Protein AF-A0A8S1GPB6-F1 (afdb_monomer_lite)

Sequence (601 aa):
MIAKYPEYTYQECISSYGKPPTIIPQTHMPFYYGSLIDRLLPITDYIICRALELPLVDTACQRLIQSLAPLYKYHPTPLTFTYTVLYYLNDHMKKPLSKTFVLTMRRHVEDMHLTEAFEKYNHQRDSLESLFIELVDRIALSLDFVLSPPPFVAQDWKTAEFSPGAQTIYLACIEIMASPHPPEAIVSAMINMLMVKPQQRPYNVINILALLLTALPDVYGNVLHDEFIAVVDRSLAKNHTFEEIVFDTFEEAQLLHLTSRPLIINALSQAYWTHCKWITLEKFTCDLAPKILDRVQTENDLWYALRLLVPLLQRCYEWPKEKTRHLTESLEVVRTIIDRIAYLTSIGIDIVHSDELCDLLYHFKYVFVGDYLRNNAEATFAGFPKKMRDRLRFYATQSDRKTDEKKMGPETWKRRLAELYACSWYWGDISWKWAEKLLLLCPEGYFLVRDSRSDSHLFTVSYHLDGKVYHSRVSTFGTLAHLGDRRPLHCSESVVELIQHVVEQSQRGEHDMLMHRRGAEAEASKMQLSRPLGRLELLPSLQYLCRLKIRQKCPPAAISSLRLPPNLLAYVTHTKYLIPDLEASEQVLKIRAENGLWPVS

InterPro domains:
  IPR000980 SH2 domain [PF00017] (425-501)
  IPR000980 SH2 domain [PS50001] (425-533)
  IPR000980 SH2 domain [SM00252] (423-508)
  IPR001496 SOCS box domain [PF07525] (540-572)
  IPR001496 SOCS box domain [PS50225] (528-578)
  IPR001496 SOCS box domain [SM00969] (539-575)
  IPR021629 Mediator complex, subunit Med23 [PF11573] (4-370)
  IPR021629 Mediator complex, subunit Med23 [PTHR12691] (22-403)
  IPR036036 SOCS box-like domain superfamily [SSF158235] (540-578)
  IPR036860 SH2 domain superfamily [G3DSA:3.30.505.10] (411-583)
  IPR036860 SH2 domain superfamily [SSF55550] (417-514)

Radius of gyration: 34.69 Å; chains: 1; bounding box: 91×72×91 Å

Foldseek 3Di:
DCVVPPDDDPVQVVVPVVHPRDDDPVPDDDPPDDDPLQVCVVVLLVVLLVLQQDPDDLVVSLVSLLVSLLSCLVPQALLCSLLVSLQVCLVPGDLVSLLSNLVSNVVRHPFLQADPCCNPPLVPPDQLLVVLVVLLVQLVQQVPDDQAGDPSGDRPQVSDPHRSNVSSLSSSQSSVSSRNDDLLSNLVSLLVNLQPAQDPCLVSSLLSSLSSQQSHHCNNVVSLLVLLLVCQLVVVLVVPDLCLLLVVDPPPVCSSNVNDSLNSSLSSLLSNLVPHDPVVLLCCLPPSLLVQLVSHQALSSLSNSCSRPVVSLVVLCPDDDDNPVSLVSSQVSLLSSLLSQLVNLQVPHDNPVLVVVLVVNVVCCVRRHPCPCLVVSVVSCVSPDPVNCVSCVCVNPHPCPVVLVVVCPPVNVVVLVLVLLPAQQEQEADDPVLQFLLQLLDDFQEWGKYADPDPQAGIWIWGHDPSGIDIWTWHDDRQWIATEPDDFPDTDNHPVVRVVVQQVCLVVVNFQGYDDDDDPVRPPRGRHRPYGPGNVVLVFDPLLVVLSVCCSVAPLVCLVVDPDDPVSSCQSNDPSSSHGDSVSSSVSSNVCSVVVPDDDD

pLDDT: mean 81.18, std 13.55, range [33.31, 97.0]

Secondary structure (DSSP, 8-state):
-TTTSPPPPHHHHHHTTTS-----GGGPPP-SS--HHHHHHHHHHHHHHHHHHS---HHHHHHHHHHHGGGGGG-SSHHHHHHHHHHHTTTTS-HHHHHHHHHHHHTT-TT----HHHHHHTT-SS-HHHHHHHHHHHHHHHHS-SSS--TTS-S-TTTSSS-HHHHHHHHHHHHHHHSS--HHHHHHHHHHHHHHS--SSHHHHHHHHHHHHHHS-HHHHHHHHHHHHHHHHTTGGGGS-HHHHHT-S-HHHHHHT---HHHHHHHHHHHHHHHS-HHHHHHIIIIIHHHHHHH--SHHHHHHHHHHHHHHHHHHHT-SS-HHHHHHHHHHHHHHHHHHHHHHHHTT---TTHHHHHHHHHHHIIIIITTTTHHHHHHHHTTS-HHHHHHGGGTSSPPGGGTHHHHS-HHHHHHHHHHHHH-TTB--S--HHHHHHHHHTSPTTEEEEEE--STT-SEEEEEEETTEEEEEEEEEETTEEEESSSS-S-EESSHHHHHHHHHHHHHTT--B-SPPPSSGGGGGGB----EE--TTTT---HHHHHHHHHHHHS-HHHHTTS---HHHHHHHH-S-TT---HHHHHHHHHHHHHHT-PPP-

Organism: NCBI:txid2777116

Structure (mmCIF, N/CA/C/O backbone):
data_AF-A0A8S1GPB6-F1
#
_entry.id   AF-A0A8S1GPB6-F1
#
loop_
_atom_site.group_PDB
_atom_site.id
_atom_site.type_symbol
_atom_site.label_atom_id
_atom_site.label_alt_id
_atom_site.label_comp_id
_atom_site.label_asym_id
_atom_site.label_entity_id
_atom_site.label_seq_id
_atom_site.pdbx_PDB_ins_code
_atom_site.Cartn_x
_atom_site.Cartn_y
_atom_site.Cartn_z
_atom_site.occupancy
_atom_site.B_iso_or_equiv
_atom_site.auth_seq_id
_atom_site.auth_comp_id
_atom_site.auth_asym_id
_atom_site.auth_atom_id
_atom_site.pdbx_PDB_model_num
ATOM 1 N N . MET A 1 1 ? 18.662 -1.858 -44.146 1.00 53.31 1 MET A N 1
ATOM 2 C CA . MET A 1 1 ? 19.591 -2.578 -43.244 1.00 53.31 1 MET A CA 1
ATOM 3 C C . MET A 1 1 ? 19.860 -3.997 -43.746 1.00 53.31 1 MET A C 1
ATOM 5 O O . MET A 1 1 ? 21.016 -4.299 -44.001 1.00 53.31 1 MET A O 1
ATOM 9 N N . ILE A 1 2 ? 18.820 -4.797 -44.018 1.00 60.16 2 ILE A N 1
ATOM 10 C CA . ILE A 1 2 ? 18.919 -6.181 -44.539 1.00 60.16 2 ILE A CA 1
ATOM 11 C C . ILE A 1 2 ? 19.696 -6.280 -45.870 1.00 60.16 2 ILE A C 1
ATOM 13 O O . ILE A 1 2 ? 20.479 -7.197 -46.058 1.00 60.16 2 ILE A O 1
ATOM 17 N N . ALA A 1 3 ? 19.591 -5.290 -46.766 1.00 65.94 3 ALA A N 1
ATOM 18 C CA . ALA A 1 3 ? 20.394 -5.264 -48.000 1.00 65.94 3 ALA A CA 1
ATOM 19 C C . ALA A 1 3 ? 21.907 -5.044 -47.767 1.00 65.94 3 ALA A C 1
ATOM 21 O O . ALA A 1 3 ? 22.718 -5.402 -48.614 1.00 65.94 3 ALA A O 1
ATOM 22 N N . LYS A 1 4 ? 22.291 -4.434 -46.635 1.00 74.75 4 LYS A N 1
ATOM 23 C CA . LYS A 1 4 ? 23.694 -4.173 -46.261 1.00 74.75 4 LYS A CA 1
ATOM 24 C C . LYS A 1 4 ? 24.267 -5.291 -45.380 1.00 74.75 4 LYS A C 1
ATOM 26 O O . LYS A 1 4 ? 25.457 -5.566 -45.457 1.00 74.75 4 LYS A O 1
ATOM 31 N N . TYR A 1 5 ? 23.414 -5.923 -44.574 1.00 75.69 5 TYR A N 1
ATOM 32 C CA . TYR A 1 5 ? 23.726 -7.068 -43.721 1.00 75.69 5 TYR A CA 1
ATOM 33 C C . TYR A 1 5 ? 22.646 -8.142 -43.925 1.00 75.69 5 TYR A C 1
ATOM 35 O O . TYR A 1 5 ? 21.665 -8.158 -43.180 1.00 75.69 5 TYR A O 1
ATOM 43 N N . PRO A 1 6 ? 22.769 -8.974 -44.974 1.00 75.81 6 PRO A N 1
ATOM 44 C CA . PRO A 1 6 ? 21.796 -10.021 -45.256 1.00 75.81 6 PRO A CA 1
ATOM 45 C C . PRO A 1 6 ? 21.843 -11.104 -44.179 1.00 75.81 6 PRO A C 1
ATOM 47 O O . PRO A 1 6 ? 22.916 -11.540 -43.757 1.00 75.81 6 PRO A O 1
ATOM 50 N N . GLU A 1 7 ? 20.664 -11.531 -43.740 1.00 76.50 7 GLU A N 1
ATOM 51 C CA . GLU A 1 7 ? 20.503 -12.588 -42.751 1.00 76.50 7 GLU A CA 1
ATOM 52 C C . GLU A 1 7 ? 20.237 -13.909 -43.468 1.00 76.50 7 GLU A C 1
ATOM 54 O O . GLU A 1 7 ? 19.236 -14.059 -44.166 1.00 76.50 7 GLU A O 1
ATOM 59 N N . TYR A 1 8 ? 21.147 -14.862 -43.297 1.00 77.00 8 TYR A N 1
ATOM 60 C CA . TYR A 1 8 ? 21.058 -16.173 -43.928 1.00 77.00 8 TYR A CA 1
ATOM 61 C C . TYR A 1 8 ? 20.537 -17.207 -42.935 1.00 77.00 8 TYR A C 1
ATOM 63 O O . TYR A 1 8 ? 20.932 -17.236 -41.766 1.00 77.00 8 TYR A O 1
ATOM 71 N N . THR A 1 9 ? 19.669 -18.093 -43.409 1.00 73.88 9 THR A N 1
ATOM 72 C CA . THR A 1 9 ? 19.277 -19.287 -42.659 1.00 73.88 9 THR A CA 1
ATOM 73 C C . THR A 1 9 ? 20.456 -20.254 -42.534 1.00 73.88 9 THR A C 1
ATOM 75 O O . THR A 1 9 ? 21.401 -20.236 -43.323 1.00 73.88 9 THR A O 1
ATOM 78 N N . TYR A 1 10 ? 20.393 -21.161 -41.557 1.00 72.88 10 TYR A N 1
ATOM 79 C CA . TYR A 1 10 ? 21.419 -22.193 -41.367 1.00 72.88 10 TYR A CA 1
ATOM 80 C C . TYR A 1 10 ? 21.691 -23.005 -42.650 1.00 72.88 10 TYR A C 1
ATOM 82 O O . TYR A 1 10 ? 22.841 -23.303 -42.970 1.00 72.88 10 TYR A O 1
ATOM 90 N N . GLN A 1 11 ? 20.644 -23.307 -43.423 1.00 71.00 11 GLN A N 1
ATOM 91 C CA . GLN A 1 11 ? 20.753 -24.039 -44.687 1.00 71.00 11 GLN A CA 1
ATOM 92 C C . GLN A 1 11 ? 21.436 -23.215 -45.790 1.00 71.00 11 GLN A C 1
ATOM 94 O O . GLN A 1 11 ? 22.250 -23.752 -46.544 1.00 71.00 11 GLN A O 1
ATOM 99 N N . GLU A 1 12 ? 21.170 -21.909 -45.863 1.00 76.31 12 GLU A N 1
ATOM 100 C CA . GLU A 1 12 ? 21.841 -20.993 -46.797 1.00 76.31 12 GLU A CA 1
ATOM 101 C C . GLU A 1 12 ? 23.326 -20.818 -46.450 1.00 76.31 12 GLU A C 1
ATOM 103 O O . GLU A 1 12 ? 24.171 -20.821 -47.344 1.00 76.31 12 GLU A O 1
ATOM 108 N N . CYS A 1 13 ? 23.669 -20.764 -45.159 1.00 73.81 13 CYS A N 1
ATOM 109 C CA . CYS A 1 13 ? 25.061 -20.717 -44.701 1.00 73.81 13 CYS A CA 1
ATOM 110 C C . CYS A 1 13 ? 25.852 -21.976 -45.091 1.00 73.81 13 CYS A C 1
ATOM 112 O O . CYS A 1 13 ? 26.996 -21.869 -45.528 1.00 73.81 13 CYS A O 1
ATOM 114 N N . ILE A 1 14 ? 25.253 -23.166 -44.959 1.00 74.69 14 ILE A N 1
ATOM 115 C CA . ILE A 1 14 ? 25.905 -24.435 -45.325 1.00 74.69 14 ILE A CA 1
ATOM 116 C C . ILE A 1 14 ? 26.049 -24.565 -46.840 1.00 74.69 14 ILE A C 1
ATOM 118 O O . ILE A 1 14 ? 27.115 -24.930 -47.332 1.00 74.69 14 ILE A O 1
ATOM 122 N N . SER A 1 15 ? 24.987 -24.265 -47.586 1.00 68.94 15 SER A N 1
ATOM 123 C CA . SER A 1 15 ? 24.989 -24.377 -49.051 1.00 68.94 15 SER A CA 1
ATOM 124 C C . SER A 1 15 ? 25.926 -23.369 -49.723 1.00 68.94 15 SER A C 1
ATOM 126 O O . SER A 1 15 ? 26.492 -23.668 -50.777 1.00 68.94 15 SER A O 1
ATOM 128 N N . SER A 1 16 ? 26.149 -22.218 -49.085 1.00 67.38 16 SER A N 1
ATOM 129 C CA . SER A 1 16 ? 27.058 -21.167 -49.554 1.00 67.38 16 SER A CA 1
ATOM 130 C C . SER A 1 16 ? 28.507 -21.344 -49.074 1.00 67.38 16 SER A C 1
ATOM 132 O O . SER A 1 16 ? 29.367 -20.533 -49.417 1.00 67.38 16 SER A O 1
ATOM 134 N N . TYR A 1 17 ? 28.833 -22.392 -48.305 1.00 67.62 17 TYR A N 1
ATOM 135 C CA . TYR A 1 17 ? 30.207 -22.623 -47.849 1.00 67.62 17 TYR A CA 1
ATOM 136 C C . TYR A 1 17 ? 31.123 -22.956 -49.043 1.00 67.62 17 TYR A C 1
ATOM 138 O O . TYR A 1 17 ? 31.031 -24.026 -49.645 1.00 67.62 17 TYR A O 1
ATOM 146 N N . GLY A 1 18 ? 31.994 -22.012 -49.416 1.00 65.62 18 GLY A N 1
ATOM 147 C CA . GLY A 1 18 ? 32.903 -22.132 -50.566 1.00 65.62 18 GLY A CA 1
ATOM 148 C C . GLY A 1 18 ? 32.292 -21.787 -51.934 1.00 65.62 18 GLY A C 1
ATOM 149 O O . GLY A 1 18 ? 32.925 -22.048 -52.957 1.00 65.62 18 GLY A O 1
ATOM 150 N N . LYS A 1 19 ? 31.084 -21.204 -51.981 1.00 68.56 19 LYS A N 1
ATOM 151 C CA . LYS A 1 19 ? 30.373 -20.786 -53.208 1.00 68.56 19 LYS A CA 1
ATOM 152 C C . LYS A 1 19 ? 29.760 -19.384 -53.034 1.00 68.56 19 LYS A C 1
ATOM 154 O O . LYS A 1 19 ? 29.607 -18.935 -51.902 1.00 68.56 19 LYS A O 1
ATOM 159 N N . PRO A 1 20 ? 29.417 -18.660 -54.119 1.00 61.78 20 PRO A N 1
ATOM 160 C CA . PRO A 1 20 ? 28.697 -17.394 -53.993 1.00 61.78 20 PRO A CA 1
ATOM 161 C C . PRO A 1 20 ? 27.343 -17.602 -53.287 1.00 61.78 20 PRO A C 1
ATOM 163 O O . PRO A 1 20 ? 26.700 -18.634 -53.512 1.00 61.78 20 PRO A O 1
ATOM 166 N N . PRO A 1 21 ? 26.907 -16.647 -52.442 1.00 61.25 21 PRO A N 1
ATOM 167 C CA . PRO A 1 21 ? 25.698 -16.789 -51.641 1.00 61.25 21 PRO A CA 1
ATOM 168 C C . PRO A 1 21 ? 24.481 -16.985 -52.545 1.00 61.25 21 PRO A C 1
ATOM 170 O O . PRO A 1 21 ? 24.198 -16.159 -53.413 1.00 61.25 21 PRO A O 1
ATOM 173 N N . THR A 1 22 ? 23.767 -18.091 -52.349 1.00 61.91 22 THR A N 1
ATOM 174 C CA . THR A 1 22 ? 22.522 -18.395 -53.065 1.00 61.91 22 THR A CA 1
ATOM 175 C C . THR A 1 22 ? 21.361 -18.219 -52.097 1.00 61.91 22 THR A C 1
ATOM 177 O O . THR A 1 22 ? 21.195 -19.002 -51.169 1.00 61.91 22 THR A O 1
ATOM 180 N N . ILE A 1 23 ? 20.582 -17.153 -52.289 1.00 62.16 23 ILE A N 1
ATOM 181 C CA . ILE A 1 23 ? 19.359 -16.908 -51.515 1.00 62.16 23 ILE A CA 1
ATOM 182 C C . ILE A 1 23 ? 18.297 -17.876 -52.030 1.00 62.16 23 ILE A C 1
ATOM 184 O O . ILE A 1 23 ? 18.047 -17.912 -53.237 1.00 62.16 23 ILE A O 1
ATOM 188 N N . ILE A 1 24 ? 17.679 -18.651 -51.139 1.00 65.06 24 ILE A N 1
ATOM 189 C CA . ILE A 1 24 ? 16.619 -19.601 -51.495 1.00 65.06 24 ILE A CA 1
ATOM 190 C C . ILE A 1 24 ? 15.283 -18.953 -51.103 1.00 65.06 24 ILE A C 1
ATOM 192 O O . ILE A 1 24 ? 14.908 -18.974 -49.936 1.00 65.06 24 ILE A O 1
ATOM 196 N N . PRO A 1 25 ? 14.510 -18.363 -52.036 1.00 59.94 25 PRO A N 1
ATOM 197 C CA . PRO A 1 25 ? 13.335 -17.561 -51.675 1.00 59.94 25 PRO A CA 1
ATOM 198 C C . PRO A 1 25 ? 12.227 -18.376 -50.993 1.00 59.94 25 PRO A C 1
ATOM 200 O O . PRO A 1 25 ? 11.411 -17.826 -50.265 1.00 59.94 25 PRO A O 1
ATOM 203 N N . GLN A 1 26 ? 12.202 -19.692 -51.223 1.00 60.84 26 GLN A N 1
ATOM 204 C CA . GLN A 1 26 ? 11.184 -20.607 -50.701 1.00 60.84 26 GLN A CA 1
ATOM 205 C C . GLN A 1 26 ? 11.320 -20.892 -49.196 1.00 60.84 26 GLN A C 1
ATOM 207 O O . GLN A 1 26 ? 10.394 -21.443 -48.608 1.00 60.84 26 GLN A O 1
ATOM 212 N N . THR A 1 27 ? 12.446 -20.534 -48.567 1.00 60.47 27 THR A N 1
ATOM 213 C CA . THR A 1 27 ? 12.693 -20.788 -47.136 1.00 60.47 27 THR A CA 1
ATOM 214 C C . THR A 1 27 ? 12.386 -19.594 -46.234 1.00 60.47 27 THR A C 1
ATOM 216 O O . THR A 1 27 ? 12.407 -19.742 -45.013 1.00 60.47 27 THR A O 1
ATOM 219 N N . HIS A 1 28 ? 12.092 -18.419 -46.798 1.00 67.50 28 HIS A N 1
ATOM 220 C CA . HIS A 1 28 ? 11.853 -17.198 -46.028 1.00 67.50 28 HIS A CA 1
ATOM 221 C C . HIS A 1 28 ? 10.361 -16.883 -45.939 1.00 67.50 28 HIS A C 1
ATOM 223 O O . HIS A 1 28 ? 9.688 -16.688 -46.949 1.00 67.50 28 HIS A O 1
ATOM 229 N N . MET A 1 29 ? 9.846 -16.799 -44.712 1.00 70.00 29 MET A N 1
ATOM 230 C CA . MET A 1 29 ? 8.529 -16.214 -44.449 1.00 70.00 29 MET A CA 1
ATOM 231 C C . MET A 1 29 ? 8.596 -14.684 -44.622 1.00 70.00 29 MET A C 1
ATOM 233 O O . MET A 1 29 ? 9.681 -14.109 -44.513 1.00 70.00 29 MET A O 1
ATOM 237 N N . PRO A 1 30 ? 7.469 -13.993 -44.873 1.00 74.81 30 PRO A N 1
ATOM 238 C CA . PRO A 1 30 ? 7.472 -12.539 -44.999 1.00 74.81 30 PRO A CA 1
ATOM 239 C C . PRO A 1 30 ? 7.981 -11.850 -43.719 1.00 74.81 30 PRO A C 1
ATOM 241 O O . PRO A 1 30 ? 7.362 -11.955 -42.660 1.00 74.81 30 PRO A O 1
ATOM 244 N N . PHE A 1 31 ? 9.093 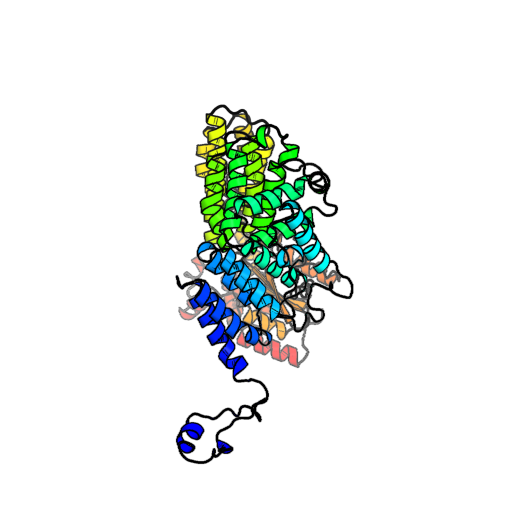-11.118 -43.820 1.00 68.94 31 PHE A N 1
ATOM 245 C CA . PHE A 1 31 ? 9.637 -10.294 -42.737 1.00 68.94 31 PHE A CA 1
ATOM 246 C C . PHE A 1 31 ? 9.137 -8.851 -42.876 1.00 68.94 31 PHE A C 1
ATOM 248 O O . PHE A 1 31 ? 9.667 -8.079 -43.674 1.00 68.94 31 PHE A O 1
ATOM 255 N N . TYR A 1 32 ? 8.101 -8.492 -42.114 1.00 72.88 32 TYR A N 1
ATOM 256 C CA . TYR A 1 32 ? 7.552 -7.125 -42.086 1.00 72.88 32 TYR A CA 1
ATOM 257 C C . TYR A 1 32 ? 8.211 -6.248 -41.015 1.00 72.88 32 TYR A C 1
ATOM 259 O O . TYR A 1 32 ? 8.452 -5.065 -41.241 1.00 72.88 32 TYR A O 1
ATOM 267 N N . TYR A 1 33 ? 8.521 -6.850 -39.864 1.00 67.62 33 TYR A N 1
ATOM 268 C CA . TYR A 1 33 ? 9.140 -6.222 -38.700 1.00 67.62 33 TYR A CA 1
ATOM 269 C C . TYR A 1 33 ? 10.107 -7.223 -38.054 1.00 67.62 33 TYR A C 1
ATOM 271 O O . TYR A 1 33 ? 9.894 -8.433 -38.151 1.00 67.62 33 TYR A O 1
ATOM 279 N N . GLY A 1 34 ? 11.152 -6.723 -37.394 1.00 67.75 34 GLY A N 1
ATOM 280 C CA . GLY A 1 34 ? 12.161 -7.542 -36.725 1.00 67.75 34 GLY A CA 1
ATOM 281 C C . GLY A 1 34 ? 13.506 -7.533 -37.448 1.00 67.75 34 GLY A C 1
ATOM 282 O O . GLY A 1 34 ? 13.621 -7.870 -38.624 1.00 67.75 34 GLY A O 1
ATOM 283 N N . SER A 1 35 ? 14.533 -7.139 -36.710 1.00 75.44 35 SER A N 1
ATOM 284 C CA . SER A 1 35 ? 15.934 -7.157 -37.109 1.00 75.44 35 SER A CA 1
ATOM 285 C C . SER A 1 35 ? 16.718 -8.176 -36.276 1.00 75.44 35 SER A C 1
ATOM 287 O O . SER A 1 35 ? 16.265 -8.640 -35.226 1.00 75.44 35 SER A O 1
ATOM 289 N N . LEU A 1 36 ? 17.934 -8.530 -36.705 1.00 82.00 36 LEU A N 1
ATOM 290 C CA . LEU A 1 36 ? 18.880 -9.239 -35.841 1.00 82.00 36 LEU A CA 1
ATOM 291 C C . LEU A 1 36 ? 19.060 -8.538 -34.484 1.00 82.00 36 LEU A C 1
ATOM 293 O O . LEU A 1 36 ? 19.157 -9.226 -33.476 1.00 82.00 36 LEU A O 1
ATOM 297 N N . ILE A 1 37 ? 19.056 -7.201 -34.449 1.00 84.06 37 ILE A N 1
ATOM 298 C CA . ILE A 1 37 ? 19.196 -6.426 -33.209 1.00 84.06 37 ILE A CA 1
ATOM 299 C C . ILE A 1 37 ? 18.055 -6.765 -32.246 1.00 84.06 37 ILE A C 1
ATOM 301 O O . ILE A 1 37 ? 18.331 -7.142 -31.113 1.00 84.06 37 ILE A O 1
ATOM 305 N N . ASP A 1 38 ? 16.806 -6.757 -32.717 1.00 82.88 38 ASP A N 1
ATOM 306 C CA . ASP A 1 38 ? 15.633 -7.049 -31.878 1.00 82.88 38 ASP A CA 1
ATOM 307 C C . ASP A 1 38 ? 15.687 -8.455 -31.264 1.00 82.88 38 ASP A C 1
ATOM 309 O O . ASP A 1 38 ? 15.298 -8.664 -30.118 1.00 82.88 38 ASP A O 1
ATOM 313 N N . ARG A 1 39 ? 16.232 -9.427 -32.008 1.00 85.94 39 ARG A N 1
ATOM 314 C CA . ARG A 1 39 ? 16.432 -10.802 -31.517 1.00 85.94 39 ARG A CA 1
ATOM 315 C C . ARG A 1 39 ? 17.619 -10.941 -30.567 1.00 85.94 39 ARG A C 1
ATOM 317 O O . ARG A 1 39 ? 17.628 -11.860 -29.753 1.00 85.94 39 ARG A O 1
ATOM 324 N N . LEU A 1 40 ? 18.619 -10.067 -30.674 1.00 89.75 40 LEU A N 1
ATOM 325 C CA . LEU A 1 40 ? 19.777 -10.056 -29.783 1.00 89.75 40 LEU A CA 1
ATOM 326 C C . LEU A 1 40 ? 19.479 -9.369 -28.449 1.00 89.75 40 LEU A C 1
ATOM 328 O O . LEU A 1 40 ? 20.117 -9.727 -27.465 1.00 89.75 40 LEU A O 1
ATOM 332 N N . LEU A 1 41 ? 18.517 -8.444 -28.385 1.00 91.69 41 LEU A N 1
ATOM 333 C CA . LEU A 1 41 ? 18.238 -7.662 -27.175 1.00 91.69 41 LEU A CA 1
ATOM 334 C C . LEU A 1 41 ? 17.988 -8.509 -25.907 1.00 91.69 41 LEU A C 1
ATOM 336 O O . LEU A 1 41 ? 18.676 -8.277 -24.913 1.00 91.69 41 LEU A O 1
ATOM 340 N N . PRO A 1 42 ? 17.144 -9.563 -25.922 1.00 92.12 42 PRO A N 1
ATOM 341 C CA . PRO A 1 42 ? 16.970 -10.415 -24.739 1.00 92.12 42 PRO A CA 1
ATOM 342 C C . PRO A 1 42 ? 18.254 -11.153 -24.326 1.00 92.12 42 PRO A C 1
ATOM 344 O O . PRO A 1 42 ? 18.475 -11.448 -23.152 1.00 92.12 42 PRO A O 1
ATOM 347 N N . ILE A 1 43 ? 19.125 -11.461 -25.295 1.00 93.00 43 ILE A N 1
ATOM 348 C CA . ILE A 1 43 ? 20.426 -12.087 -25.035 1.00 93.00 43 ILE A CA 1
ATOM 349 C C . ILE A 1 43 ? 21.374 -11.056 -24.418 1.00 93.00 43 ILE A C 1
ATOM 351 O O . ILE A 1 43 ? 22.093 -11.378 -23.473 1.00 93.00 43 ILE A O 1
ATOM 355 N N . THR A 1 44 ? 21.373 -9.815 -24.911 1.00 92.81 44 THR A N 1
ATOM 356 C CA . THR A 1 44 ? 22.202 -8.745 -24.347 1.00 92.81 44 THR A CA 1
ATOM 357 C C . THR A 1 44 ? 21.764 -8.359 -22.943 1.00 92.81 44 THR A C 1
ATOM 359 O O . THR A 1 44 ? 22.642 -8.165 -22.106 1.00 92.81 44 THR A O 1
ATOM 362 N N . ASP A 1 45 ? 20.458 -8.352 -22.656 1.00 93.75 45 ASP A N 1
ATOM 363 C CA . ASP A 1 45 ? 19.921 -8.171 -21.303 1.00 93.75 45 ASP A CA 1
ATOM 364 C C . ASP A 1 45 ? 20.513 -9.208 -20.355 1.00 93.75 45 ASP A C 1
ATOM 366 O O . ASP A 1 45 ? 21.116 -8.867 -19.338 1.00 93.75 45 ASP A O 1
ATOM 370 N N . TYR A 1 46 ? 20.421 -10.486 -20.734 1.00 92.75 46 TYR A N 1
ATOM 371 C CA . TYR A 1 46 ? 20.975 -11.578 -19.945 1.00 92.75 46 TYR A CA 1
ATOM 372 C C . TYR A 1 46 ? 22.490 -11.433 -19.737 1.00 92.75 46 TYR A C 1
ATOM 374 O O . TYR A 1 46 ? 22.976 -11.592 -18.617 1.00 92.75 46 TYR A O 1
ATOM 382 N N . ILE A 1 47 ? 23.245 -11.108 -20.792 1.00 92.00 47 ILE A N 1
ATOM 383 C CA . ILE A 1 47 ? 24.702 -10.937 -20.714 1.00 92.00 47 ILE A CA 1
ATOM 384 C C . ILE A 1 47 ? 25.069 -9.775 -19.785 1.00 92.00 47 ILE A C 1
ATOM 386 O O . ILE A 1 47 ? 25.963 -9.935 -18.954 1.00 92.00 47 ILE A O 1
ATOM 390 N N . ILE A 1 48 ? 24.399 -8.625 -19.900 1.00 91.62 48 ILE A N 1
ATOM 391 C CA . ILE A 1 48 ? 24.662 -7.453 -19.057 1.00 91.62 48 ILE A CA 1
ATOM 392 C C . ILE A 1 48 ? 24.308 -7.754 -17.599 1.00 91.62 48 ILE A C 1
ATOM 394 O O . ILE A 1 48 ? 25.138 -7.499 -16.728 1.00 91.62 48 ILE A O 1
ATOM 398 N N . CYS A 1 49 ? 23.147 -8.359 -17.328 1.00 90.94 49 CYS A N 1
ATOM 399 C CA . CYS A 1 49 ? 22.765 -8.771 -15.975 1.00 90.94 49 CYS A CA 1
ATOM 400 C C . CYS A 1 49 ? 23.816 -9.700 -15.358 1.00 90.94 49 CYS A C 1
ATOM 402 O O . CYS A 1 49 ? 24.320 -9.431 -14.270 1.00 90.94 49 CYS A O 1
ATOM 404 N N . ARG A 1 50 ? 24.234 -10.749 -16.081 1.00 89.50 50 ARG A N 1
ATOM 405 C CA . ARG A 1 50 ? 25.270 -11.673 -15.593 1.00 89.50 50 ARG A CA 1
ATOM 406 C C . ARG A 1 50 ? 26.627 -11.002 -15.410 1.00 89.50 50 ARG A C 1
ATOM 408 O O . ARG A 1 50 ? 27.340 -11.332 -14.468 1.00 89.50 50 ARG A O 1
ATOM 415 N N . ALA A 1 51 ? 26.994 -10.064 -16.279 1.00 88.81 51 ALA A N 1
ATOM 416 C CA . ALA A 1 51 ? 28.242 -9.318 -16.148 1.00 88.81 51 ALA A CA 1
ATOM 417 C C . ALA A 1 51 ? 28.252 -8.382 -14.927 1.00 88.81 51 ALA A C 1
ATOM 419 O O . ALA A 1 51 ? 29.323 -8.111 -14.386 1.00 88.81 51 ALA A O 1
ATOM 420 N N . LEU A 1 52 ? 27.083 -7.888 -14.508 1.00 88.38 52 LEU A N 1
ATOM 421 C CA . LEU A 1 52 ? 26.911 -7.056 -13.315 1.00 88.38 52 LEU A CA 1
ATOM 422 C C . LEU A 1 52 ? 26.802 -7.882 -12.023 1.00 88.38 52 LEU A C 1
ATOM 424 O O . LEU A 1 52 ? 27.245 -7.420 -10.976 1.00 88.38 52 LEU A O 1
ATOM 428 N N . GLU A 1 53 ? 26.243 -9.092 -12.092 1.00 86.69 53 GLU A N 1
ATOM 429 C CA . GLU A 1 53 ? 26.140 -10.029 -10.961 1.00 86.69 53 GLU A CA 1
ATOM 430 C C . GLU A 1 53 ? 27.477 -10.679 -10.591 1.00 86.69 53 GLU A C 1
ATOM 432 O O . GLU A 1 53 ? 27.774 -10.898 -9.415 1.00 86.69 53 GLU A O 1
ATOM 437 N N . LEU A 1 54 ? 28.273 -11.053 -11.594 1.00 85.25 54 LEU A N 1
ATOM 438 C CA . LEU A 1 54 ? 29.533 -11.750 -11.372 1.00 85.25 54 LEU A CA 1
ATOM 439 C C . LEU A 1 54 ? 30.606 -10.779 -10.853 1.00 85.25 54 LEU A C 1
ATOM 441 O O . LEU A 1 54 ? 30.665 -9.636 -11.306 1.00 85.25 54 LEU A O 1
ATOM 445 N N . PRO A 1 55 ? 31.527 -11.231 -9.979 1.00 76.19 55 PRO A N 1
ATOM 446 C CA . PRO A 1 55 ? 32.640 -10.426 -9.472 1.00 76.19 55 PRO A CA 1
ATOM 447 C C . PRO A 1 55 ? 33.739 -10.260 -10.538 1.00 76.19 55 PRO A C 1
ATOM 449 O O . PRO A 1 55 ? 34.902 -10.613 -10.338 1.00 76.19 55 PRO A O 1
ATOM 452 N N . LEU A 1 56 ? 33.361 -9.767 -11.716 1.00 77.31 56 LEU A N 1
ATOM 453 C CA . LEU A 1 56 ? 34.271 -9.416 -12.792 1.00 77.31 56 LEU A CA 1
ATOM 454 C C . LEU A 1 56 ? 35.041 -8.145 -12.427 1.00 77.31 56 LEU A C 1
ATOM 456 O O . LEU A 1 56 ? 34.618 -7.336 -11.603 1.00 77.31 56 LEU A O 1
ATOM 460 N N . VAL A 1 57 ? 36.181 -7.937 -13.086 1.00 80.50 57 VAL A N 1
ATOM 461 C CA . VAL A 1 57 ? 36.908 -6.669 -12.977 1.00 80.50 57 VAL A CA 1
ATOM 462 C C . VAL A 1 57 ? 36.028 -5.553 -13.547 1.00 80.50 57 VAL A C 1
ATOM 464 O O . VAL A 1 57 ? 35.616 -5.636 -14.707 1.00 80.50 57 VAL A O 1
ATOM 467 N N . ASP A 1 58 ? 35.787 -4.497 -12.763 1.00 81.88 58 ASP A N 1
ATOM 468 C CA . ASP A 1 58 ? 34.890 -3.383 -13.118 1.00 81.88 58 ASP A CA 1
ATOM 469 C C . ASP A 1 58 ? 35.179 -2.821 -14.531 1.00 81.88 58 ASP A C 1
ATOM 471 O O . ASP A 1 58 ? 34.260 -2.487 -15.275 1.00 81.88 58 ASP A O 1
ATOM 475 N N . THR A 1 59 ? 36.449 -2.788 -14.956 1.00 84.62 59 THR A N 1
ATOM 476 C CA . THR A 1 59 ? 36.861 -2.315 -16.291 1.00 84.62 59 THR A CA 1
ATOM 477 C C . THR A 1 59 ? 36.387 -3.208 -17.439 1.00 84.62 59 THR A C 1
ATOM 479 O O . THR A 1 59 ? 36.065 -2.702 -18.515 1.00 84.62 59 THR A O 1
ATOM 482 N N . ALA A 1 60 ? 36.328 -4.526 -17.241 1.00 86.69 60 ALA A N 1
ATOM 483 C CA . ALA A 1 60 ? 35.816 -5.462 -18.237 1.00 86.69 60 ALA A CA 1
ATOM 484 C C . ALA A 1 60 ? 34.295 -5.321 -18.377 1.00 86.69 60 ALA A C 1
ATOM 486 O O . ALA A 1 60 ? 33.785 -5.252 -19.495 1.00 86.69 60 ALA A O 1
ATOM 487 N N . CYS A 1 61 ? 33.593 -5.186 -17.247 1.00 86.81 61 CYS A N 1
ATOM 488 C CA . CYS A 1 61 ? 32.151 -4.960 -17.218 1.00 86.81 61 CYS A CA 1
ATOM 489 C C . CYS A 1 61 ? 31.776 -3.630 -17.897 1.00 86.81 61 CYS A C 1
ATOM 491 O O . CYS A 1 61 ? 30.921 -3.600 -18.779 1.00 86.81 61 CYS A O 1
ATOM 493 N N . GLN A 1 62 ? 32.497 -2.545 -17.598 1.00 88.81 62 GLN A N 1
ATOM 494 C CA . GLN A 1 62 ? 32.294 -1.247 -18.253 1.00 88.81 62 GLN A CA 1
ATOM 495 C C . GLN A 1 62 ? 32.478 -1.309 -19.775 1.00 88.81 62 GLN A C 1
ATOM 497 O O . GLN A 1 62 ? 31.656 -0.760 -20.505 1.00 88.81 62 GLN A O 1
ATOM 502 N N . ARG A 1 63 ? 33.523 -1.990 -20.269 1.00 89.94 63 ARG A N 1
ATOM 503 C CA . ARG A 1 63 ? 33.742 -2.162 -21.718 1.00 89.94 63 ARG A CA 1
ATOM 504 C C . ARG A 1 63 ? 32.612 -2.947 -22.375 1.00 89.94 63 ARG A C 1
ATOM 506 O O . ARG A 1 63 ? 32.171 -2.579 -23.460 1.00 89.94 63 ARG A O 1
ATOM 513 N N . LEU A 1 64 ? 32.136 -3.999 -21.711 1.00 90.88 64 LEU A N 1
ATOM 514 C CA . LEU A 1 64 ? 31.013 -4.799 -22.188 1.00 90.88 64 LEU A CA 1
ATOM 515 C C . LEU A 1 64 ? 29.747 -3.942 -22.296 1.00 90.88 64 LEU A C 1
ATOM 517 O O . LEU A 1 64 ? 29.149 -3.885 -23.371 1.00 90.88 64 LEU A O 1
ATOM 521 N N . ILE A 1 65 ? 29.397 -3.202 -21.239 1.00 90.38 65 ILE A N 1
ATOM 522 C CA . ILE A 1 65 ? 28.234 -2.303 -21.231 1.00 90.38 65 ILE A CA 1
ATOM 523 C C . ILE A 1 65 ? 28.367 -1.251 -22.337 1.00 90.38 65 ILE A C 1
ATOM 525 O O . ILE A 1 65 ? 27.438 -1.071 -23.112 1.00 90.38 65 ILE A O 1
ATOM 529 N N . GLN A 1 66 ? 29.529 -0.609 -22.486 1.00 91.69 66 GLN A N 1
ATOM 530 C CA . GLN A 1 66 ? 29.765 0.385 -23.544 1.00 91.69 66 GLN A CA 1
ATOM 531 C C . GLN A 1 66 ? 29.617 -0.190 -24.958 1.00 91.69 66 GLN A C 1
ATOM 533 O O . GLN A 1 66 ? 29.161 0.514 -25.855 1.00 91.69 66 GLN A O 1
ATOM 538 N N . SER A 1 67 ? 29.989 -1.456 -25.167 1.00 92.06 67 SER A N 1
ATOM 539 C CA . SER A 1 67 ? 29.868 -2.109 -26.475 1.00 92.06 67 SER A CA 1
ATOM 540 C C . SER A 1 67 ? 28.428 -2.484 -26.837 1.00 92.06 67 SER A C 1
ATOM 542 O O . SER A 1 67 ? 28.068 -2.442 -28.012 1.00 92.06 67 SER A O 1
ATOM 544 N N . LEU A 1 68 ? 27.602 -2.824 -25.841 1.00 92.12 68 LEU A N 1
ATOM 545 C CA . LEU A 1 68 ? 26.232 -3.309 -26.040 1.00 92.12 68 LEU A CA 1
ATOM 546 C C . LEU A 1 68 ? 25.169 -2.216 -25.865 1.00 92.12 68 LEU A C 1
ATOM 548 O O . LEU A 1 68 ? 24.115 -2.293 -26.490 1.00 92.12 68 LEU A O 1
ATOM 552 N N . ALA A 1 69 ? 25.442 -1.169 -25.084 1.00 91.25 69 ALA A N 1
ATOM 553 C CA . ALA A 1 69 ? 24.508 -0.074 -24.819 1.00 91.25 69 ALA A CA 1
ATOM 554 C C . ALA A 1 69 ? 23.944 0.629 -26.072 1.00 91.25 69 ALA A C 1
ATOM 556 O O . ALA A 1 69 ? 22.771 0.993 -26.040 1.00 91.25 69 ALA A O 1
ATOM 557 N N . PRO A 1 70 ? 24.672 0.779 -27.202 1.00 92.88 70 PRO A N 1
ATOM 558 C CA . PRO A 1 70 ? 24.087 1.342 -28.421 1.00 92.88 70 PRO A CA 1
ATOM 559 C C . PRO A 1 70 ? 22.873 0.566 -28.952 1.00 92.88 70 PRO A C 1
ATOM 561 O O . PRO A 1 70 ? 22.032 1.148 -29.635 1.00 92.88 70 PRO A O 1
ATOM 564 N N . LEU A 1 71 ? 22.765 -0.731 -28.639 1.00 91.81 71 LEU A N 1
ATOM 565 C CA . LEU A 1 71 ? 21.625 -1.561 -29.033 1.00 91.81 71 LEU A CA 1
ATOM 566 C C . LEU A 1 71 ? 20.352 -1.174 -28.268 1.00 91.81 71 LEU A C 1
ATOM 568 O O . LEU A 1 71 ? 19.261 -1.293 -28.821 1.00 91.81 71 LEU A O 1
ATOM 572 N N . TYR A 1 72 ? 20.481 -0.620 -27.055 1.00 92.50 72 TYR A N 1
ATOM 573 C CA . TYR A 1 72 ? 19.347 -0.241 -26.205 1.00 92.50 72 TYR A CA 1
ATOM 574 C C . TYR A 1 72 ? 18.522 0.926 -26.748 1.00 92.50 72 TYR A C 1
ATOM 576 O O . TYR A 1 72 ? 17.407 1.143 -26.283 1.00 92.50 72 TYR A O 1
ATOM 584 N N . LYS A 1 73 ? 19.004 1.616 -27.791 1.00 90.88 73 LYS A N 1
ATOM 585 C CA . LYS A 1 73 ? 18.186 2.554 -28.571 1.00 90.88 73 LYS A CA 1
ATOM 586 C C . LYS A 1 73 ? 16.937 1.888 -29.169 1.00 90.88 73 LYS A C 1
ATOM 588 O O . LYS A 1 73 ? 15.921 2.548 -29.345 1.00 90.88 73 LYS A O 1
ATOM 593 N N . TYR A 1 74 ? 17.026 0.602 -29.503 1.00 89.94 74 TYR A N 1
ATOM 594 C CA . TYR A 1 74 ? 15.935 -0.172 -30.106 1.00 89.94 74 TYR A CA 1
ATOM 595 C C . TYR A 1 74 ? 15.210 -1.056 -29.087 1.00 89.94 74 TYR A C 1
ATOM 597 O O . TYR A 1 74 ? 14.328 -1.828 -29.452 1.00 89.94 74 TYR A O 1
ATOM 605 N N . HIS A 1 75 ? 15.598 -0.979 -27.813 1.00 91.38 75 HIS A N 1
ATOM 606 C CA . HIS A 1 75 ? 15.003 -1.803 -26.778 1.00 91.38 75 HIS A CA 1
ATOM 607 C C . HIS A 1 75 ? 13.565 -1.348 -26.489 1.00 91.38 75 HIS A C 1
ATOM 609 O O . HIS A 1 75 ? 13.334 -0.146 -26.386 1.00 91.38 75 HIS A O 1
ATOM 615 N N . PRO A 1 76 ? 12.594 -2.272 -26.345 1.00 88.81 76 PRO A N 1
ATOM 616 C CA . PRO A 1 76 ? 11.190 -1.904 -26.149 1.00 88.81 76 PRO A CA 1
ATOM 617 C C . PRO A 1 76 ? 10.909 -1.315 -24.759 1.00 88.81 76 PRO A C 1
ATOM 619 O O . PRO A 1 76 ? 10.032 -0.472 -24.621 1.00 88.81 76 PRO A O 1
ATOM 622 N N . THR A 1 77 ? 11.641 -1.757 -23.729 1.00 93.00 77 THR A N 1
ATOM 623 C CA . THR A 1 77 ? 11.440 -1.337 -22.326 1.00 93.00 77 THR A CA 1
ATOM 624 C C . THR A 1 77 ? 12.756 -1.011 -21.586 1.00 93.00 77 THR A C 1
ATOM 626 O O . THR A 1 77 ? 13.129 -1.701 -20.628 1.00 93.00 77 THR A O 1
ATOM 629 N N . PRO A 1 78 ? 13.567 -0.056 -22.087 1.00 93.44 78 PRO A N 1
ATOM 630 C CA . PRO A 1 78 ? 14.909 0.202 -21.566 1.00 93.44 78 PRO A CA 1
ATOM 631 C C . PRO A 1 78 ? 14.899 0.812 -20.158 1.00 93.44 78 PRO A C 1
ATOM 633 O O . PRO A 1 78 ? 15.845 0.579 -19.395 1.00 93.44 78 PRO A O 1
ATOM 636 N N . LEU A 1 79 ? 13.846 1.555 -19.779 1.00 94.12 79 LEU A N 1
ATOM 637 C CA . LEU A 1 79 ? 13.724 2.098 -18.426 1.00 94.12 79 LEU A CA 1
ATOM 638 C C . LEU A 1 79 ? 13.425 0.974 -17.431 1.00 94.12 79 LEU A C 1
ATOM 640 O O . LEU A 1 79 ? 14.122 0.886 -16.421 1.00 94.12 79 LEU A O 1
ATOM 644 N N . THR A 1 80 ? 12.477 0.072 -17.726 1.00 95.56 80 THR A N 1
ATOM 645 C CA . THR A 1 80 ? 12.194 -1.110 -16.887 1.00 95.56 80 THR A CA 1
ATOM 646 C C . THR A 1 80 ? 13.439 -1.952 -16.733 1.00 95.56 80 THR A C 1
ATOM 648 O O . THR A 1 80 ? 13.737 -2.356 -15.614 1.00 95.56 80 THR A O 1
ATOM 651 N N . PHE A 1 81 ? 14.186 -2.207 -17.813 1.00 95.56 81 PHE A N 1
ATOM 652 C CA . PHE A 1 81 ? 15.417 -2.991 -17.729 1.00 95.56 81 PHE A CA 1
ATOM 653 C C . PHE A 1 81 ? 16.419 -2.345 -16.764 1.00 95.56 81 PHE A C 1
ATOM 655 O O . PHE A 1 81 ? 16.855 -2.979 -15.803 1.00 95.56 81 PHE A O 1
ATOM 662 N N . THR A 1 82 ? 16.719 -1.059 -16.966 1.00 95.75 82 THR A N 1
ATOM 663 C CA . THR A 1 82 ? 17.678 -0.314 -16.136 1.00 95.75 82 THR A CA 1
ATOM 664 C C . THR A 1 82 ? 17.247 -0.286 -14.669 1.00 95.75 82 THR A C 1
ATOM 666 O O . THR A 1 82 ? 18.051 -0.574 -13.782 1.00 95.75 82 THR A O 1
ATOM 669 N N . TYR A 1 83 ? 15.971 0.007 -14.410 1.00 96.94 83 TYR A N 1
ATOM 670 C CA . TYR A 1 83 ? 15.387 -0.018 -13.072 1.00 96.94 83 TYR A CA 1
ATOM 671 C C . TYR A 1 83 ? 15.482 -1.410 -12.437 1.00 96.94 83 TYR A C 1
ATOM 673 O O . TYR A 1 83 ? 15.930 -1.534 -11.303 1.00 96.94 83 TYR A O 1
ATOM 681 N N . THR A 1 84 ? 15.110 -2.460 -13.171 1.00 95.88 84 THR A N 1
ATOM 682 C CA . THR A 1 84 ? 15.069 -3.843 -12.674 1.00 95.88 84 THR A CA 1
ATOM 683 C C . THR A 1 84 ? 16.458 -4.328 -12.277 1.00 95.88 84 THR A C 1
ATOM 685 O O . THR A 1 84 ? 16.628 -4.888 -11.196 1.00 95.88 84 THR A O 1
ATOM 688 N N . VAL A 1 85 ? 17.465 -4.062 -13.113 1.00 94.81 85 VAL A N 1
ATOM 689 C CA . VAL A 1 85 ? 18.866 -4.392 -12.823 1.00 94.81 85 VAL A CA 1
ATOM 690 C C . VAL A 1 85 ? 19.330 -3.708 -11.540 1.00 94.81 85 VAL A C 1
ATOM 692 O O . VAL A 1 85 ? 19.870 -4.370 -10.658 1.00 94.81 85 VAL A O 1
ATOM 695 N N . LEU A 1 86 ? 19.085 -2.402 -11.401 1.00 95.50 86 LEU A N 1
ATOM 696 C CA . LEU A 1 86 ? 19.466 -1.660 -10.197 1.00 95.50 86 LEU A CA 1
ATOM 697 C C . LEU A 1 86 ? 18.716 -2.138 -8.953 1.00 95.50 86 LEU A C 1
ATOM 699 O O . LEU A 1 86 ? 19.323 -2.241 -7.893 1.00 95.50 86 LEU A O 1
ATOM 703 N N . TYR A 1 87 ? 17.427 -2.452 -9.086 1.00 95.38 87 TYR A N 1
ATOM 704 C CA . TYR A 1 87 ? 16.582 -2.900 -7.985 1.00 95.38 87 TYR A CA 1
ATOM 705 C C . TYR A 1 87 ? 17.053 -4.246 -7.426 1.00 95.38 87 TYR A C 1
ATOM 707 O O . TYR A 1 87 ? 17.251 -4.379 -6.220 1.00 95.38 87 TYR A O 1
ATOM 715 N N . TYR A 1 88 ? 17.277 -5.239 -8.293 1.00 93.19 88 TYR A N 1
ATOM 716 C CA . TYR A 1 88 ? 17.691 -6.579 -7.864 1.00 93.19 88 TYR A CA 1
ATOM 717 C C . TYR A 1 88 ? 19.167 -6.661 -7.469 1.00 93.19 88 TYR A C 1
ATOM 719 O O . TYR A 1 88 ? 19.517 -7.449 -6.594 1.00 93.19 88 TYR A O 1
ATOM 727 N N . LEU A 1 89 ? 20.037 -5.860 -8.091 1.00 90.88 89 LEU A N 1
ATOM 728 C CA . LEU A 1 89 ? 21.476 -5.874 -7.819 1.00 90.88 89 LEU A CA 1
ATOM 729 C C . LEU A 1 89 ? 21.928 -4.750 -6.883 1.00 90.88 89 LEU A C 1
ATOM 731 O O . LEU A 1 89 ? 23.132 -4.512 -6.776 1.00 90.88 89 LEU A O 1
ATOM 735 N N . ASN A 1 90 ? 21.004 -4.073 -6.191 1.00 87.88 90 ASN A N 1
ATOM 736 C CA . ASN A 1 90 ? 21.312 -2.930 -5.326 1.00 87.88 90 ASN A CA 1
ATOM 737 C C . ASN A 1 90 ? 22.428 -3.230 -4.309 1.00 87.88 90 ASN A C 1
ATOM 739 O O . ASN A 1 90 ? 23.306 -2.393 -4.101 1.00 87.88 90 ASN A O 1
ATOM 743 N N . ASP A 1 91 ? 22.418 -4.433 -3.731 1.00 84.19 91 ASP A N 1
ATOM 744 C CA . ASP A 1 91 ? 23.368 -4.843 -2.689 1.00 84.19 91 ASP A CA 1
ATOM 745 C C . ASP A 1 91 ? 24.672 -5.427 -3.263 1.00 84.19 91 ASP A C 1
ATOM 747 O O . ASP A 1 91 ? 25.689 -5.504 -2.573 1.00 84.19 91 ASP A O 1
ATOM 751 N N . HIS A 1 92 ? 24.668 -5.823 -4.539 1.00 82.75 92 HIS A N 1
ATOM 752 C CA . HIS A 1 92 ? 25.808 -6.456 -5.209 1.00 82.75 92 HIS A CA 1
ATOM 753 C C . HIS A 1 92 ? 26.630 -5.471 -6.047 1.00 82.75 92 HIS A C 1
ATOM 755 O O . HIS A 1 92 ? 27.844 -5.633 -6.196 1.00 82.75 92 HIS A O 1
ATOM 761 N N . MET A 1 93 ? 25.993 -4.435 -6.591 1.00 84.94 93 MET A N 1
ATOM 762 C CA . MET A 1 93 ? 26.648 -3.463 -7.455 1.00 84.94 93 MET A CA 1
ATOM 763 C C . MET A 1 93 ? 27.328 -2.347 -6.662 1.00 84.94 93 MET A C 1
ATOM 765 O O . MET A 1 93 ? 26.710 -1.601 -5.903 1.00 84.94 93 MET A O 1
ATOM 769 N N . LYS A 1 94 ? 28.621 -2.140 -6.931 1.00 85.50 94 LYS A N 1
ATOM 770 C CA . LYS A 1 94 ? 29.346 -0.971 -6.419 1.00 85.50 94 LYS A CA 1
ATOM 771 C C . LYS A 1 94 ? 28.762 0.310 -7.017 1.00 85.50 94 LYS A C 1
ATOM 773 O O . LYS A 1 94 ? 28.661 0.434 -8.238 1.00 85.50 94 LYS A O 1
ATOM 778 N N . LYS A 1 95 ? 28.511 1.323 -6.184 1.00 87.88 95 LYS A N 1
ATOM 779 C CA . LYS A 1 95 ? 27.910 2.604 -6.609 1.00 87.88 95 LYS A CA 1
ATOM 780 C C . LYS A 1 95 ? 28.611 3.300 -7.799 1.00 87.88 95 LYS A C 1
ATOM 782 O O . LYS A 1 95 ? 27.908 3.794 -8.680 1.00 87.88 95 LYS A O 1
ATOM 787 N N . PRO A 1 96 ? 29.957 3.300 -7.938 1.00 87.56 96 PRO A N 1
ATOM 788 C CA . PRO A 1 96 ? 30.617 3.834 -9.137 1.00 87.56 96 PRO A CA 1
ATOM 789 C C . PRO A 1 96 ? 30.263 3.086 -10.433 1.00 87.56 96 PRO A C 1
ATOM 791 O O . PRO A 1 96 ? 30.150 3.703 -11.498 1.00 87.56 96 PRO A O 1
ATOM 794 N N . LEU A 1 97 ? 30.070 1.765 -10.353 1.00 89.06 97 LEU A N 1
ATOM 795 C CA . LEU A 1 97 ? 29.636 0.947 -11.482 1.00 89.06 97 LEU A CA 1
ATOM 796 C C . LEU A 1 97 ? 28.167 1.231 -11.812 1.00 89.06 97 LEU A C 1
ATOM 798 O O . LEU A 1 97 ? 27.864 1.447 -12.983 1.00 89.06 97 LEU A O 1
ATOM 802 N N . SER A 1 98 ? 27.297 1.354 -10.802 1.00 91.06 98 SER A N 1
ATOM 803 C CA . SER A 1 98 ? 25.887 1.746 -10.969 1.00 91.06 98 SER A CA 1
ATOM 804 C C . SER A 1 98 ? 25.747 3.085 -11.694 1.00 91.06 98 SER A C 1
ATOM 806 O O . SER A 1 98 ? 25.030 3.179 -12.689 1.00 91.06 98 SER A O 1
ATOM 808 N N . LYS A 1 99 ? 26.514 4.102 -11.276 1.00 91.62 99 LYS A N 1
ATOM 809 C CA . LYS A 1 99 ? 26.581 5.397 -11.969 1.00 91.62 99 LYS A CA 1
ATOM 810 C C . LYS A 1 99 ? 26.998 5.232 -13.431 1.00 91.62 99 LYS A C 1
ATOM 812 O O . LYS A 1 99 ? 26.384 5.807 -14.326 1.00 91.62 99 LYS A O 1
ATOM 817 N N . THR A 1 100 ? 28.062 4.468 -13.677 1.00 91.62 100 THR A N 1
ATOM 818 C CA . THR A 1 100 ? 28.599 4.277 -15.033 1.00 91.62 100 THR A CA 1
ATOM 819 C C . THR A 1 100 ? 27.590 3.571 -15.935 1.00 91.62 100 THR A C 1
ATOM 821 O O . THR A 1 100 ? 27.414 3.978 -17.082 1.00 91.62 100 THR A O 1
ATOM 824 N N . PHE A 1 101 ? 26.896 2.559 -15.416 1.00 93.38 101 PHE A N 1
ATOM 825 C CA . PHE A 1 101 ? 25.834 1.841 -16.112 1.00 93.38 101 PHE A CA 1
ATOM 826 C C . PHE A 1 101 ? 24.697 2.785 -16.527 1.00 93.38 101 PHE A C 1
ATOM 828 O O . PHE A 1 101 ? 24.409 2.900 -17.719 1.00 93.38 101 PHE A O 1
ATOM 835 N N . VAL A 1 102 ? 24.142 3.548 -15.579 1.00 95.19 102 VAL A N 1
ATOM 836 C CA . VAL A 1 102 ? 23.042 4.496 -15.830 1.00 95.19 102 VAL A CA 1
ATOM 837 C C . VAL A 1 102 ? 23.439 5.576 -16.835 1.00 95.19 102 VAL A C 1
ATOM 839 O O . VAL A 1 102 ? 22.722 5.805 -17.807 1.00 95.19 102 VAL A O 1
ATOM 842 N N . LEU A 1 103 ? 24.607 6.205 -16.670 1.00 94.12 103 LEU A N 1
ATOM 843 C CA . LEU A 1 103 ? 25.078 7.230 -17.608 1.00 94.12 103 LEU A CA 1
ATOM 844 C C . LEU A 1 103 ? 25.388 6.666 -19.000 1.00 94.12 103 LEU A C 1
ATOM 846 O O . LEU A 1 103 ? 25.308 7.396 -19.987 1.00 94.12 103 LEU A O 1
ATOM 850 N N . THR A 1 104 ? 25.746 5.384 -19.103 1.00 93.50 104 THR A N 1
ATOM 851 C CA . THR A 1 104 ? 25.955 4.737 -20.404 1.00 93.50 104 THR A CA 1
ATOM 852 C C . THR A 1 104 ? 24.620 4.466 -21.095 1.00 93.50 104 THR A C 1
ATOM 854 O O . THR A 1 104 ? 24.490 4.785 -22.273 1.00 93.50 104 THR A O 1
ATOM 857 N N . MET A 1 105 ? 23.608 3.979 -20.368 1.00 93.94 105 MET A N 1
ATOM 858 C CA . MET A 1 105 ? 22.250 3.808 -20.903 1.00 93.94 105 MET A CA 1
ATOM 859 C C . MET A 1 105 ? 21.643 5.140 -21.349 1.00 93.94 105 MET A C 1
ATOM 861 O O . MET A 1 105 ? 21.184 5.267 -22.483 1.00 93.94 105 MET A O 1
ATOM 865 N N . ARG A 1 106 ? 21.762 6.175 -20.511 1.00 93.62 106 ARG A N 1
ATOM 866 C CA . ARG A 1 106 ? 21.309 7.546 -20.788 1.00 93.62 106 ARG A CA 1
ATOM 867 C C . ARG A 1 106 ? 21.778 8.097 -22.136 1.00 93.62 106 ARG A C 1
ATOM 869 O O . ARG A 1 106 ? 21.043 8.839 -22.781 1.00 93.62 106 ARG A O 1
ATOM 876 N N . ARG A 1 107 ? 23.005 7.770 -22.558 1.00 93.06 107 ARG A N 1
ATOM 877 C CA . ARG A 1 107 ? 23.591 8.248 -23.826 1.00 93.06 107 ARG A CA 1
ATOM 878 C C . ARG A 1 107 ? 22.932 7.647 -25.066 1.00 93.06 107 ARG A C 1
ATOM 880 O O . ARG A 1 107 ? 23.072 8.216 -26.145 1.00 93.06 107 ARG A O 1
ATOM 887 N N . HIS A 1 108 ? 22.279 6.496 -24.928 1.00 92.38 108 HIS A N 1
ATOM 888 C CA . HIS A 1 108 ? 21.725 5.733 -26.046 1.00 92.38 108 HIS A CA 1
ATOM 889 C C . HIS A 1 108 ? 20.197 5.624 -26.012 1.00 92.38 108 HIS A C 1
ATOM 891 O O . HIS A 1 108 ? 19.598 5.382 -27.058 1.00 92.38 108 HIS A O 1
ATOM 897 N N . VAL A 1 109 ? 19.575 5.840 -24.851 1.00 90.44 109 VAL A N 1
ATOM 898 C CA . VAL A 1 109 ? 18.121 5.831 -24.659 1.00 90.44 109 VAL A CA 1
ATOM 899 C C . VAL A 1 109 ? 17.602 7.271 -24.665 1.00 90.44 109 VAL A C 1
ATOM 901 O O . VAL A 1 109 ? 17.949 8.062 -23.789 1.00 90.44 109 VAL A O 1
ATOM 904 N N . GLU A 1 110 ? 16.781 7.611 -25.662 1.00 84.00 110 GLU A N 1
ATOM 905 C CA . GLU A 1 110 ? 16.293 8.983 -25.887 1.00 84.00 110 GLU A CA 1
ATOM 906 C C . GLU A 1 110 ? 15.368 9.464 -24.754 1.00 84.00 110 GLU A C 1
ATOM 908 O O . GLU A 1 110 ? 15.566 10.562 -24.240 1.00 84.00 110 GLU A O 1
ATOM 913 N N . ASP A 1 111 ? 14.451 8.613 -24.282 1.00 84.25 111 ASP A N 1
ATOM 914 C CA . ASP A 1 111 ? 13.434 8.972 -23.277 1.00 84.25 111 ASP A CA 1
ATOM 915 C C . ASP A 1 111 ? 13.932 8.978 -21.819 1.00 84.25 111 ASP A C 1
ATOM 917 O O . ASP A 1 111 ? 13.181 9.267 -20.883 1.00 84.25 111 ASP A O 1
ATOM 921 N N . MET A 1 112 ? 15.210 8.673 -21.593 1.00 90.50 112 MET A N 1
ATOM 922 C CA . MET A 1 112 ? 15.795 8.588 -20.258 1.00 90.50 112 MET A CA 1
ATOM 923 C C . MET A 1 112 ? 16.236 9.971 -19.765 1.00 90.50 112 MET A C 1
ATOM 925 O O . MET A 1 112 ? 17.409 10.317 -19.813 1.00 90.50 112 MET A O 1
ATOM 929 N N . HIS A 1 113 ? 15.301 10.790 -19.296 1.00 91.12 113 HIS A N 1
ATOM 930 C CA . HIS A 1 113 ? 15.576 12.170 -18.887 1.00 91.12 113 HIS A CA 1
ATOM 931 C C . HIS A 1 113 ? 16.025 12.264 -17.418 1.00 91.12 113 HIS A C 1
ATOM 933 O O . HIS A 1 113 ? 15.199 12.421 -16.519 1.00 91.12 113 HIS A O 1
ATOM 939 N N . LEU A 1 114 ? 17.332 12.198 -17.160 1.00 93.25 114 LEU A N 1
ATOM 940 C CA . LEU A 1 114 ? 17.894 12.357 -15.809 1.00 93.25 114 LEU A CA 1
ATOM 941 C C . LEU A 1 114 ? 17.970 13.835 -15.385 1.00 93.25 114 LEU A C 1
ATOM 943 O O . LEU A 1 114 ? 17.918 14.736 -16.221 1.00 93.25 114 LEU A O 1
ATOM 947 N N . THR A 1 115 ? 18.052 14.103 -14.082 1.00 93.50 115 THR A N 1
ATOM 948 C CA . THR A 1 115 ? 18.321 15.444 -13.533 1.00 93.50 115 THR A CA 1
ATOM 949 C C . THR A 1 115 ? 19.716 15.935 -13.922 1.00 93.50 115 THR A C 1
ATOM 951 O O . THR A 1 115 ? 20.680 15.170 -14.043 1.00 93.50 115 THR A O 1
ATOM 954 N N . GLU A 1 116 ? 19.848 17.251 -14.073 1.00 91.06 116 GLU A N 1
ATOM 955 C CA . GLU A 1 116 ? 21.135 17.887 -14.364 1.00 91.06 116 GLU A CA 1
ATOM 956 C C . GLU A 1 116 ? 22.137 17.659 -13.220 1.00 91.06 116 GLU A C 1
ATOM 958 O O . GLU A 1 116 ? 23.331 17.434 -13.454 1.00 91.06 116 GLU A O 1
ATOM 963 N N . ALA A 1 117 ? 21.634 17.644 -11.982 1.00 90.44 117 ALA A N 1
ATOM 964 C CA . ALA A 1 117 ? 22.402 17.357 -10.782 1.00 90.44 117 ALA A CA 1
ATOM 965 C C . ALA A 1 117 ? 23.004 15.939 -10.788 1.00 90.44 117 ALA A C 1
ATOM 967 O O . ALA A 1 117 ? 24.189 15.745 -10.468 1.00 90.44 117 ALA A O 1
ATOM 968 N N . PHE A 1 118 ? 22.239 14.942 -11.247 1.00 92.88 118 PHE A N 1
ATOM 969 C CA . PHE A 1 118 ? 22.736 13.579 -11.399 1.00 92.88 118 PHE A CA 1
ATOM 970 C C . PHE A 1 118 ? 23.820 13.493 -12.478 1.00 92.88 118 PHE A C 1
ATOM 972 O O . PHE A 1 118 ? 24.902 12.946 -12.239 1.00 92.88 118 PHE A O 1
ATOM 979 N N . GLU A 1 119 ? 23.566 14.064 -13.658 1.00 90.94 119 GLU A N 1
ATOM 980 C CA . GLU A 1 119 ? 24.487 13.978 -14.795 1.00 90.94 119 GLU A CA 1
ATOM 981 C C . GLU A 1 119 ? 25.829 14.667 -14.510 1.00 90.94 119 GLU A C 1
ATOM 983 O O . GLU A 1 119 ? 26.892 14.121 -14.832 1.00 90.94 119 GLU A O 1
ATOM 988 N N . LYS A 1 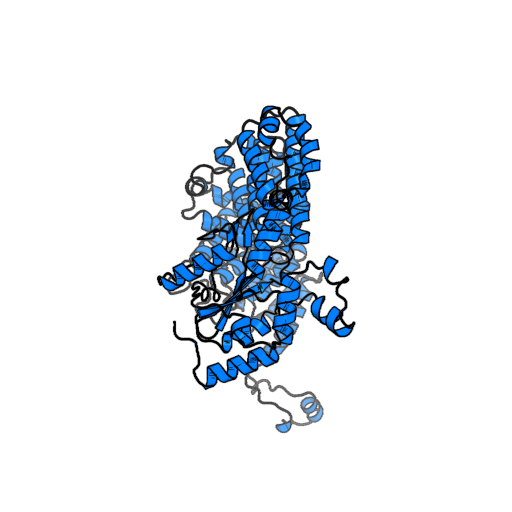120 ? 25.808 15.839 -13.863 1.00 89.94 120 LYS A N 1
ATOM 989 C CA . LYS A 1 120 ? 27.021 16.623 -13.593 1.00 89.94 120 LYS A CA 1
ATOM 990 C C . LYS A 1 120 ? 27.825 16.103 -12.406 1.00 89.94 120 LYS A C 1
ATOM 992 O O . LYS A 1 120 ? 29.056 16.067 -12.475 1.00 89.94 120 LYS A O 1
ATOM 997 N N . TYR A 1 121 ? 27.171 15.729 -11.307 1.00 88.25 121 TYR A N 1
ATOM 998 C CA . TYR A 1 121 ? 27.863 15.407 -10.052 1.00 88.25 121 TYR A CA 1
ATOM 999 C C . TYR A 1 121 ? 27.252 14.252 -9.254 1.00 88.25 121 TYR A C 1
ATOM 1001 O O . TYR A 1 121 ? 27.667 14.034 -8.119 1.00 88.25 121 TYR A O 1
ATOM 1009 N N . ASN A 1 122 ? 26.353 13.450 -9.835 1.00 87.44 122 ASN A N 1
ATOM 1010 C CA . ASN A 1 122 ? 25.731 12.293 -9.175 1.00 87.44 122 ASN A CA 1
ATOM 1011 C C . ASN A 1 122 ? 25.131 12.646 -7.803 1.00 87.44 122 ASN A C 1
ATOM 1013 O O . ASN A 1 122 ? 25.332 11.909 -6.836 1.00 87.44 122 ASN A O 1
ATOM 1017 N N . HIS A 1 123 ? 24.499 13.822 -7.706 1.00 87.56 123 HIS A N 1
ATOM 1018 C CA . HIS A 1 123 ? 23.889 14.330 -6.470 1.00 87.56 123 HIS A CA 1
ATOM 1019 C C . HIS A 1 123 ? 24.853 14.519 -5.287 1.00 87.56 123 HIS A C 1
ATOM 1021 O O . HIS A 1 123 ? 24.440 14.457 -4.136 1.00 87.56 123 HIS A O 1
ATOM 1027 N N . GLN A 1 124 ? 26.150 14.724 -5.540 1.00 86.38 124 GLN A N 1
ATOM 1028 C CA . GLN A 1 124 ? 27.159 14.910 -4.482 1.00 86.38 124 GLN A CA 1
ATOM 1029 C C . GLN A 1 124 ? 27.426 16.369 -4.085 1.00 86.38 124 GLN A C 1
ATOM 1031 O O . GLN A 1 124 ? 28.121 16.595 -3.099 1.00 86.38 124 GLN A O 1
ATOM 1036 N N . ARG A 1 125 ? 26.967 17.359 -4.863 1.00 83.00 125 ARG A N 1
ATOM 1037 C CA . ARG A 1 125 ? 27.237 18.783 -4.579 1.00 83.00 125 ARG A CA 1
ATOM 1038 C C . ARG A 1 125 ? 26.112 19.478 -3.826 1.00 83.00 125 ARG A C 1
ATOM 1040 O O . ARG A 1 125 ? 26.404 20.343 -3.007 1.00 83.00 125 ARG A O 1
ATOM 1047 N N . ASP A 1 126 ? 24.871 19.105 -4.109 1.00 82.69 126 ASP A N 1
ATOM 1048 C CA . ASP A 1 126 ? 23.705 19.680 -3.446 1.00 82.69 126 ASP A CA 1
ATOM 1049 C C . ASP A 1 126 ? 23.381 18.927 -2.159 1.00 82.69 126 ASP A C 1
ATOM 1051 O O . ASP A 1 126 ? 23.846 17.806 -1.934 1.00 82.69 126 ASP A O 1
ATOM 1055 N N . SER A 1 127 ? 22.556 19.541 -1.311 1.00 90.25 127 SER A N 1
ATOM 1056 C CA . SER A 1 127 ? 21.998 18.832 -0.165 1.00 90.25 127 SER A CA 1
ATOM 1057 C C . SER A 1 127 ? 21.003 17.764 -0.630 1.00 90.25 127 SER A C 1
ATOM 1059 O O . SER A 1 127 ? 20.325 17.925 -1.649 1.00 90.25 127 SER A O 1
ATOM 1061 N N . LEU A 1 128 ? 20.875 16.678 0.135 1.00 90.31 128 LEU A N 1
ATOM 1062 C CA . LEU A 1 128 ? 19.920 15.611 -0.178 1.00 90.31 128 LEU A CA 1
ATOM 1063 C C . LEU A 1 128 ? 18.467 16.099 -0.113 1.00 90.31 128 LEU A C 1
ATOM 1065 O O . LEU A 1 128 ? 17.615 15.619 -0.852 1.00 90.31 128 LEU A O 1
ATOM 1069 N N . GLU A 1 129 ? 18.174 17.085 0.729 1.00 91.00 129 GLU A N 1
ATOM 1070 C CA . GLU A 1 129 ? 16.857 17.720 0.777 1.00 91.00 129 GLU A CA 1
ATOM 1071 C C . GLU A 1 129 ? 16.561 18.462 -0.531 1.00 91.00 129 GLU A C 1
ATOM 1073 O O . GLU A 1 129 ? 15.444 18.385 -1.033 1.00 91.00 129 GLU A O 1
ATOM 1078 N N . SER A 1 130 ? 17.562 19.133 -1.113 1.00 89.88 130 SER A N 1
ATOM 1079 C CA . SER A 1 130 ? 17.423 19.833 -2.398 1.00 89.88 130 SER A CA 1
ATOM 1080 C C . SER A 1 130 ? 17.181 18.849 -3.543 1.00 89.88 130 SER A C 1
ATOM 1082 O O . SER A 1 130 ? 16.325 19.102 -4.388 1.00 89.88 130 SER A O 1
ATOM 1084 N N . LEU A 1 131 ? 17.858 17.695 -3.510 1.00 91.69 131 LEU A N 1
ATOM 1085 C CA . LEU A 1 131 ? 17.589 16.575 -4.413 1.00 91.69 131 LEU A CA 1
ATOM 1086 C C . LEU A 1 131 ? 16.118 16.140 -4.343 1.00 91.69 131 LEU A C 1
ATOM 1088 O O . LEU A 1 131 ? 15.452 16.044 -5.370 1.00 91.69 131 LEU A O 1
ATOM 1092 N N . PHE A 1 132 ? 15.591 15.879 -3.144 1.00 92.25 132 PHE A N 1
ATOM 1093 C CA . PHE A 1 132 ? 14.204 15.428 -3.011 1.00 92.25 132 PHE A CA 1
ATOM 1094 C C . PHE A 1 132 ? 13.186 16.507 -3.371 1.00 92.25 132 PHE A C 1
ATOM 1096 O O . PHE A 1 132 ? 12.137 16.162 -3.906 1.00 92.25 132 PHE A O 1
ATOM 1103 N N . ILE A 1 133 ? 13.493 17.789 -3.153 1.00 90.88 133 ILE A N 1
ATOM 1104 C CA . ILE A 1 133 ? 12.670 18.893 -3.665 1.00 90.88 133 ILE A CA 1
ATOM 1105 C C . ILE A 1 133 ? 12.602 18.828 -5.196 1.00 90.88 133 ILE A C 1
ATOM 1107 O O . ILE A 1 133 ? 11.505 18.776 -5.742 1.00 90.88 133 ILE A O 1
ATOM 1111 N N . GLU A 1 134 ? 13.744 18.730 -5.886 1.00 91.81 134 GLU A N 1
ATOM 1112 C CA . GLU A 1 134 ? 13.778 18.647 -7.354 1.00 91.81 134 GLU A CA 1
ATOM 1113 C C . GLU A 1 134 ? 13.023 17.414 -7.884 1.00 91.81 134 GLU A C 1
ATOM 1115 O O . GLU A 1 134 ? 12.219 17.523 -8.812 1.00 91.81 134 GLU A O 1
ATOM 1120 N N . LEU A 1 135 ? 13.245 16.235 -7.291 1.00 93.62 135 LEU A N 1
ATOM 1121 C CA . LEU A 1 135 ? 12.591 14.998 -7.728 1.00 93.62 135 LEU A CA 1
ATOM 1122 C C . LEU A 1 135 ? 11.075 15.030 -7.496 1.00 93.62 135 LEU A C 1
ATOM 1124 O O . LEU A 1 135 ? 10.316 14.644 -8.387 1.00 93.62 135 LEU A O 1
ATOM 1128 N N . VAL A 1 136 ? 10.626 15.501 -6.329 1.00 93.19 136 VAL A N 1
ATOM 1129 C CA . VAL A 1 136 ? 9.195 15.628 -6.020 1.00 93.19 136 VAL A CA 1
ATOM 1130 C C . VAL A 1 136 ? 8.533 16.633 -6.955 1.00 93.19 136 VAL A C 1
ATOM 1132 O O . VAL A 1 136 ? 7.477 16.322 -7.502 1.00 93.19 136 VAL A O 1
ATOM 1135 N N . ASP A 1 137 ? 9.155 17.78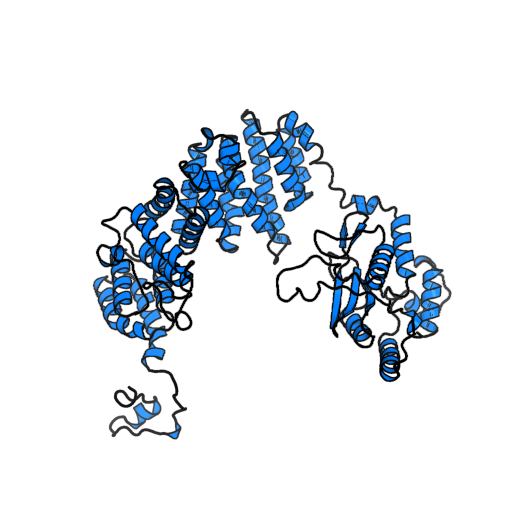9 -7.195 1.00 91.56 137 ASP A N 1
ATOM 1136 C CA . ASP A 1 137 ? 8.618 18.809 -8.098 1.00 91.56 137 ASP A CA 1
ATOM 1137 C C . ASP A 1 137 ? 8.474 18.263 -9.523 1.00 91.56 137 ASP A C 1
ATOM 1139 O O . ASP A 1 137 ? 7.438 18.446 -10.165 1.00 91.56 137 ASP A O 1
ATOM 1143 N N . ARG A 1 138 ? 9.469 17.511 -10.014 1.00 93.19 138 ARG A N 1
ATOM 1144 C CA . ARG A 1 138 ? 9.395 16.861 -11.332 1.00 93.19 138 ARG A CA 1
ATOM 1145 C C . ARG A 1 138 ? 8.254 15.848 -11.427 1.00 93.19 138 ARG A C 1
ATOM 1147 O O . ARG A 1 138 ? 7.581 15.809 -12.457 1.00 93.19 138 ARG A O 1
ATOM 1154 N N . ILE A 1 139 ? 8.024 15.051 -10.383 1.00 94.44 139 ILE A N 1
ATOM 1155 C CA . ILE A 1 139 ? 6.920 14.078 -10.344 1.00 94.44 139 ILE A CA 1
ATOM 1156 C C . ILE A 1 139 ? 5.568 14.792 -10.222 1.00 94.44 139 ILE A C 1
ATOM 1158 O O . ILE A 1 139 ? 4.609 14.415 -10.884 1.00 94.44 139 ILE A O 1
ATOM 1162 N N . ALA A 1 140 ? 5.465 15.853 -9.424 1.00 92.19 140 ALA A N 1
ATOM 1163 C CA . ALA A 1 140 ? 4.228 16.623 -9.310 1.00 92.19 140 ALA A CA 1
ATOM 1164 C C . ALA A 1 140 ? 3.848 17.273 -10.655 1.00 92.19 140 ALA A C 1
ATOM 1166 O O . ALA A 1 140 ? 2.710 17.160 -11.110 1.00 92.19 140 ALA A O 1
ATOM 1167 N N . LEU A 1 141 ? 4.821 17.873 -11.348 1.00 91.75 141 LEU A N 1
ATOM 1168 C CA . LEU A 1 141 ? 4.623 18.476 -12.669 1.00 91.75 141 LEU A CA 1
ATOM 1169 C C . LEU A 1 141 ? 4.228 17.457 -13.749 1.00 91.75 141 LEU A C 1
ATOM 1171 O O . LEU A 1 141 ? 3.520 17.814 -14.690 1.00 91.75 141 LEU A O 1
ATOM 1175 N N . SER A 1 142 ? 4.665 16.199 -13.637 1.00 91.81 142 SER A N 1
ATOM 1176 C CA . SER A 1 142 ? 4.275 15.134 -14.570 1.00 91.81 142 SER A CA 1
ATOM 1177 C C . SER A 1 142 ? 2.885 14.555 -14.289 1.00 91.81 142 SER A C 1
ATOM 1179 O O . SER A 1 142 ? 2.365 13.818 -15.126 1.00 91.81 142 SER A O 1
ATOM 1181 N N . LEU A 1 143 ? 2.264 14.899 -13.158 1.00 89.25 143 LEU A N 1
ATOM 1182 C CA . LEU A 1 143 ? 0.894 14.516 -12.812 1.00 89.25 143 LEU A CA 1
ATOM 1183 C C . LEU A 1 143 ? -0.123 15.632 -13.110 1.00 89.25 143 LEU A C 1
ATOM 1185 O O . LEU A 1 143 ? -1.240 15.329 -13.518 1.00 89.25 143 LEU A O 1
ATOM 1189 N N . ASP A 1 144 ? 0.267 16.902 -12.963 1.00 86.38 144 ASP A N 1
ATOM 1190 C CA . ASP A 1 144 ? -0.643 18.061 -13.000 1.00 86.38 144 ASP A CA 1
ATOM 1191 C C . ASP A 1 144 ? -0.653 18.840 -14.341 1.00 86.38 144 ASP A C 1
ATOM 1193 O O . ASP A 1 144 ? -1.053 20.007 -14.395 1.00 86.38 144 ASP A O 1
ATOM 1197 N N . PHE A 1 145 ? -0.214 18.237 -15.451 1.00 84.44 145 PHE A N 1
ATOM 1198 C CA . PHE A 1 145 ? -0.167 18.916 -16.755 1.00 84.44 145 PHE A CA 1
ATOM 1199 C C . PHE A 1 145 ? -1.516 18.868 -17.502 1.00 84.44 145 PHE A C 1
ATOM 1201 O O . PHE A 1 145 ? -2.234 17.873 -17.466 1.00 84.44 145 PHE A O 1
ATOM 1208 N N . VAL A 1 146 ? -1.866 19.949 -18.215 1.00 81.31 146 VAL A N 1
ATOM 1209 C CA . VAL A 1 146 ? -3.198 20.091 -18.848 1.00 81.31 146 VAL A CA 1
ATOM 1210 C C . VAL A 1 146 ? -3.258 19.498 -20.259 1.00 81.31 146 VAL A C 1
ATOM 1212 O O . VAL A 1 146 ? -4.200 18.786 -20.590 1.00 81.31 146 VAL A O 1
ATOM 1215 N N . LEU A 1 147 ? -2.284 19.822 -21.117 1.00 81.56 147 LEU A N 1
ATOM 1216 C CA . LEU A 1 147 ? -2.320 19.470 -22.547 1.00 81.56 147 LEU A CA 1
ATOM 1217 C C . LEU A 1 147 ? -1.034 18.792 -23.020 1.00 81.56 147 LEU A C 1
ATOM 1219 O O . LEU A 1 147 ? -1.097 17.773 -23.700 1.00 81.56 147 LEU A O 1
ATOM 1223 N N . SER A 1 148 ? 0.123 19.351 -22.664 1.00 84.38 148 SER A N 1
ATOM 1224 C CA . SER A 1 148 ? 1.437 18.836 -23.054 1.00 84.38 148 SER A CA 1
ATOM 1225 C C . SER A 1 148 ? 2.222 18.377 -21.826 1.00 84.38 148 SER A C 1
ATOM 1227 O O . SER A 1 148 ? 2.291 19.143 -20.856 1.00 84.38 148 SER A O 1
ATOM 1229 N N . PRO A 1 149 ? 2.830 17.179 -21.852 1.00 88.62 149 PRO A N 1
ATOM 1230 C CA . PRO A 1 149 ? 3.669 16.723 -20.756 1.00 88.62 149 PRO A CA 1
ATOM 1231 C C . PRO A 1 149 ? 4.933 17.595 -20.634 1.00 88.62 149 PRO A C 1
ATOM 1233 O O . PRO A 1 149 ? 5.373 18.198 -21.622 1.00 88.62 149 PRO A O 1
ATOM 1236 N N . PRO A 1 150 ? 5.545 17.664 -19.437 1.00 90.94 150 PRO A N 1
ATOM 1237 C CA . PRO A 1 150 ? 6.790 18.397 -19.231 1.00 90.94 150 PRO A CA 1
ATOM 1238 C C . PRO A 1 150 ? 7.913 17.946 -20.185 1.00 90.94 150 PRO A C 1
ATOM 1240 O O . PRO A 1 150 ? 7.925 16.792 -20.616 1.00 90.94 150 PRO A O 1
ATOM 1243 N N . PRO A 1 151 ? 8.904 18.808 -20.482 1.00 88.88 151 PRO A N 1
ATOM 1244 C CA . PRO A 1 151 ? 9.960 18.508 -21.457 1.00 88.88 151 PRO A CA 1
ATOM 1245 C C . PRO A 1 151 ? 10.878 17.351 -21.040 1.00 88.88 151 PRO A C 1
ATOM 1247 O O . PRO A 1 151 ? 11.576 16.791 -21.873 1.00 88.88 151 PRO A O 1
ATOM 1250 N N . PHE A 1 152 ? 10.884 16.996 -19.755 1.00 89.69 152 PHE A N 1
ATOM 1251 C CA . PHE A 1 152 ? 11.676 15.903 -19.191 1.00 89.69 152 PHE A CA 1
ATOM 1252 C C . PHE A 1 152 ? 10.935 14.554 -19.182 1.00 89.69 152 PHE A C 1
ATOM 1254 O O . PHE A 1 152 ? 11.280 13.656 -18.415 1.00 89.69 152 PHE A O 1
ATOM 1261 N N . VAL A 1 153 ? 9.884 14.429 -19.987 1.00 90.56 153 VAL A N 1
ATOM 1262 C CA . VAL A 1 153 ? 9.075 13.223 -20.170 1.00 90.56 153 VAL A CA 1
ATOM 1263 C C . VAL A 1 153 ? 8.850 13.031 -21.669 1.00 90.56 153 VAL A C 1
ATOM 1265 O O . VAL A 1 153 ? 8.772 14.013 -22.415 1.00 90.56 153 VAL A O 1
ATOM 1268 N N . ALA A 1 154 ? 8.716 11.781 -22.116 1.00 88.12 154 ALA A N 1
ATOM 1269 C CA . ALA A 1 154 ? 8.368 11.485 -23.502 1.00 88.12 154 ALA A CA 1
ATOM 1270 C C . ALA A 1 154 ? 7.079 12.217 -23.924 1.00 88.12 154 ALA A C 1
ATOM 1272 O O . ALA A 1 154 ? 6.027 12.079 -23.292 1.00 88.12 154 ALA A O 1
ATOM 1273 N N . GLN A 1 155 ? 7.165 12.988 -25.011 1.00 84.75 155 GLN A N 1
ATOM 1274 C CA . GLN A 1 155 ? 6.045 13.788 -25.516 1.00 84.75 155 GLN A CA 1
ATOM 1275 C C . GLN A 1 155 ? 4.921 12.907 -26.072 1.00 84.75 155 GLN A C 1
ATOM 1277 O O . GLN A 1 155 ? 3.745 13.177 -25.826 1.00 84.75 155 GLN A O 1
ATOM 1282 N N . ASP A 1 156 ? 5.277 11.815 -26.759 1.00 86.06 156 ASP A N 1
ATOM 1283 C CA . ASP A 1 156 ? 4.325 10.781 -27.171 1.00 86.06 156 ASP A CA 1
ATOM 1284 C C . ASP A 1 156 ? 4.326 9.599 -26.194 1.00 86.06 156 ASP A C 1
ATOM 1286 O O . ASP A 1 156 ? 4.831 8.506 -26.450 1.00 86.06 156 ASP A O 1
ATOM 1290 N N . TRP A 1 157 ? 3.723 9.821 -25.030 1.00 83.50 157 TRP A N 1
ATOM 1291 C CA . TRP A 1 157 ? 3.527 8.792 -24.008 1.00 83.50 157 TRP A CA 1
ATOM 1292 C C . TRP A 1 157 ? 2.706 7.568 -24.445 1.00 83.50 157 TRP A C 1
ATOM 1294 O O . TRP A 1 157 ? 2.673 6.589 -23.707 1.00 83.50 157 TRP A O 1
ATOM 1304 N N . LYS A 1 158 ? 2.042 7.587 -25.613 1.00 85.88 158 LYS A N 1
ATOM 1305 C CA . LYS A 1 158 ? 1.311 6.411 -26.122 1.00 85.88 158 LYS A CA 1
ATOM 1306 C C . LYS A 1 158 ? 2.256 5.339 -26.650 1.00 85.88 158 LYS A C 1
ATOM 1308 O O . LYS A 1 158 ? 1.908 4.162 -26.625 1.00 85.88 158 LYS A O 1
ATOM 1313 N N . THR A 1 159 ? 3.411 5.757 -27.161 1.00 86.69 159 THR A N 1
ATOM 1314 C CA . THR A 1 159 ? 4.475 4.870 -27.645 1.00 86.69 159 THR A CA 1
ATOM 1315 C C . THR A 1 159 ? 5.591 4.696 -26.625 1.00 86.69 159 THR A C 1
ATOM 1317 O O . THR A 1 159 ? 6.406 3.790 -26.773 1.00 86.69 159 THR A O 1
ATOM 1320 N N . ALA A 1 160 ? 5.640 5.558 -25.607 1.00 88.56 160 ALA A N 1
ATOM 1321 C CA . ALA A 1 160 ? 6.571 5.419 -24.502 1.00 88.56 160 ALA A CA 1
ATOM 1322 C C . ALA A 1 160 ? 6.222 4.214 -23.620 1.00 88.56 160 ALA A C 1
ATOM 1324 O O . ALA A 1 160 ? 5.079 3.767 -23.535 1.00 88.56 160 ALA A O 1
ATOM 1325 N N . GLU A 1 161 ? 7.229 3.736 -22.901 1.00 91.88 161 GLU A N 1
ATOM 1326 C CA . GLU A 1 161 ? 7.123 2.593 -21.998 1.00 91.88 161 GLU A CA 1
ATOM 1327 C C . GLU A 1 161 ? 6.124 2.809 -20.846 1.00 91.88 161 GLU A C 1
ATOM 1329 O O . GLU A 1 161 ? 5.454 1.878 -20.398 1.00 91.88 161 GLU A O 1
ATOM 1334 N N . PHE A 1 162 ? 6.016 4.049 -20.370 1.00 92.56 162 PHE A N 1
ATOM 1335 C CA . PHE A 1 162 ? 5.235 4.416 -19.196 1.00 92.56 162 PHE A CA 1
ATOM 1336 C C . PHE A 1 162 ? 4.475 5.727 -19.407 1.00 92.56 162 PHE A C 1
ATOM 1338 O O . PHE A 1 162 ? 4.850 6.560 -20.233 1.00 92.56 162 PHE A O 1
ATOM 1345 N N . SER A 1 163 ? 3.451 5.965 -18.585 1.00 92.19 163 SER A N 1
ATOM 1346 C CA . SER A 1 163 ? 2.828 7.289 -18.482 1.00 92.19 163 SER A CA 1
ATOM 1347 C C . SER A 1 163 ? 3.779 8.317 -17.842 1.00 92.19 163 SER A C 1
ATOM 1349 O O . SER A 1 163 ? 4.677 7.913 -17.107 1.00 92.19 163 SER A O 1
ATOM 1351 N N . PRO A 1 164 ? 3.591 9.637 -18.047 1.00 92.88 164 PRO A N 1
ATOM 1352 C CA . PRO A 1 164 ? 4.437 10.689 -17.489 1.00 92.88 164 PRO A CA 1
ATOM 1353 C C . PRO A 1 164 ? 4.760 10.555 -16.004 1.00 92.88 164 PRO A C 1
ATOM 1355 O O . PRO A 1 164 ? 5.934 10.572 -15.638 1.00 92.88 164 PRO A O 1
ATOM 1358 N N . GLY A 1 165 ? 3.742 10.340 -15.164 1.00 92.38 165 GLY A N 1
ATOM 1359 C CA . GLY A 1 165 ? 3.931 10.114 -13.730 1.00 92.38 165 GLY A CA 1
ATOM 1360 C C . GLY A 1 165 ? 4.816 8.900 -13.438 1.00 92.38 165 GLY A C 1
ATOM 1361 O O . GLY A 1 165 ? 5.772 8.990 -12.666 1.00 92.38 165 GLY A O 1
ATOM 1362 N N . ALA A 1 166 ? 4.550 7.776 -14.107 1.00 93.12 166 ALA A N 1
ATOM 1363 C CA . ALA A 1 166 ? 5.334 6.557 -13.940 1.00 93.12 166 ALA A CA 1
ATOM 1364 C C . ALA A 1 166 ? 6.775 6.717 -14.460 1.00 93.12 166 ALA A C 1
ATOM 1366 O O . ALA A 1 166 ? 7.702 6.310 -13.765 1.00 93.12 166 ALA A O 1
ATOM 1367 N N . GLN A 1 167 ? 6.988 7.379 -15.606 1.00 94.00 167 GLN A N 1
ATOM 1368 C CA . GLN A 1 167 ? 8.329 7.689 -16.124 1.00 94.00 167 GLN A CA 1
ATOM 1369 C C . GLN A 1 167 ? 9.155 8.436 -15.074 1.00 94.00 167 GLN A C 1
ATOM 1371 O O . GLN A 1 167 ? 10.265 8.018 -14.754 1.00 94.00 167 GLN A O 1
ATOM 1376 N N . THR A 1 168 ? 8.605 9.504 -14.491 1.00 94.94 168 THR A N 1
ATOM 1377 C CA . THR A 1 168 ? 9.330 10.302 -13.494 1.00 94.94 168 THR A CA 1
ATOM 1378 C C . THR A 1 168 ? 9.625 9.542 -12.204 1.00 94.94 168 THR A C 1
ATOM 1380 O O . THR A 1 168 ? 10.703 9.724 -11.646 1.00 94.94 168 THR A O 1
ATOM 1383 N N . ILE A 1 169 ? 8.725 8.658 -11.756 1.00 95.88 169 ILE A N 1
ATOM 1384 C CA . ILE A 1 169 ? 8.962 7.811 -10.577 1.00 95.88 169 ILE A CA 1
ATOM 1385 C C . ILE A 1 169 ? 10.115 6.839 -10.849 1.00 95.88 169 ILE A C 1
ATOM 1387 O O . ILE A 1 169 ? 11.062 6.782 -10.069 1.00 95.88 169 ILE A O 1
ATOM 1391 N N . TYR A 1 170 ? 10.084 6.113 -11.971 1.00 96.00 170 TYR A N 1
ATOM 1392 C CA . TYR A 1 170 ? 11.139 5.151 -12.299 1.00 96.00 170 TYR A CA 1
ATOM 1393 C C . TYR A 1 170 ? 12.492 5.824 -12.544 1.00 96.00 170 TYR A C 1
ATOM 1395 O O . TYR A 1 170 ? 13.512 5.313 -12.084 1.00 96.00 170 TYR A O 1
ATOM 1403 N N . LEU A 1 171 ? 12.516 6.986 -13.204 1.00 95.81 171 LEU A N 1
ATOM 1404 C CA . LEU A 1 171 ? 13.738 7.774 -13.386 1.00 95.81 171 LEU A CA 1
ATOM 1405 C C . LEU A 1 171 ? 14.306 8.244 -12.042 1.00 95.81 171 LEU A C 1
ATOM 1407 O O . LEU A 1 171 ? 15.498 8.071 -11.799 1.00 95.81 171 LEU A O 1
ATOM 1411 N N . ALA A 1 172 ? 13.460 8.745 -11.137 1.00 96.56 172 ALA A N 1
ATOM 1412 C CA . ALA A 1 172 ? 13.881 9.117 -9.790 1.00 96.56 172 ALA A CA 1
ATOM 1413 C C . ALA A 1 172 ? 14.450 7.912 -9.017 1.00 96.56 172 ALA A C 1
ATOM 1415 O O . ALA A 1 172 ? 15.521 8.016 -8.424 1.00 96.56 172 ALA A O 1
ATOM 1416 N N . CYS A 1 173 ? 13.806 6.741 -9.075 1.00 97.00 173 CYS A N 1
ATOM 1417 C CA . CYS A 1 173 ? 14.328 5.521 -8.451 1.00 97.00 173 CYS A CA 1
ATOM 1418 C C . CYS A 1 173 ? 15.683 5.091 -9.041 1.00 97.00 173 CYS A C 1
ATOM 1420 O O . CYS A 1 173 ? 16.578 4.705 -8.290 1.00 97.00 173 CYS A O 1
ATOM 1422 N N . ILE A 1 174 ? 15.860 5.181 -10.366 1.00 96.00 174 ILE A N 1
ATOM 1423 C CA . ILE A 1 174 ? 17.137 4.899 -11.043 1.00 96.00 174 ILE A CA 1
ATOM 1424 C C . ILE A 1 174 ? 18.238 5.835 -10.528 1.00 96.00 174 ILE A C 1
ATOM 1426 O O . ILE A 1 174 ? 19.326 5.367 -10.184 1.00 96.00 174 ILE A O 1
ATOM 1430 N N . GLU A 1 175 ? 17.961 7.138 -10.434 1.00 95.44 175 GLU A N 1
ATOM 1431 C CA . GLU A 1 175 ? 18.913 8.121 -9.906 1.00 95.44 175 GLU A CA 1
ATOM 1432 C C . GLU A 1 175 ? 19.274 7.842 -8.444 1.00 95.44 175 GLU A C 1
ATOM 1434 O O . GLU A 1 175 ? 20.454 7.823 -8.093 1.00 95.44 175 GLU A O 1
ATOM 1439 N N . ILE A 1 176 ? 18.276 7.563 -7.602 1.00 95.00 176 ILE A N 1
ATOM 1440 C CA . ILE A 1 176 ? 18.467 7.275 -6.176 1.00 95.00 176 ILE A CA 1
ATOM 1441 C C . ILE A 1 176 ? 19.332 6.020 -5.988 1.00 95.00 176 ILE A C 1
ATOM 1443 O O . ILE A 1 176 ? 20.317 6.064 -5.247 1.00 95.00 176 ILE A O 1
ATOM 1447 N N . MET A 1 177 ? 19.032 4.920 -6.689 1.00 95.00 177 MET A N 1
ATOM 1448 C CA . MET A 1 177 ? 19.781 3.659 -6.565 1.00 95.00 177 MET A CA 1
ATOM 1449 C C . MET A 1 177 ? 21.220 3.757 -7.099 1.00 95.00 177 MET A C 1
ATOM 1451 O O . MET A 1 177 ? 22.125 3.092 -6.577 1.00 95.00 177 MET A O 1
ATOM 1455 N N . ALA A 1 178 ? 21.451 4.591 -8.118 1.00 93.62 178 ALA A N 1
ATOM 1456 C CA . ALA A 1 178 ? 22.775 4.832 -8.695 1.00 93.62 178 ALA A CA 1
ATOM 1457 C C . ALA A 1 178 ? 23.594 5.913 -7.961 1.00 93.62 178 ALA A C 1
ATOM 1459 O O . ALA A 1 178 ? 24.815 6.004 -8.152 1.00 93.62 178 ALA A O 1
ATOM 1460 N N . SER A 1 179 ? 22.949 6.713 -7.109 1.00 91.75 179 SER A N 1
ATOM 1461 C CA . SER A 1 179 ? 23.615 7.689 -6.249 1.00 91.75 179 SER A CA 1
ATOM 1462 C C . SER A 1 179 ? 24.511 6.997 -5.203 1.00 91.75 179 SER A C 1
ATOM 1464 O O . SER A 1 179 ? 24.287 5.835 -4.850 1.00 91.75 179 SER A O 1
ATOM 1466 N N . PRO A 1 180 ? 25.563 7.665 -4.696 1.00 90.62 180 PRO A N 1
ATOM 1467 C CA . PRO A 1 180 ? 26.495 7.067 -3.737 1.00 90.62 180 PRO A CA 1
ATOM 1468 C C . PRO A 1 180 ? 25.950 7.063 -2.301 1.00 90.62 180 PRO A C 1
ATOM 1470 O O . PRO A 1 180 ? 26.660 6.650 -1.387 1.00 90.62 180 PRO A O 1
ATOM 1473 N N . HIS A 1 181 ? 24.740 7.580 -2.094 1.00 91.94 181 HIS A N 1
ATOM 1474 C CA . HIS A 1 181 ? 24.201 7.863 -0.774 1.00 91.94 181 HIS A CA 1
ATOM 1475 C C . HIS A 1 181 ? 23.620 6.597 -0.140 1.00 91.94 181 HIS A C 1
ATOM 1477 O O . HIS A 1 181 ? 22.971 5.807 -0.834 1.00 91.94 181 HIS A O 1
ATOM 1483 N N . PRO A 1 182 ? 23.855 6.375 1.163 1.00 92.75 182 PRO A N 1
ATOM 1484 C CA . PRO A 1 182 ? 23.319 5.214 1.851 1.00 92.75 182 PRO A CA 1
ATOM 1485 C C . PRO A 1 182 ? 21.798 5.364 2.068 1.00 92.75 182 PRO A C 1
ATOM 1487 O O . PRO A 1 182 ? 21.303 6.498 2.148 1.00 92.75 182 PRO A O 1
ATOM 1490 N N . PRO A 1 183 ? 21.043 4.253 2.172 1.00 94.44 183 PRO A N 1
ATOM 1491 C CA . PRO A 1 183 ? 19.595 4.283 2.386 1.00 94.44 183 PRO A CA 1
ATOM 1492 C C . PRO A 1 183 ? 19.162 5.143 3.584 1.00 94.44 183 PRO A C 1
ATOM 1494 O O . PRO A 1 183 ? 18.179 5.874 3.486 1.00 94.44 183 PRO A O 1
ATOM 1497 N N . GLU A 1 184 ? 19.936 5.141 4.670 1.00 95.56 184 GLU A N 1
ATOM 1498 C CA . GLU A 1 184 ? 19.698 5.925 5.888 1.00 95.56 184 GLU A CA 1
ATOM 1499 C C . GLU A 1 184 ? 19.703 7.430 5.615 1.00 95.56 184 GLU A C 1
ATOM 1501 O O . GLU A 1 184 ? 18.814 8.160 6.059 1.00 95.56 184 GLU A O 1
ATOM 1506 N N . ALA A 1 185 ? 20.681 7.905 4.840 1.00 95.12 185 ALA A N 1
ATOM 1507 C CA . ALA A 1 185 ? 20.781 9.316 4.485 1.00 95.12 185 ALA A CA 1
ATOM 1508 C C . ALA A 1 185 ? 19.644 9.739 3.547 1.00 95.12 185 ALA A C 1
ATOM 1510 O O . ALA A 1 185 ? 19.104 10.834 3.688 1.00 95.12 185 ALA A O 1
ATOM 1511 N N . ILE A 1 186 ? 19.256 8.859 2.621 1.00 95.38 186 ILE A N 1
ATOM 1512 C CA . ILE A 1 186 ? 18.173 9.091 1.660 1.00 95.38 186 ILE A CA 1
ATOM 1513 C C . ILE A 1 186 ? 16.832 9.226 2.387 1.00 95.38 186 ILE A C 1
ATOM 1515 O O . ILE A 1 186 ? 16.166 10.247 2.236 1.00 95.38 186 ILE A O 1
ATOM 1519 N N . VAL A 1 187 ? 16.448 8.251 3.216 1.00 96.00 187 VAL A N 1
ATOM 1520 C CA . VAL A 1 187 ? 15.164 8.296 3.941 1.00 96.00 187 VAL A CA 1
ATOM 1521 C C . VAL A 1 187 ? 15.135 9.455 4.938 1.00 96.00 187 VAL A C 1
ATOM 1523 O O . VAL A 1 187 ? 14.135 10.168 5.024 1.00 96.00 187 VAL A O 1
ATOM 1526 N N . SER A 1 188 ? 16.243 9.713 5.641 1.00 94.56 188 SER A N 1
ATOM 1527 C CA . SER A 1 188 ? 16.340 10.863 6.545 1.00 94.56 188 SER A CA 1
ATOM 1528 C C . SER A 1 188 ? 16.170 12.190 5.800 1.00 94.56 188 SER A C 1
ATOM 1530 O O . SER A 1 188 ? 15.458 13.068 6.280 1.00 94.56 188 SER A O 1
ATOM 1532 N N . ALA A 1 189 ? 16.730 12.324 4.594 1.00 93.75 189 ALA A N 1
ATOM 1533 C CA . ALA A 1 189 ? 16.539 13.507 3.761 1.00 93.75 189 ALA A CA 1
ATOM 1534 C C . ALA A 1 189 ? 15.096 13.661 3.253 1.00 93.75 189 ALA A C 1
ATOM 1536 O O . ALA A 1 189 ? 14.590 14.781 3.233 1.00 93.75 189 ALA A O 1
ATOM 1537 N N . MET A 1 190 ? 14.406 12.564 2.910 1.00 93.31 190 MET A N 1
ATOM 1538 C CA . MET A 1 190 ? 12.973 12.592 2.563 1.00 93.31 190 MET A CA 1
ATOM 1539 C C . MET A 1 190 ? 12.127 13.121 3.731 1.00 93.31 190 MET A C 1
ATOM 1541 O O . MET A 1 190 ? 11.236 13.943 3.525 1.00 93.31 190 MET A O 1
ATOM 1545 N N . ILE A 1 191 ? 12.438 12.700 4.962 1.00 91.69 191 ILE A N 1
ATOM 1546 C CA . ILE A 1 191 ? 11.773 13.179 6.184 1.00 91.69 191 ILE A CA 1
ATOM 1547 C C . ILE A 1 191 ? 12.118 14.652 6.451 1.00 91.69 191 ILE A C 1
ATOM 1549 O O . ILE A 1 191 ? 11.228 15.458 6.717 1.00 91.69 191 ILE A O 1
ATOM 1553 N N . ASN A 1 192 ? 13.397 15.027 6.362 1.00 90.69 192 ASN A N 1
ATOM 1554 C CA . ASN A 1 192 ? 13.853 16.391 6.636 1.00 90.69 192 ASN A CA 1
ATOM 1555 C C . ASN A 1 192 ? 13.298 17.395 5.619 1.00 90.69 192 ASN A C 1
ATOM 1557 O O . ASN A 1 192 ? 12.956 18.512 5.993 1.00 90.69 192 ASN A O 1
ATOM 1561 N N . MET A 1 193 ? 13.157 17.006 4.349 1.00 89.19 193 MET A N 1
ATOM 1562 C CA . MET A 1 193 ? 12.590 17.854 3.295 1.00 89.19 193 MET A CA 1
ATOM 1563 C C . MET A 1 193 ? 11.182 18.356 3.652 1.00 89.19 193 MET A C 1
ATOM 1565 O O . MET A 1 193 ? 10.877 19.531 3.434 1.00 89.19 193 MET A O 1
ATOM 1569 N N . LEU A 1 194 ? 10.368 17.511 4.293 1.00 85.56 194 LEU A N 1
ATOM 1570 C CA . LEU A 1 194 ? 9.031 17.872 4.773 1.00 85.56 194 LEU A CA 1
ATOM 1571 C C . LEU A 1 194 ? 9.053 18.905 5.917 1.00 85.56 194 LEU A C 1
ATOM 1573 O O . LEU A 1 194 ? 8.057 19.592 6.118 1.00 85.56 194 LEU A O 1
ATOM 1577 N N . MET A 1 195 ? 10.181 19.056 6.624 1.00 83.19 195 MET A N 1
ATOM 1578 C CA . MET A 1 195 ? 10.363 20.036 7.706 1.00 83.19 195 MET A CA 1
ATOM 1579 C C . MET A 1 195 ? 10.861 21.403 7.219 1.00 83.19 195 MET A C 1
ATOM 1581 O O . MET A 1 195 ? 10.632 22.417 7.875 1.00 83.19 195 MET A O 1
ATOM 1585 N N . VAL A 1 196 ? 11.603 21.442 6.107 1.00 76.50 196 VAL A N 1
ATOM 1586 C CA . VAL A 1 196 ? 12.385 22.626 5.701 1.00 76.50 196 VAL A CA 1
ATOM 1587 C C . VAL A 1 196 ? 11.505 23.753 5.155 1.00 76.50 196 VAL A C 1
ATOM 1589 O O . VAL A 1 196 ? 11.816 24.928 5.366 1.00 76.50 196 VAL A O 1
ATOM 1592 N N . LYS A 1 197 ? 10.411 23.430 4.454 1.00 69.50 197 LYS A N 1
ATOM 1593 C CA . LYS A 1 197 ? 9.467 24.423 3.921 1.00 69.50 197 LYS A CA 1
ATOM 1594 C C . LYS A 1 197 ? 8.024 23.931 4.026 1.00 69.50 197 LYS A C 1
ATOM 1596 O O . LYS A 1 197 ? 7.777 22.761 3.735 1.00 69.50 197 LYS A O 1
ATOM 1601 N N . PRO A 1 198 ? 7.069 24.822 4.358 1.00 68.44 198 PRO A N 1
ATOM 1602 C CA . PRO A 1 198 ? 5.654 24.497 4.274 1.00 68.44 198 PRO A CA 1
ATOM 1603 C C . PRO A 1 198 ? 5.307 24.150 2.825 1.00 68.44 198 PRO A C 1
ATOM 1605 O O . PRO A 1 198 ? 5.550 24.932 1.902 1.00 68.44 198 PRO A O 1
ATOM 1608 N N . GLN A 1 199 ? 4.775 22.949 2.633 1.00 73.62 199 GLN A N 1
ATOM 1609 C CA . GLN A 1 199 ? 4.420 22.432 1.319 1.00 73.62 199 GLN A CA 1
ATOM 1610 C C . GLN A 1 199 ? 3.031 22.942 0.948 1.00 73.62 199 GLN A C 1
ATOM 1612 O O . GLN A 1 199 ? 2.103 22.781 1.727 1.00 73.62 199 GLN A O 1
ATOM 1617 N N . GLN A 1 200 ? 2.852 23.519 -0.244 1.00 71.88 200 GLN A N 1
ATOM 1618 C CA . GLN A 1 200 ? 1.529 24.011 -0.670 1.00 71.88 200 GLN A CA 1
ATOM 1619 C C . GLN A 1 200 ? 0.492 22.883 -0.802 1.00 71.88 200 GLN A C 1
ATOM 1621 O O . GLN A 1 200 ? -0.702 23.120 -0.654 1.00 71.88 200 GLN A O 1
ATOM 1626 N N . ARG A 1 201 ? 0.951 21.661 -1.110 1.00 81.44 201 ARG A N 1
ATOM 1627 C CA . ARG A 1 201 ? 0.126 20.454 -1.275 1.00 81.44 201 ARG A CA 1
ATOM 1628 C C . ARG A 1 201 ? 0.753 19.281 -0.511 1.00 81.44 201 ARG A C 1
ATOM 1630 O O . ARG A 1 201 ? 1.344 18.397 -1.134 1.00 81.44 201 ARG A O 1
ATOM 1637 N N . PRO A 1 202 ? 0.665 19.258 0.828 1.00 82.06 202 PRO A N 1
ATOM 1638 C CA . PRO A 1 202 ? 1.435 18.324 1.649 1.00 82.06 202 PRO A CA 1
ATOM 1639 C C . PRO A 1 202 ? 1.053 16.859 1.396 1.00 82.06 202 PRO A C 1
ATOM 1641 O O . PRO A 1 202 ? 1.935 16.010 1.309 1.00 82.06 202 PRO A O 1
ATOM 1644 N N . TYR A 1 203 ? -0.230 16.564 1.157 1.00 84.56 203 TYR A N 1
ATOM 1645 C CA . TYR A 1 203 ? -0.681 15.217 0.789 1.00 84.56 203 TYR A CA 1
ATOM 1646 C C . TYR A 1 203 ? -0.039 14.702 -0.500 1.00 84.56 203 TYR A C 1
ATOM 1648 O O . TYR A 1 203 ? 0.380 13.549 -0.559 1.00 84.56 203 TYR A O 1
ATOM 1656 N N . ASN A 1 204 ? 0.072 15.550 -1.527 1.00 88.25 204 ASN A N 1
ATOM 1657 C CA . ASN A 1 204 ? 0.687 15.153 -2.792 1.00 88.25 204 ASN A CA 1
ATOM 1658 C C . ASN A 1 204 ? 2.167 14.828 -2.590 1.00 88.25 204 ASN A C 1
ATOM 1660 O O . ASN A 1 204 ? 2.635 13.811 -3.089 1.00 88.25 204 ASN A O 1
ATOM 1664 N N . VAL A 1 205 ? 2.882 15.650 -1.818 1.00 90.00 205 VAL A N 1
ATOM 1665 C CA . VAL A 1 205 ? 4.301 15.421 -1.517 1.00 90.00 205 VAL A CA 1
ATOM 1666 C C . VAL A 1 205 ? 4.494 14.119 -0.738 1.00 90.00 205 VAL A C 1
ATOM 1668 O O . VAL A 1 205 ? 5.305 13.290 -1.143 1.00 90.00 205 VAL A O 1
ATOM 1671 N N . ILE A 1 206 ? 3.722 13.893 0.330 1.00 90.62 206 ILE A N 1
ATOM 1672 C CA . ILE A 1 206 ? 3.802 12.660 1.132 1.00 90.62 206 ILE A CA 1
ATOM 1673 C C . ILE A 1 206 ? 3.482 11.434 0.270 1.00 90.62 206 ILE A C 1
ATOM 1675 O O . ILE A 1 206 ? 4.223 10.455 0.314 1.00 90.62 206 ILE A O 1
ATOM 1679 N N . ASN A 1 207 ? 2.444 11.498 -0.567 1.00 92.38 207 ASN A N 1
ATOM 1680 C CA . ASN A 1 207 ? 2.096 10.401 -1.468 1.00 92.38 207 ASN A CA 1
ATOM 1681 C C . ASN A 1 207 ? 3.199 10.130 -2.500 1.00 92.38 207 ASN A C 1
ATOM 1683 O O . ASN A 1 207 ? 3.518 8.972 -2.750 1.00 92.38 207 ASN A O 1
ATOM 1687 N N . ILE A 1 208 ? 3.822 11.165 -3.073 1.00 94.56 208 ILE A N 1
ATOM 1688 C CA . ILE A 1 208 ? 4.948 11.001 -4.006 1.00 94.56 208 ILE A CA 1
ATOM 1689 C C . ILE A 1 208 ? 6.142 10.347 -3.302 1.00 94.56 208 ILE A C 1
ATOM 1691 O O . ILE A 1 208 ? 6.705 9.386 -3.824 1.00 94.56 208 ILE A O 1
ATOM 1695 N N . LEU A 1 209 ? 6.514 10.825 -2.111 1.00 95.00 209 LEU A N 1
ATOM 1696 C CA . LEU A 1 209 ? 7.609 10.250 -1.325 1.00 95.00 209 LEU A CA 1
ATOM 1697 C C . LEU A 1 209 ? 7.322 8.793 -0.943 1.00 95.00 209 LEU A C 1
ATOM 1699 O O . LEU A 1 209 ? 8.200 7.939 -1.057 1.00 95.00 209 LEU A O 1
ATOM 1703 N N . ALA A 1 210 ? 6.087 8.490 -0.549 1.00 95.25 210 ALA A N 1
ATOM 1704 C CA . ALA A 1 210 ? 5.652 7.135 -0.255 1.00 95.25 210 ALA A CA 1
ATOM 1705 C C . ALA A 1 210 ? 5.705 6.233 -1.498 1.00 95.25 210 ALA A C 1
ATOM 1707 O O . ALA A 1 210 ? 6.246 5.133 -1.424 1.00 95.25 210 ALA A O 1
ATOM 1708 N N . LEU A 1 211 ? 5.220 6.703 -2.654 1.00 95.50 211 LEU A N 1
ATOM 1709 C CA . LEU A 1 211 ? 5.312 5.978 -3.924 1.00 95.50 211 LEU A CA 1
ATOM 1710 C C . LEU A 1 211 ? 6.769 5.692 -4.307 1.00 95.50 211 LEU A C 1
ATOM 1712 O O . LEU A 1 211 ? 7.083 4.554 -4.658 1.00 95.50 211 LEU A O 1
ATOM 1716 N N . LEU A 1 212 ? 7.661 6.678 -4.169 1.00 96.31 212 LEU A N 1
ATOM 1717 C CA . LEU A 1 212 ? 9.100 6.500 -4.380 1.00 96.31 212 LEU A CA 1
ATOM 1718 C C . LEU A 1 212 ? 9.674 5.422 -3.460 1.00 96.31 212 LEU A C 1
ATOM 1720 O O . LEU A 1 212 ? 10.342 4.514 -3.943 1.00 96.31 212 LEU A O 1
ATOM 1724 N N . LEU A 1 213 ? 9.375 5.472 -2.158 1.00 95.69 213 LEU A N 1
ATOM 1725 C CA . LEU A 1 213 ? 9.831 4.460 -1.202 1.00 95.69 213 LEU A CA 1
ATOM 1726 C C . LEU A 1 213 ? 9.315 3.061 -1.549 1.00 95.69 213 LEU A C 1
ATOM 1728 O O . LEU A 1 213 ? 10.077 2.104 -1.479 1.00 95.69 213 LEU A O 1
ATOM 1732 N N . THR A 1 214 ? 8.056 2.928 -1.977 1.00 94.94 214 THR A N 1
ATOM 1733 C CA . THR A 1 214 ? 7.508 1.624 -2.394 1.00 94.94 214 THR A CA 1
ATOM 1734 C C . THR A 1 214 ? 8.091 1.091 -3.705 1.00 94.94 214 THR A C 1
ATOM 1736 O O . THR A 1 214 ? 8.009 -0.110 -3.962 1.00 94.94 214 THR A O 1
ATOM 1739 N N . ALA A 1 215 ? 8.661 1.966 -4.536 1.00 95.44 215 ALA A N 1
ATOM 1740 C CA . ALA A 1 215 ? 9.355 1.613 -5.771 1.00 95.44 215 ALA A CA 1
ATOM 1741 C C . ALA A 1 215 ? 10.872 1.421 -5.567 1.00 95.44 215 ALA A C 1
ATOM 1743 O O . ALA A 1 215 ? 11.580 1.045 -6.493 1.00 95.44 215 ALA A O 1
ATOM 1744 N N . LEU A 1 216 ? 11.402 1.657 -4.368 1.00 95.81 216 LEU A N 1
ATOM 1745 C CA . LEU A 1 216 ? 12.792 1.360 -4.030 1.00 95.81 216 LEU A CA 1
ATOM 1746 C C . LEU A 1 216 ? 12.916 -0.040 -3.394 1.00 95.81 216 LEU A C 1
ATOM 1748 O O . LEU A 1 216 ? 11.915 -0.613 -2.956 1.00 95.81 216 LEU A O 1
ATOM 1752 N N . PRO A 1 217 ? 14.126 -0.632 -3.364 1.00 94.19 217 PRO A N 1
ATOM 1753 C CA . PRO A 1 217 ? 14.371 -1.893 -2.666 1.00 94.19 217 PRO A CA 1
ATOM 1754 C C . PRO A 1 217 ? 13.935 -1.861 -1.193 1.00 94.19 217 PRO A C 1
ATOM 1756 O O . PRO A 1 217 ? 14.008 -0.818 -0.541 1.00 94.19 217 PRO A O 1
ATOM 1759 N N . ASP A 1 218 ? 13.572 -3.023 -0.639 1.00 90.44 218 ASP A N 1
ATOM 1760 C CA . ASP A 1 218 ? 13.050 -3.160 0.735 1.00 90.44 218 ASP A CA 1
ATOM 1761 C C . ASP A 1 218 ? 13.973 -2.548 1.810 1.00 90.44 218 ASP A C 1
ATOM 1763 O O . ASP A 1 218 ? 13.500 -2.132 2.867 1.00 90.44 218 ASP A O 1
ATOM 1767 N N . VAL A 1 219 ? 15.280 -2.435 1.537 1.00 92.62 219 VAL A N 1
ATOM 1768 C CA . VAL A 1 219 ? 16.267 -1.787 2.419 1.00 92.62 219 VAL A CA 1
ATOM 1769 C C . VAL A 1 219 ? 15.853 -0.355 2.779 1.00 92.62 219 VAL A C 1
ATOM 1771 O O . VAL A 1 219 ? 15.971 0.041 3.934 1.00 92.62 219 VAL A O 1
ATOM 1774 N N . TYR A 1 220 ? 15.303 0.405 1.829 1.00 94.81 220 TYR A N 1
ATOM 1775 C CA . TYR A 1 220 ? 14.838 1.775 2.067 1.00 94.81 220 TYR A CA 1
ATOM 1776 C C . TYR A 1 220 ? 13.580 1.810 2.946 1.00 94.81 220 TYR A C 1
ATOM 1778 O O . TYR A 1 220 ? 13.480 2.632 3.855 1.00 94.81 220 TYR A O 1
ATOM 1786 N N . GLY A 1 221 ? 12.638 0.889 2.721 1.00 93.06 221 GLY A N 1
ATOM 1787 C CA . GLY A 1 221 ? 11.450 0.747 3.567 1.00 93.06 221 GLY A CA 1
ATOM 1788 C C . GLY A 1 221 ? 11.798 0.341 5.002 1.00 93.06 221 GLY A C 1
ATOM 1789 O O . GLY A 1 221 ? 11.235 0.879 5.952 1.00 93.06 221 GLY A O 1
ATOM 1790 N N . ASN A 1 222 ? 12.783 -0.545 5.178 1.00 92.88 222 ASN A N 1
ATOM 1791 C CA . ASN A 1 222 ? 13.253 -0.965 6.500 1.00 92.88 222 ASN A CA 1
ATOM 1792 C C . ASN A 1 222 ? 13.827 0.200 7.313 1.00 92.88 222 ASN A C 1
ATOM 1794 O O . ASN A 1 222 ? 13.512 0.316 8.491 1.00 92.88 222 ASN A O 1
ATOM 1798 N N . VAL A 1 223 ? 14.567 1.114 6.679 1.00 96.19 223 VAL A N 1
ATOM 1799 C CA . VAL A 1 223 ? 15.054 2.333 7.344 1.00 96.19 223 VAL A CA 1
ATOM 1800 C C . VAL A 1 223 ? 13.896 3.203 7.846 1.00 96.19 223 VAL A C 1
ATOM 1802 O O . VAL A 1 223 ? 13.967 3.731 8.954 1.00 96.19 223 VAL A O 1
ATOM 1805 N N . LEU A 1 224 ? 12.806 3.340 7.078 1.00 95.25 224 LEU A N 1
ATOM 1806 C CA . LEU A 1 224 ? 11.619 4.068 7.546 1.00 95.25 224 LEU A CA 1
ATOM 1807 C C . LEU A 1 224 ? 10.991 3.383 8.770 1.00 95.25 224 LEU A C 1
ATOM 1809 O O . LEU A 1 224 ? 10.570 4.061 9.708 1.00 95.25 224 LEU A O 1
ATOM 1813 N N . HIS A 1 225 ? 10.951 2.048 8.786 1.00 93.12 225 HIS A N 1
ATOM 1814 C CA . HIS A 1 225 ? 10.467 1.290 9.942 1.00 93.12 225 HIS A CA 1
ATOM 1815 C C . HIS A 1 225 ? 11.363 1.485 11.168 1.00 93.12 225 HIS A C 1
ATOM 1817 O O . HIS A 1 225 ? 10.848 1.654 12.273 1.00 93.12 225 HIS A O 1
ATOM 1823 N N . ASP A 1 226 ? 12.681 1.504 10.980 1.00 94.50 226 ASP A N 1
ATOM 1824 C CA . ASP A 1 226 ? 13.646 1.734 12.053 1.00 94.50 226 ASP A CA 1
ATOM 1825 C C . ASP A 1 226 ? 13.528 3.156 12.618 1.00 94.50 226 ASP A C 1
ATOM 1827 O O . ASP A 1 226 ? 13.564 3.335 13.834 1.00 94.50 226 ASP A O 1
ATOM 1831 N N . GLU A 1 227 ? 13.298 4.167 11.773 1.00 94.38 227 GLU A N 1
ATOM 1832 C CA . GLU A 1 227 ? 13.000 5.539 12.212 1.00 94.38 227 GLU A CA 1
ATOM 1833 C C . GLU A 1 227 ? 11.682 5.612 13.003 1.00 94.38 227 GLU A C 1
ATOM 1835 O O . GLU A 1 227 ? 11.625 6.280 14.037 1.00 94.38 227 GLU A O 1
ATOM 1840 N N . PHE A 1 228 ? 10.636 4.890 12.580 1.00 94.25 228 PHE A N 1
ATOM 1841 C CA . PHE A 1 228 ? 9.378 4.795 13.332 1.00 94.25 228 PHE A CA 1
ATOM 1842 C C . PHE A 1 228 ? 9.590 4.141 14.705 1.00 94.25 228 PHE A C 1
ATOM 1844 O O . PHE A 1 228 ? 9.120 4.651 15.723 1.00 94.25 228 PHE A O 1
ATOM 1851 N N . ILE A 1 229 ? 10.337 3.036 14.758 1.00 93.69 229 ILE A N 1
ATOM 1852 C CA . ILE A 1 229 ? 10.685 2.359 16.012 1.00 93.69 229 ILE A CA 1
ATOM 1853 C C . ILE A 1 229 ? 11.539 3.270 16.902 1.00 93.69 229 ILE A C 1
ATOM 1855 O O . ILE A 1 229 ? 11.300 3.337 18.105 1.00 93.69 229 ILE A O 1
ATOM 1859 N N . ALA A 1 230 ? 12.481 4.024 16.334 1.00 93.38 230 ALA A N 1
ATOM 1860 C CA . ALA A 1 230 ? 13.331 4.945 17.082 1.00 93.38 230 ALA A CA 1
ATOM 1861 C C . ALA A 1 230 ? 12.536 6.075 17.758 1.00 93.38 230 ALA A C 1
ATOM 1863 O O . ALA A 1 230 ? 12.941 6.544 18.825 1.00 93.38 230 ALA A O 1
ATOM 1864 N N . VAL A 1 231 ? 11.408 6.505 17.177 1.00 91.19 231 VAL A N 1
ATOM 1865 C CA . VAL A 1 231 ? 10.484 7.462 17.813 1.00 91.19 231 VAL A CA 1
ATOM 1866 C C . VAL A 1 231 ? 9.873 6.871 19.084 1.00 91.19 231 VAL A C 1
ATOM 1868 O O . VAL A 1 231 ? 9.824 7.567 20.101 1.00 91.19 231 VAL A O 1
ATOM 1871 N N . VAL A 1 232 ? 9.468 5.598 19.037 1.00 91.06 232 VAL A N 1
ATOM 1872 C CA . VAL A 1 232 ? 8.890 4.863 20.173 1.00 91.06 232 VAL A CA 1
ATOM 1873 C C . VAL A 1 232 ? 9.953 4.558 21.233 1.00 91.06 232 VAL A C 1
ATOM 1875 O O . VAL A 1 232 ? 9.748 4.864 22.402 1.00 91.06 232 VAL A O 1
ATOM 1878 N N . ASP A 1 233 ? 11.120 4.037 20.839 1.00 90.88 233 ASP A N 1
ATOM 1879 C CA . ASP A 1 233 ? 12.220 3.685 21.755 1.00 90.88 233 ASP A CA 1
ATOM 1880 C C . ASP A 1 233 ? 12.744 4.895 22.544 1.00 90.88 233 ASP A C 1
ATOM 1882 O O . ASP A 1 233 ? 13.158 4.773 23.696 1.00 90.88 233 ASP A O 1
ATOM 1886 N N . ARG A 1 234 ? 12.762 6.075 21.913 1.00 89.75 234 ARG A N 1
ATOM 1887 C CA . ARG A 1 234 ? 13.207 7.331 22.536 1.00 89.75 234 ARG A CA 1
ATOM 1888 C C . ARG A 1 234 ? 12.058 8.104 23.194 1.00 89.75 234 ARG A C 1
ATOM 1890 O O . ARG A 1 234 ? 12.297 9.203 23.694 1.00 89.75 234 ARG A O 1
ATOM 1897 N N . SER A 1 235 ? 10.833 7.571 23.151 1.00 83.75 235 SER A N 1
ATOM 1898 C CA . SER A 1 235 ? 9.589 8.210 23.597 1.00 83.75 235 SER A CA 1
ATOM 1899 C C . SER A 1 235 ? 9.462 9.673 23.150 1.00 83.75 235 SER A C 1
ATOM 1901 O O . SER A 1 235 ? 9.079 10.553 23.926 1.00 83.75 235 SER A O 1
ATOM 1903 N N . LEU A 1 236 ? 9.789 9.965 21.884 1.00 83.00 236 LEU A N 1
ATOM 1904 C CA . LEU A 1 236 ? 9.725 11.334 21.344 1.00 83.00 236 LEU A CA 1
ATOM 1905 C C . LEU A 1 236 ? 8.278 11.847 21.236 1.00 83.00 236 LEU A C 1
ATOM 1907 O O . LEU A 1 236 ? 8.051 13.057 21.172 1.00 83.00 236 LEU A O 1
ATOM 1911 N N . ALA A 1 237 ? 7.293 10.944 21.262 1.00 78.75 237 ALA A N 1
ATOM 1912 C CA . ALA A 1 237 ? 5.871 11.277 21.307 1.00 78.75 237 ALA A CA 1
ATOM 1913 C C . ALA A 1 237 ? 5.423 11.829 22.676 1.00 78.75 237 ALA A C 1
ATOM 1915 O O . ALA A 1 237 ? 4.371 12.456 22.769 1.00 78.75 237 ALA A O 1
ATOM 1916 N N . LYS A 1 238 ? 6.223 11.675 23.741 1.00 77.25 238 LYS A N 1
ATOM 1917 C CA . LYS A 1 238 ? 5.859 12.113 25.100 1.00 77.25 238 LYS A CA 1
ATOM 1918 C C . LYS A 1 238 ? 5.596 13.619 25.221 1.00 77.25 238 LYS A C 1
ATOM 1920 O O . LYS A 1 238 ? 4.806 14.031 26.060 1.00 77.25 238 LYS A O 1
ATOM 1925 N N . ASN A 1 239 ? 6.258 14.429 24.399 1.00 78.62 239 ASN A N 1
ATOM 1926 C CA . ASN A 1 239 ? 6.138 15.889 24.452 1.00 78.62 239 ASN A CA 1
ATOM 1927 C C . ASN A 1 239 ? 4.952 16.441 23.645 1.00 78.62 239 ASN A C 1
ATOM 1929 O O . ASN A 1 239 ? 4.724 17.645 23.691 1.00 78.62 239 ASN A O 1
ATOM 1933 N N . HIS A 1 240 ? 4.243 15.591 22.900 1.00 81.75 240 HIS A N 1
ATOM 1934 C CA . HIS A 1 240 ? 3.113 15.986 22.061 1.00 81.75 240 HIS A CA 1
ATOM 1935 C C . HIS A 1 240 ? 1.795 15.786 22.804 1.00 81.75 240 HIS A C 1
ATOM 1937 O O . HIS A 1 240 ? 1.689 14.900 23.660 1.00 81.75 240 HIS A O 1
ATOM 1943 N N . THR A 1 241 ? 0.788 16.594 22.479 1.00 83.25 241 THR A N 1
ATOM 1944 C CA . THR A 1 241 ? -0.560 16.382 23.021 1.00 83.25 241 THR A CA 1
ATOM 1945 C C . THR A 1 241 ? -1.259 15.230 22.302 1.00 83.25 241 THR A C 1
ATOM 1947 O O . THR A 1 241 ? -0.856 14.801 21.217 1.00 83.25 241 THR A O 1
ATOM 1950 N N . PHE A 1 242 ? -2.318 14.701 22.909 1.00 81.81 242 PHE A N 1
ATOM 1951 C CA . PHE A 1 242 ? -3.121 13.640 22.306 1.00 81.81 242 PHE A CA 1
ATOM 1952 C C . PHE A 1 242 ? -3.705 14.069 20.950 1.00 81.81 242 PHE A C 1
ATOM 1954 O O . PHE A 1 242 ? -3.620 13.325 19.975 1.00 81.81 242 PHE A O 1
ATOM 1961 N N . GLU A 1 243 ? -4.203 15.302 20.858 1.00 80.50 243 GLU A N 1
ATOM 1962 C CA . GLU A 1 243 ? -4.802 15.868 19.647 1.00 80.50 243 GLU A CA 1
ATOM 1963 C C . GLU A 1 243 ? -3.780 16.039 18.515 1.00 80.50 243 GLU A C 1
ATOM 1965 O O . GLU A 1 243 ? -4.125 15.868 17.345 1.00 80.50 243 GLU A O 1
ATOM 1970 N N . GLU A 1 244 ? -2.520 16.339 18.848 1.00 77.31 244 GLU A N 1
ATOM 1971 C CA . GLU A 1 244 ? -1.414 16.416 17.884 1.00 77.31 244 GLU A CA 1
ATOM 1972 C C . GLU A 1 244 ? -1.040 15.036 17.327 1.00 77.31 244 GLU A C 1
ATOM 1974 O O . GLU A 1 244 ? -0.702 14.917 16.153 1.00 77.31 244 GLU A O 1
ATOM 1979 N N . ILE A 1 245 ? -1.106 13.987 18.153 1.00 79.56 245 ILE A N 1
ATOM 1980 C CA . ILE A 1 245 ? -0.776 12.610 17.749 1.00 79.56 245 ILE A CA 1
ATOM 1981 C C . ILE A 1 245 ? -1.912 11.989 16.926 1.00 79.56 245 ILE A C 1
ATOM 1983 O O . ILE A 1 245 ? -1.664 11.275 15.951 1.00 79.56 245 ILE A O 1
ATOM 1987 N N . VAL A 1 246 ? -3.160 12.233 17.329 1.00 74.94 246 VAL A N 1
ATOM 1988 C CA . VAL A 1 246 ? -4.350 11.623 16.720 1.00 74.94 246 VAL A CA 1
ATOM 1989 C C . VAL A 1 246 ? -4.885 12.444 15.534 1.00 74.94 246 VAL A C 1
ATOM 1991 O O . VAL A 1 246 ? -5.643 11.905 14.731 1.00 74.94 246 VAL A O 1
ATOM 1994 N N . PHE A 1 247 ? -4.386 13.672 15.329 1.00 67.38 247 PHE A N 1
ATOM 1995 C CA . PHE A 1 247 ? -4.798 14.622 14.281 1.00 67.38 247 PHE A CA 1
ATOM 1996 C C . PHE A 1 247 ? -6.286 15.025 14.367 1.00 67.38 247 PHE A C 1
ATOM 1998 O O . PHE A 1 247 ? -6.988 15.105 13.360 1.00 67.38 247 PHE A O 1
ATOM 2005 N N . ASP A 1 248 ? -6.783 15.290 15.579 1.00 55.41 248 ASP A N 1
ATOM 2006 C CA . ASP A 1 248 ? -8.220 15.494 15.849 1.00 55.41 248 ASP A CA 1
ATOM 2007 C C . ASP A 1 248 ? -8.770 16.835 15.300 1.00 55.41 248 ASP A C 1
ATOM 2009 O O . ASP A 1 248 ? -9.974 17.029 15.138 1.00 55.41 248 ASP A O 1
ATOM 2013 N N . THR A 1 249 ? -7.891 17.785 14.946 1.00 46.81 249 THR A N 1
ATOM 2014 C CA . THR A 1 249 ? -8.279 19.073 14.345 1.00 46.81 249 THR A CA 1
ATOM 2015 C C . THR A 1 249 ? -7.438 19.410 13.111 1.00 46.81 249 THR A C 1
ATOM 2017 O O . THR A 1 249 ? -6.265 19.756 13.202 1.00 46.81 249 THR A O 1
ATOM 2020 N N . PHE A 1 250 ? -8.085 19.356 11.940 1.00 52.41 250 PHE A N 1
ATOM 2021 C CA . PHE A 1 250 ? -7.562 19.780 10.633 1.00 52.41 250 PHE A CA 1
ATOM 2022 C C . PHE A 1 250 ? -6.220 19.134 10.238 1.00 52.41 250 PHE A C 1
ATOM 2024 O O . PHE A 1 250 ? -5.196 19.819 10.183 1.00 52.41 250 PHE A O 1
ATOM 2031 N N . GLU A 1 251 ? -6.251 17.847 9.850 1.00 62.19 251 GLU A N 1
ATOM 2032 C CA . GLU A 1 251 ? -5.116 17.145 9.217 1.00 62.19 251 GLU A CA 1
ATOM 2033 C C . GLU A 1 251 ? -4.427 18.025 8.162 1.00 62.19 251 GLU A C 1
ATOM 2035 O O . GLU A 1 251 ? -3.211 18.139 8.141 1.00 62.19 251 GLU A O 1
ATOM 2040 N N . GLU A 1 252 ? -5.188 18.747 7.337 1.00 58.75 252 GLU A N 1
ATOM 2041 C CA . GLU A 1 252 ? -4.620 19.612 6.302 1.00 58.75 252 GLU A CA 1
ATOM 2042 C C . GLU A 1 252 ? -3.798 20.787 6.871 1.00 58.75 252 GLU A C 1
ATOM 2044 O O . GLU A 1 252 ? -2.713 21.056 6.369 1.00 58.75 252 GLU A O 1
ATOM 2049 N N . ALA A 1 253 ? -4.230 21.437 7.959 1.00 59.59 253 ALA A N 1
ATOM 2050 C CA . ALA A 1 253 ? -3.495 22.549 8.576 1.00 59.59 253 ALA A CA 1
ATOM 2051 C C . ALA A 1 253 ? -2.219 22.089 9.300 1.00 59.59 253 ALA A C 1
ATOM 2053 O O . ALA A 1 253 ? -1.186 22.757 9.225 1.00 59.59 253 ALA A O 1
ATOM 2054 N N . GLN A 1 254 ? -2.274 20.931 9.963 1.00 62.09 254 GLN A N 1
ATOM 2055 C CA . GLN A 1 254 ? -1.111 20.328 10.620 1.00 62.09 254 GLN A CA 1
ATOM 2056 C C . GLN A 1 254 ? -0.104 19.783 9.593 1.00 62.09 254 GLN A C 1
ATOM 2058 O O . GLN A 1 254 ? 1.105 19.926 9.773 1.00 62.09 254 GLN A O 1
ATOM 2063 N N . LEU A 1 255 ? -0.583 19.235 8.472 1.00 65.69 255 LEU A N 1
ATOM 2064 C CA . LEU A 1 255 ? 0.262 18.765 7.373 1.00 65.69 255 LEU A CA 1
ATOM 2065 C C . LEU A 1 255 ? 0.874 19.916 6.551 1.00 65.69 255 LEU A C 1
ATOM 2067 O O . LEU A 1 255 ? 1.957 19.759 5.989 1.00 65.69 255 LEU A O 1
ATOM 2071 N N . LEU A 1 256 ? 0.226 21.086 6.491 1.00 60.22 256 LEU A N 1
ATOM 2072 C CA . LEU A 1 256 ? 0.796 22.303 5.890 1.00 60.22 256 LEU A CA 1
ATOM 2073 C C . LEU A 1 256 ? 2.013 22.825 6.681 1.00 60.22 256 LEU A C 1
ATOM 2075 O O . LEU A 1 256 ? 2.919 23.426 6.099 1.00 60.22 256 LEU A O 1
ATOM 2079 N N . HIS A 1 257 ? 2.054 22.565 7.993 1.00 65.69 257 HIS A N 1
ATOM 2080 C CA . HIS A 1 257 ? 3.106 22.996 8.917 1.00 65.69 257 HIS A CA 1
ATOM 2081 C C . HIS A 1 257 ? 3.725 21.813 9.675 1.00 65.69 257 HIS A C 1
ATOM 2083 O O . HIS A 1 257 ? 3.755 21.785 10.905 1.00 65.69 257 HIS A O 1
ATOM 2089 N N . LEU A 1 258 ? 4.257 20.843 8.928 1.00 65.62 258 LEU A N 1
ATOM 2090 C CA . LEU A 1 258 ? 4.978 19.686 9.460 1.00 65.62 258 LEU A CA 1
ATOM 2091 C C . LEU A 1 258 ? 6.308 20.091 10.117 1.00 65.62 258 LEU A C 1
ATOM 2093 O O . LEU A 1 258 ? 7.382 19.968 9.539 1.00 65.62 258 LEU A O 1
ATOM 2097 N N . THR A 1 259 ? 6.253 20.585 11.349 1.00 69.62 259 THR A N 1
ATOM 2098 C CA . THR A 1 259 ? 7.447 20.963 12.123 1.00 69.62 259 THR A CA 1
ATOM 2099 C C . THR A 1 259 ? 7.965 19.822 12.997 1.00 69.62 259 THR A C 1
ATOM 2101 O O . THR A 1 259 ? 9.129 19.829 13.396 1.00 69.62 259 THR A O 1
ATOM 2104 N N . SER A 1 260 ? 7.128 18.820 13.279 1.00 83.50 260 SER A N 1
ATOM 2105 C CA . SER A 1 260 ? 7.460 17.708 14.168 1.00 83.50 260 SER A CA 1
ATOM 2106 C C . SER A 1 260 ? 7.888 16.458 13.399 1.00 83.50 260 SER A C 1
ATOM 2108 O O . SER A 1 260 ? 7.103 15.851 12.667 1.00 83.50 260 SER A O 1
ATOM 2110 N N . ARG A 1 261 ? 9.136 16.024 13.621 1.00 87.75 261 ARG A N 1
ATOM 2111 C CA . ARG A 1 261 ? 9.699 14.807 13.012 1.00 87.75 261 ARG A CA 1
ATOM 2112 C C . ARG A 1 261 ? 8.867 13.542 13.315 1.00 87.75 261 ARG A C 1
ATOM 2114 O O . ARG A 1 261 ? 8.580 12.819 12.364 1.00 87.75 261 ARG A O 1
ATOM 2121 N N . PRO A 1 262 ? 8.439 13.259 14.566 1.00 88.56 262 PRO A N 1
ATOM 2122 C CA . PRO A 1 262 ? 7.553 12.129 14.861 1.00 88.56 262 PRO A CA 1
ATOM 2123 C C . PRO A 1 262 ? 6.283 12.085 14.005 1.00 88.56 262 PRO A C 1
ATOM 2125 O O . PRO A 1 262 ? 5.957 11.029 13.459 1.00 88.56 262 PRO A O 1
ATOM 2128 N N . LEU A 1 263 ? 5.591 13.219 13.851 1.00 86.44 263 LEU A N 1
ATOM 2129 C CA . LEU A 1 263 ? 4.341 13.297 13.085 1.00 86.44 263 LEU A CA 1
ATOM 2130 C C . LEU A 1 263 ? 4.578 13.051 11.591 1.00 86.44 263 LEU A C 1
ATOM 2132 O O . LEU A 1 263 ? 3.824 12.310 10.965 1.00 86.44 263 LEU A O 1
ATOM 2136 N N . ILE A 1 264 ? 5.672 13.592 11.044 1.00 87.94 264 ILE A N 1
ATOM 2137 C CA . ILE A 1 264 ? 6.089 13.340 9.657 1.00 87.94 264 ILE A CA 1
ATOM 2138 C C . ILE A 1 264 ? 6.341 11.857 9.422 1.00 87.94 264 ILE A C 1
ATOM 2140 O O . ILE A 1 264 ? 5.838 11.296 8.450 1.00 87.94 264 ILE A O 1
ATOM 2144 N N . ILE A 1 265 ? 7.106 11.217 10.311 1.00 92.06 265 ILE A N 1
ATOM 2145 C CA . ILE A 1 265 ? 7.409 9.788 10.204 1.00 92.06 265 ILE A CA 1
ATOM 2146 C C . ILE A 1 265 ? 6.113 8.974 10.236 1.00 92.06 265 ILE A C 1
ATOM 2148 O O . ILE A 1 265 ? 5.976 8.039 9.451 1.00 92.06 265 ILE A O 1
ATOM 2152 N N . ASN A 1 266 ? 5.143 9.344 11.077 1.00 91.00 266 ASN A N 1
ATOM 2153 C CA . ASN A 1 266 ? 3.855 8.657 11.155 1.00 91.00 266 ASN A CA 1
ATOM 2154 C C . ASN A 1 266 ? 3.057 8.793 9.849 1.00 91.00 266 ASN A C 1
ATOM 2156 O O . ASN A 1 266 ? 2.681 7.783 9.254 1.00 91.00 266 ASN A O 1
ATOM 2160 N N . ALA A 1 267 ? 2.882 10.026 9.362 1.00 89.19 267 ALA A N 1
ATOM 2161 C CA . ALA A 1 267 ? 2.148 10.314 8.132 1.00 89.19 267 ALA A CA 1
ATOM 2162 C C . ALA A 1 267 ? 2.791 9.641 6.907 1.00 89.19 267 ALA A C 1
ATOM 2164 O O . ALA A 1 267 ? 2.105 8.997 6.110 1.00 89.19 267 ALA A O 1
ATOM 2165 N N . LEU A 1 268 ? 4.121 9.721 6.786 1.00 92.12 268 LEU A N 1
ATOM 2166 C CA . LEU A 1 268 ? 4.868 9.068 5.713 1.00 92.12 268 LEU A CA 1
ATOM 2167 C C . LEU A 1 268 ? 4.793 7.540 5.817 1.00 92.12 268 LEU A C 1
ATOM 2169 O O . LEU A 1 268 ? 4.599 6.879 4.800 1.00 92.12 268 LEU A O 1
ATOM 2173 N N . SER A 1 269 ? 4.886 6.973 7.025 1.00 93.44 269 SER A N 1
ATOM 2174 C CA . SER A 1 269 ? 4.742 5.527 7.249 1.00 93.44 269 SER A CA 1
ATOM 2175 C C . SER A 1 269 ? 3.350 5.038 6.869 1.00 93.44 269 SER A C 1
ATOM 2177 O O . SER A 1 269 ? 3.221 4.015 6.199 1.00 93.44 269 SER A O 1
ATOM 2179 N N . GLN A 1 270 ? 2.301 5.777 7.230 1.00 90.75 270 GLN A N 1
ATOM 2180 C CA . GLN A 1 270 ? 0.939 5.432 6.843 1.00 90.75 270 GLN A CA 1
ATOM 2181 C C . GLN A 1 270 ? 0.763 5.474 5.319 1.00 90.75 270 GLN A C 1
ATOM 2183 O O . GLN A 1 270 ? 0.201 4.537 4.744 1.00 90.75 270 GLN A O 1
ATOM 2188 N N . ALA A 1 271 ? 1.264 6.518 4.653 1.00 92.38 271 ALA A N 1
ATOM 2189 C CA . ALA A 1 271 ? 1.213 6.626 3.197 1.00 92.38 271 ALA A CA 1
ATOM 2190 C C . ALA A 1 271 ? 2.003 5.492 2.519 1.00 92.38 271 ALA A C 1
ATOM 2192 O O . ALA A 1 271 ? 1.470 4.816 1.637 1.00 92.38 271 ALA A O 1
ATOM 2193 N N . TYR A 1 272 ? 3.227 5.212 2.981 1.00 94.50 272 TYR A N 1
ATOM 2194 C CA . TYR A 1 272 ? 4.066 4.110 2.500 1.00 94.50 272 TYR A CA 1
ATOM 2195 C C . TYR A 1 272 ? 3.317 2.780 2.567 1.00 94.50 272 TYR A C 1
ATOM 2197 O O . TYR A 1 272 ? 3.106 2.122 1.544 1.00 94.50 272 TYR A O 1
ATOM 2205 N N . TRP A 1 273 ? 2.811 2.433 3.751 1.00 91.19 273 TRP A N 1
ATOM 2206 C CA . TRP A 1 273 ? 2.090 1.185 3.940 1.00 91.19 273 TRP A CA 1
ATOM 2207 C C . TRP A 1 273 ? 0.804 1.125 3.130 1.00 91.19 273 TRP A C 1
ATOM 2209 O O . TRP A 1 273 ? 0.464 0.042 2.670 1.00 91.19 273 TRP A O 1
ATOM 2219 N N . THR A 1 274 ? 0.125 2.250 2.888 1.00 89.25 274 THR A N 1
ATOM 2220 C CA . THR A 1 274 ? -1.069 2.325 2.027 1.00 89.25 274 THR A CA 1
ATOM 2221 C C . THR A 1 274 ? -0.746 2.035 0.557 1.00 89.25 274 THR A C 1
ATOM 2223 O O . THR A 1 274 ? -1.556 1.418 -0.137 1.00 89.25 274 THR A O 1
ATOM 2226 N N . HIS A 1 275 ? 0.449 2.396 0.086 1.00 90.81 275 HIS A N 1
ATOM 2227 C CA . HIS A 1 275 ? 0.915 2.094 -1.270 1.00 90.81 275 HIS A CA 1
ATOM 2228 C C . HIS A 1 275 ? 1.534 0.691 -1.411 1.00 90.81 275 HIS A C 1
ATOM 2230 O O . HIS A 1 275 ? 1.560 0.145 -2.517 1.00 90.81 275 HIS A O 1
ATOM 2236 N N . CYS A 1 276 ? 1.971 0.056 -0.317 1.00 89.62 276 CYS A N 1
ATOM 2237 C CA . CYS A 1 276 ? 2.534 -1.296 -0.352 1.00 89.62 276 CYS A CA 1
ATOM 2238 C C . CYS A 1 276 ? 1.558 -2.357 -0.888 1.00 89.62 276 CYS A C 1
ATOM 2240 O O . CYS A 1 276 ? 0.337 -2.281 -0.710 1.00 89.62 276 CYS A O 1
ATOM 2242 N N . LYS A 1 277 ? 2.125 -3.407 -1.496 1.00 83.44 277 LYS A N 1
ATOM 2243 C CA . LYS A 1 277 ? 1.398 -4.614 -1.917 1.00 83.44 277 LYS A CA 1
ATOM 2244 C C . LYS A 1 277 ? 0.991 -5.449 -0.697 1.00 83.44 277 LYS A C 1
ATOM 2246 O O . LYS A 1 277 ? 1.663 -5.433 0.329 1.00 83.44 277 LYS A O 1
ATOM 2251 N N . TRP A 1 278 ? -0.058 -6.256 -0.857 1.00 76.56 278 TRP A N 1
ATOM 2252 C CA . TRP A 1 278 ? -0.562 -7.171 0.179 1.00 76.56 278 TRP A CA 1
ATOM 2253 C C . TRP A 1 278 ? 0.532 -8.054 0.804 1.00 76.56 278 TRP A C 1
ATOM 2255 O O . TRP A 1 278 ? 0.605 -8.145 2.019 1.00 76.56 278 TRP A O 1
ATOM 2265 N N . ILE A 1 279 ? 1.411 -8.653 -0.007 1.00 79.62 279 ILE A N 1
ATOM 2266 C CA . ILE A 1 279 ? 2.461 -9.566 0.489 1.00 79.62 279 ILE A CA 1
ATOM 2267 C C . ILE A 1 279 ? 3.373 -8.859 1.507 1.00 79.62 279 ILE A C 1
ATOM 2269 O O . ILE A 1 279 ? 3.840 -9.468 2.464 1.00 79.62 279 ILE A O 1
ATOM 2273 N N . THR A 1 280 ? 3.618 -7.562 1.320 1.00 81.81 280 THR A N 1
ATOM 2274 C CA . THR A 1 280 ? 4.387 -6.745 2.264 1.00 81.81 280 THR A CA 1
ATOM 2275 C C . THR A 1 280 ? 3.555 -6.406 3.506 1.00 81.81 280 THR A C 1
ATOM 2277 O O . THR A 1 280 ? 4.089 -6.383 4.610 1.00 81.81 280 THR A O 1
ATOM 2280 N N . LEU A 1 281 ? 2.247 -6.186 3.349 1.00 82.31 281 LEU A N 1
ATOM 2281 C CA . LEU A 1 281 ? 1.320 -5.891 4.448 1.00 82.31 281 LEU A CA 1
ATOM 2282 C C . LEU A 1 281 ? 1.083 -7.101 5.374 1.00 82.31 281 LEU A C 1
ATOM 2284 O O . LEU A 1 281 ? 0.909 -6.928 6.573 1.00 82.31 281 LEU A O 1
ATOM 2288 N N . GLU A 1 282 ? 1.148 -8.328 4.856 1.00 78.56 282 GLU A N 1
ATOM 2289 C CA . GLU A 1 282 ? 1.123 -9.542 5.687 1.00 78.56 282 GLU A CA 1
ATOM 2290 C C . GLU A 1 282 ? 2.342 -9.593 6.626 1.00 78.56 282 GLU A C 1
ATOM 2292 O O . GLU A 1 282 ? 2.219 -9.824 7.831 1.00 78.56 282 GLU A O 1
ATOM 2297 N N . LYS A 1 283 ? 3.535 -9.286 6.093 1.00 79.19 283 LYS A N 1
ATOM 2298 C CA . LYS A 1 283 ? 4.758 -9.162 6.904 1.00 79.19 283 LYS A CA 1
ATOM 2299 C C . LYS A 1 283 ? 4.627 -8.058 7.954 1.00 79.19 283 LYS A C 1
ATOM 2301 O O . LYS A 1 283 ? 5.123 -8.212 9.065 1.00 79.19 283 LYS A O 1
ATOM 2306 N N . PHE A 1 284 ? 3.938 -6.960 7.635 1.00 84.06 284 PHE A N 1
ATOM 2307 C CA . PHE A 1 284 ? 3.667 -5.894 8.600 1.00 84.06 284 PHE A CA 1
ATOM 2308 C C . PHE A 1 284 ? 2.886 -6.399 9.814 1.00 84.06 284 PHE A C 1
ATOM 2310 O O . PHE A 1 284 ? 3.314 -6.171 10.945 1.00 84.06 284 PHE A O 1
ATOM 2317 N N . THR A 1 285 ? 1.770 -7.098 9.592 1.00 80.69 285 THR A N 1
ATOM 2318 C CA . THR A 1 285 ? 0.913 -7.579 10.684 1.00 80.69 285 THR A CA 1
ATOM 2319 C C . THR A 1 285 ? 1.580 -8.659 11.528 1.00 80.69 285 THR A C 1
ATOM 2321 O O . THR A 1 285 ? 1.392 -8.667 12.741 1.00 80.69 285 THR A O 1
ATOM 2324 N N . CYS A 1 286 ? 2.372 -9.539 10.911 1.00 81.25 286 CYS A N 1
ATOM 2325 C CA . CYS A 1 286 ? 3.020 -10.651 11.609 1.00 81.25 286 CYS A CA 1
ATOM 2326 C C . CYS A 1 286 ? 4.318 -10.246 12.324 1.00 81.25 286 CYS A C 1
ATOM 2328 O O . CYS A 1 286 ? 4.565 -10.713 13.432 1.00 81.25 286 CYS A O 1
ATOM 2330 N N . ASP A 1 287 ? 5.129 -9.366 11.724 1.00 84.94 287 ASP A N 1
ATOM 2331 C CA . ASP A 1 287 ? 6.469 -9.064 12.236 1.00 84.94 287 ASP A CA 1
ATOM 2332 C C . ASP A 1 287 ? 6.583 -7.662 12.833 1.00 84.94 287 ASP A C 1
ATOM 2334 O O . ASP A 1 287 ? 7.157 -7.502 13.909 1.00 84.94 287 ASP A O 1
ATOM 2338 N N . LEU A 1 288 ? 6.104 -6.626 12.136 1.00 87.50 288 LEU A N 1
ATOM 2339 C CA . LEU A 1 288 ? 6.366 -5.241 12.538 1.00 87.50 288 LEU A CA 1
ATOM 2340 C C . LEU A 1 288 ? 5.403 -4.763 13.629 1.00 87.50 288 LEU A C 1
ATOM 2342 O O . LEU A 1 288 ? 5.842 -4.139 14.593 1.00 87.50 288 LEU A O 1
ATOM 2346 N N . ALA A 1 289 ? 4.112 -5.077 13.509 1.00 90.44 289 ALA A N 1
ATOM 2347 C CA . ALA A 1 289 ? 3.100 -4.648 14.470 1.00 90.44 289 ALA A CA 1
ATOM 2348 C C . ALA A 1 289 ? 3.390 -5.139 15.906 1.00 90.44 289 ALA A C 1
ATOM 2350 O O . ALA A 1 289 ? 3.410 -4.294 16.807 1.00 90.44 289 ALA A O 1
ATOM 2351 N N . PRO A 1 290 ? 3.716 -6.429 16.148 1.00 91.00 290 PRO A N 1
ATOM 2352 C CA . PRO A 1 290 ? 4.112 -6.884 17.481 1.00 91.00 290 PRO A CA 1
ATOM 2353 C C . PRO A 1 290 ? 5.397 -6.209 17.976 1.00 91.00 290 PRO A C 1
ATOM 2355 O O . PRO A 1 290 ? 5.434 -5.718 19.100 1.00 91.00 290 PRO A O 1
ATOM 2358 N N . LYS A 1 291 ? 6.419 -6.074 17.113 1.00 91.69 291 LYS A N 1
ATOM 2359 C CA . LYS A 1 291 ? 7.691 -5.411 17.465 1.00 91.69 291 LYS A CA 1
ATOM 2360 C C . LYS A 1 291 ? 7.510 -3.958 17.902 1.00 91.69 291 LYS A C 1
ATOM 2362 O O . LYS A 1 291 ? 8.221 -3.513 18.799 1.00 91.69 291 LYS A O 1
ATOM 2367 N N . ILE A 1 292 ? 6.606 -3.215 17.260 1.00 92.88 292 ILE A N 1
ATOM 2368 C CA . ILE A 1 292 ? 6.279 -1.839 17.653 1.00 92.88 292 ILE A CA 1
ATOM 2369 C C . ILE A 1 292 ? 5.593 -1.850 19.021 1.00 92.88 292 ILE A C 1
ATOM 2371 O O . ILE A 1 292 ? 6.031 -1.140 19.924 1.00 92.88 292 ILE A O 1
ATOM 2375 N N . LEU A 1 293 ? 4.548 -2.669 19.192 1.00 93.06 293 LEU A N 1
ATOM 2376 C CA . LEU A 1 293 ? 3.765 -2.719 20.430 1.00 93.06 293 LEU A CA 1
ATOM 2377 C C . LEU A 1 293 ? 4.612 -3.151 21.636 1.00 93.06 293 LEU A C 1
ATOM 2379 O O . LEU A 1 293 ? 4.467 -2.570 22.708 1.00 93.06 293 LEU A O 1
ATOM 2383 N N . ASP A 1 294 ? 5.556 -4.078 21.463 1.00 92.81 294 ASP A N 1
ATOM 2384 C CA . ASP A 1 294 ? 6.468 -4.531 22.523 1.00 92.81 294 ASP A CA 1
ATOM 2385 C C . ASP A 1 294 ? 7.381 -3.422 23.068 1.00 92.81 294 ASP A C 1
ATOM 2387 O O . ASP A 1 294 ? 7.848 -3.497 24.212 1.00 92.81 294 ASP A O 1
ATOM 2391 N N . ARG A 1 295 ? 7.610 -2.364 22.284 1.00 92.12 295 ARG A N 1
ATOM 2392 C CA . ARG A 1 295 ? 8.486 -1.235 22.630 1.00 92.12 295 ARG A CA 1
ATOM 2393 C C . ARG A 1 295 ? 7.747 -0.042 23.234 1.00 92.12 295 ARG A C 1
ATOM 2395 O O . ARG A 1 295 ? 8.386 0.827 23.809 1.00 92.12 295 ARG A O 1
ATOM 2402 N N . VAL A 1 296 ? 6.416 -0.009 23.175 1.00 93.00 296 VAL A N 1
ATOM 2403 C CA . VAL A 1 296 ? 5.583 1.109 23.664 1.00 93.00 296 VAL A CA 1
ATOM 2404 C C . VAL A 1 296 ? 5.671 1.262 25.185 1.00 93.00 296 VAL A C 1
ATOM 2406 O O . VAL A 1 296 ? 5.150 0.410 25.899 1.00 93.00 296 VAL A O 1
ATOM 2409 N N . GLN A 1 297 ? 6.281 2.323 25.714 1.00 90.06 297 GLN A N 1
ATOM 2410 C CA . GLN A 1 297 ? 6.435 2.499 27.171 1.00 90.06 297 GLN A CA 1
ATOM 2411 C C . GLN A 1 297 ? 5.499 3.538 27.787 1.00 90.06 297 GLN A C 1
ATOM 2413 O O . GLN A 1 297 ? 5.348 3.555 29.003 1.00 90.06 297 GLN A O 1
ATOM 2418 N N . THR A 1 298 ? 4.877 4.404 26.988 1.00 90.56 298 THR A N 1
ATOM 2419 C CA . THR A 1 298 ? 3.975 5.458 27.472 1.00 90.56 298 THR A CA 1
ATOM 2420 C C . THR A 1 298 ? 2.625 5.413 26.759 1.00 90.56 298 THR A C 1
ATOM 2422 O O . THR A 1 298 ? 2.478 4.766 25.722 1.00 90.56 298 THR A O 1
ATOM 2425 N N . GLU A 1 299 ? 1.627 6.116 27.300 1.00 90.94 299 GLU A N 1
ATOM 2426 C CA . GLU A 1 299 ? 0.323 6.259 26.640 1.00 90.94 299 GLU A CA 1
ATOM 2427 C C . GLU A 1 299 ? 0.446 6.971 25.279 1.00 90.94 299 GLU A C 1
ATOM 2429 O O . GLU A 1 299 ? -0.157 6.541 24.299 1.00 90.94 299 GLU A O 1
ATOM 2434 N N . ASN A 1 300 ? 1.287 8.004 25.175 1.00 90.62 300 ASN A N 1
ATOM 2435 C CA . ASN A 1 300 ? 1.520 8.702 23.907 1.00 90.62 300 ASN A CA 1
ATOM 2436 C C . ASN A 1 300 ? 2.190 7.798 22.865 1.00 90.62 300 ASN A C 1
ATOM 2438 O O . ASN A 1 300 ? 1.827 7.846 21.691 1.00 90.62 300 ASN A O 1
ATOM 2442 N N . ASP A 1 301 ? 3.129 6.943 23.285 1.00 92.12 301 ASP A N 1
ATOM 2443 C CA . ASP A 1 301 ? 3.749 5.957 22.392 1.00 92.12 301 ASP A CA 1
ATOM 2444 C C . ASP A 1 301 ? 2.706 4.947 21.877 1.00 92.12 301 ASP A C 1
ATOM 2446 O O . ASP A 1 301 ? 2.767 4.524 20.720 1.00 92.12 301 ASP A O 1
ATOM 2450 N N . LEU A 1 302 ? 1.717 4.592 22.711 1.00 92.75 302 LEU A N 1
ATOM 2451 C CA . LEU A 1 302 ? 0.612 3.719 22.316 1.00 92.75 302 LEU A CA 1
ATOM 2452 C C . LEU A 1 302 ? -0.251 4.396 21.252 1.00 92.75 302 LEU A C 1
ATOM 2454 O O . LEU A 1 302 ? -0.504 3.794 20.211 1.00 92.75 302 LEU A O 1
ATOM 2458 N N . TRP A 1 303 ? -0.672 5.641 21.474 1.00 92.25 303 TRP A N 1
ATOM 2459 C CA . TRP A 1 303 ? -1.461 6.389 20.492 1.00 92.25 303 TRP A CA 1
ATOM 2460 C C . TRP A 1 303 ? -0.709 6.599 19.179 1.00 92.25 303 TRP A C 1
ATOM 2462 O O . TRP A 1 303 ? -1.284 6.412 18.106 1.00 92.25 303 TRP A O 1
ATOM 2472 N N . TYR A 1 304 ? 0.593 6.877 19.252 1.00 92.12 304 TYR A N 1
ATOM 2473 C CA . TYR A 1 304 ? 1.460 6.978 18.082 1.00 92.12 304 TYR A CA 1
ATOM 2474 C C . TYR A 1 304 ? 1.488 5.675 17.268 1.00 92.12 304 TYR A C 1
ATOM 2476 O O . TYR A 1 304 ? 1.329 5.698 16.044 1.00 92.12 304 TYR A O 1
ATOM 2484 N N . ALA A 1 305 ? 1.624 4.525 17.938 1.00 93.56 305 ALA A N 1
ATOM 2485 C CA . ALA A 1 305 ? 1.573 3.213 17.297 1.00 93.56 305 ALA A CA 1
ATOM 2486 C C . ALA A 1 305 ? 0.182 2.904 16.714 1.00 93.56 305 ALA A C 1
ATOM 2488 O O . ALA A 1 305 ? 0.069 2.464 15.568 1.00 93.56 305 ALA A O 1
ATOM 2489 N N . LEU A 1 306 ? -0.889 3.170 17.467 1.00 92.69 306 LEU A N 1
ATOM 2490 C CA . LEU A 1 306 ? -2.270 2.942 17.033 1.00 92.69 306 LEU A CA 1
ATOM 2491 C C . LEU A 1 306 ? -2.632 3.779 15.802 1.00 92.69 306 LEU A C 1
ATOM 2493 O O . LEU A 1 306 ? -3.328 3.278 14.916 1.00 92.69 306 LEU A O 1
ATOM 2497 N N . ARG A 1 307 ? -2.106 5.005 15.694 1.00 89.62 307 ARG A N 1
ATOM 2498 C CA . ARG A 1 307 ? -2.316 5.884 14.535 1.00 89.62 307 ARG A CA 1
ATOM 2499 C C . ARG A 1 307 ? -1.825 5.267 13.222 1.00 89.62 307 ARG A C 1
ATOM 2501 O O . ARG A 1 307 ? -2.432 5.520 12.181 1.00 89.62 307 ARG A O 1
ATOM 2508 N N . LEU A 1 308 ? -0.788 4.427 13.280 1.00 90.38 308 LEU A N 1
ATOM 2509 C CA . LEU A 1 308 ? -0.309 3.638 12.144 1.00 90.38 308 LEU A CA 1
ATOM 2510 C C . LEU A 1 308 ? -1.098 2.328 11.984 1.00 90.38 308 LEU A C 1
ATOM 2512 O O . LEU A 1 308 ? -1.514 1.981 10.880 1.00 90.38 308 LEU A O 1
ATOM 2516 N N . LEU A 1 309 ? -1.299 1.587 13.077 1.00 90.88 309 LEU A N 1
ATOM 2517 C CA . LEU A 1 309 ? -1.838 0.223 13.042 1.00 90.88 309 LEU A CA 1
ATOM 2518 C C . LEU A 1 309 ? -3.313 0.163 12.631 1.00 90.88 309 LEU A C 1
ATOM 2520 O O . LEU A 1 309 ? -3.690 -0.695 11.834 1.00 90.88 309 LEU A O 1
ATOM 2524 N N . VAL A 1 310 ? -4.156 1.055 13.154 1.00 89.19 310 VAL A N 1
ATOM 2525 C CA . VAL A 1 310 ? -5.618 0.964 12.992 1.00 89.19 310 VAL A CA 1
ATOM 2526 C C . VAL A 1 310 ? -6.069 1.117 11.532 1.00 89.19 310 VAL A C 1
ATOM 2528 O O . VAL A 1 310 ? -6.804 0.246 11.057 1.00 89.19 310 VAL A O 1
ATOM 2531 N N . PRO A 1 311 ? -5.615 2.132 10.765 1.00 87.88 311 PRO A N 1
ATOM 2532 C CA . PRO A 1 311 ? -5.978 2.246 9.351 1.00 87.88 311 PRO A CA 1
ATOM 2533 C C . PRO A 1 311 ? -5.491 1.056 8.511 1.00 87.88 311 PRO A C 1
ATOM 2535 O O . PRO A 1 311 ? -6.169 0.618 7.581 1.00 87.88 311 PRO A O 1
ATOM 2538 N N . LEU A 1 312 ? -4.325 0.499 8.850 1.00 86.56 312 LEU A N 1
ATOM 2539 C CA . LEU A 1 312 ? -3.754 -0.645 8.141 1.00 86.56 312 LEU A CA 1
ATOM 2540 C C . LEU A 1 312 ? -4.509 -1.943 8.445 1.00 86.56 312 LEU A C 1
ATOM 2542 O O . LEU A 1 312 ? -4.724 -2.738 7.532 1.00 86.56 312 LEU A O 1
ATOM 2546 N N . LEU A 1 313 ? -5.004 -2.120 9.674 1.00 84.31 313 LEU A N 1
ATOM 2547 C CA . LEU A 1 313 ? -5.899 -3.226 10.026 1.00 84.31 313 LEU A CA 1
ATOM 2548 C C . LEU A 1 313 ? -7.196 -3.197 9.214 1.00 84.31 313 LEU A C 1
ATOM 2550 O O . LEU A 1 313 ? -7.623 -4.242 8.718 1.00 84.31 313 LEU A O 1
ATOM 2554 N N . GLN A 1 314 ? -7.784 -2.013 9.010 1.00 83.31 314 GLN A N 1
ATOM 2555 C CA . GLN A 1 314 ? -8.953 -1.858 8.139 1.00 83.31 314 GLN A CA 1
ATOM 2556 C C . GLN A 1 314 ? -8.649 -2.338 6.717 1.00 83.31 314 GLN A C 1
ATOM 2558 O O . GLN A 1 314 ? -9.414 -3.117 6.144 1.00 83.31 314 GLN A O 1
ATOM 2563 N N . ARG A 1 315 ? -7.496 -1.936 6.171 1.00 81.31 315 ARG A N 1
ATOM 2564 C CA . ARG A 1 315 ? -7.055 -2.352 4.836 1.00 81.31 315 ARG A CA 1
ATOM 2565 C C . ARG A 1 315 ? -6.828 -3.866 4.734 1.00 81.31 315 ARG A C 1
ATOM 2567 O O . ARG A 1 315 ? -7.197 -4.453 3.718 1.00 81.31 315 ARG A O 1
ATOM 2574 N N . CYS A 1 316 ? -6.272 -4.502 5.769 1.00 75.69 316 CYS A N 1
ATOM 2575 C CA . CYS A 1 316 ? -6.132 -5.962 5.829 1.00 75.69 316 CYS A CA 1
ATOM 2576 C C . CYS A 1 316 ? -7.495 -6.669 5.851 1.00 75.69 316 CYS A C 1
ATOM 2578 O O . CYS A 1 316 ? -7.673 -7.697 5.202 1.00 75.69 316 CYS A O 1
ATOM 2580 N N . TYR A 1 317 ? -8.465 -6.116 6.580 1.00 73.44 317 TYR A N 1
ATOM 2581 C CA . TYR A 1 317 ? -9.787 -6.716 6.744 1.00 73.44 317 TYR A CA 1
ATOM 2582 C C . TYR A 1 317 ? -10.678 -6.616 5.494 1.00 73.44 317 TYR A C 1
ATOM 2584 O O . TYR A 1 317 ? -11.452 -7.530 5.208 1.00 73.44 317 TYR A O 1
ATOM 2592 N N . GLU A 1 318 ? -10.597 -5.521 4.732 1.00 72.06 318 GLU A N 1
ATOM 2593 C CA . GLU A 1 318 ? -11.472 -5.272 3.574 1.00 72.06 318 GLU A CA 1
ATOM 2594 C C . GLU A 1 318 ? -11.136 -6.100 2.318 1.00 72.06 318 GLU A C 1
ATOM 2596 O O . GLU A 1 318 ? -11.913 -6.102 1.356 1.00 72.06 318 GLU A O 1
ATOM 2601 N N . TRP A 1 319 ? -10.011 -6.820 2.287 1.00 64.31 319 TRP A N 1
ATOM 2602 C CA . TRP A 1 319 ? -9.527 -7.443 1.055 1.00 64.31 319 TRP A CA 1
ATOM 2603 C C . TRP A 1 319 ? -10.318 -8.711 0.635 1.00 64.31 319 TRP A C 1
ATOM 2605 O O . TRP A 1 319 ? -10.567 -9.593 1.460 1.00 64.31 319 TRP A O 1
ATOM 2615 N N . PRO A 1 320 ? -10.710 -8.881 -0.652 1.00 52.44 320 PRO A N 1
ATOM 2616 C CA . PRO A 1 320 ? -11.831 -9.762 -1.010 1.00 52.44 320 PRO A CA 1
ATOM 2617 C C . PRO A 1 320 ? -11.525 -11.260 -1.177 1.00 52.44 320 PRO A C 1
ATOM 2619 O O . PRO A 1 320 ? -12.464 -12.016 -1.431 1.00 52.44 320 PRO A O 1
ATOM 2622 N N . LYS A 1 321 ? -10.260 -11.711 -1.128 1.00 52.97 321 LYS A N 1
ATOM 2623 C CA . LYS A 1 321 ? -9.902 -13.031 -1.691 1.00 52.97 321 LYS A CA 1
ATOM 2624 C C . LYS A 1 321 ? -9.814 -14.207 -0.703 1.00 52.97 321 LYS A C 1
ATOM 2626 O O . LYS A 1 321 ? -10.136 -15.305 -1.141 1.00 52.97 321 LYS A O 1
ATOM 2631 N N . GLU A 1 322 ? -9.518 -14.035 0.593 1.00 51.81 322 GLU A N 1
ATOM 2632 C CA . GLU A 1 322 ? -9.391 -15.179 1.533 1.00 51.81 322 GLU A CA 1
ATOM 2633 C C . GLU A 1 322 ? -9.800 -14.850 2.991 1.00 51.81 322 GLU A C 1
ATOM 2635 O O . GLU A 1 322 ? -8.972 -14.700 3.886 1.00 51.81 322 GLU A O 1
ATOM 2640 N N . LYS A 1 323 ? -11.111 -14.775 3.273 1.00 53.03 323 LYS A N 1
ATOM 2641 C CA . LYS A 1 323 ? -11.659 -14.357 4.589 1.00 53.03 323 LYS A CA 1
ATOM 2642 C C . LYS A 1 323 ? -11.140 -15.125 5.821 1.00 53.03 323 LYS A C 1
ATOM 2644 O O . LYS A 1 323 ? -11.197 -14.586 6.921 1.00 53.03 323 LYS A O 1
ATOM 2649 N N . THR A 1 324 ? -10.675 -16.366 5.683 1.00 52.47 324 THR A N 1
ATOM 2650 C CA . THR A 1 324 ? -10.267 -17.216 6.818 1.00 52.47 324 THR A CA 1
ATOM 2651 C C . THR A 1 324 ? -8.876 -16.895 7.369 1.00 52.47 324 THR A C 1
ATOM 2653 O O . THR A 1 324 ? -8.693 -16.987 8.579 1.00 52.47 324 THR A O 1
ATOM 2656 N N . ARG A 1 325 ? -7.917 -16.485 6.527 1.00 54.12 325 ARG A N 1
ATOM 2657 C CA . ARG A 1 325 ? -6.539 -16.153 6.951 1.00 54.12 325 ARG A CA 1
ATOM 2658 C C . ARG A 1 325 ? -6.424 -14.723 7.499 1.00 54.12 325 ARG A C 1
ATOM 2660 O O . ARG A 1 325 ? -5.729 -14.481 8.481 1.00 54.12 325 ARG A O 1
ATOM 2667 N N . HIS A 1 326 ? -7.202 -13.793 6.947 1.00 57.16 326 HIS A N 1
ATOM 2668 C CA . HIS A 1 326 ? -7.219 -12.391 7.392 1.00 57.16 326 HIS A CA 1
ATOM 2669 C C . HIS A 1 326 ? -7.826 -12.208 8.789 1.00 57.16 326 HIS A C 1
ATOM 2671 O O . HIS A 1 326 ? -7.442 -11.303 9.534 1.00 57.16 326 HIS A O 1
ATOM 2677 N N . LEU A 1 327 ? -8.754 -13.092 9.172 1.00 61.81 327 LEU A N 1
ATOM 2678 C CA . LEU A 1 327 ? -9.281 -13.124 10.529 1.00 61.81 327 LEU A CA 1
ATOM 2679 C C . LEU A 1 327 ? -8.146 -13.423 11.521 1.00 61.81 327 LEU A C 1
ATOM 2681 O O . LEU A 1 327 ? -7.983 -12.688 12.479 1.00 61.81 327 LEU A O 1
ATOM 2685 N N . THR A 1 328 ? -7.307 -14.433 11.275 1.00 68.81 328 THR A N 1
ATOM 2686 C CA . THR A 1 328 ? -6.232 -14.807 12.212 1.00 68.81 328 THR A CA 1
ATOM 2687 C C . THR A 1 328 ? -5.180 -13.716 12.421 1.00 68.81 328 THR A C 1
ATOM 2689 O O . THR A 1 328 ? -4.777 -13.486 13.556 1.00 68.81 328 THR A O 1
ATOM 2692 N N . GLU A 1 329 ? -4.776 -13.004 11.369 1.00 73.50 329 GLU A N 1
ATOM 2693 C CA . GLU A 1 329 ? -3.753 -11.949 11.461 1.00 73.50 329 GLU A CA 1
ATOM 2694 C C . GLU A 1 329 ? -4.283 -10.698 12.175 1.00 73.50 329 GLU A C 1
ATOM 2696 O O . GLU A 1 329 ? -3.643 -10.170 13.083 1.00 73.50 329 GLU A O 1
ATOM 2701 N N . SER A 1 330 ? -5.493 -10.247 11.822 1.00 77.50 330 SER A N 1
ATOM 2702 C CA . SER A 1 330 ? -6.132 -9.109 12.497 1.00 77.50 330 SER A CA 1
ATOM 2703 C C . SER A 1 330 ? -6.461 -9.410 13.964 1.00 77.50 330 SER A C 1
ATOM 2705 O O . SER A 1 330 ? -6.291 -8.540 14.819 1.00 77.50 330 SER A O 1
ATOM 2707 N N . LEU A 1 331 ? -6.866 -10.648 14.277 1.00 81.88 331 LEU A N 1
ATOM 2708 C CA . LEU A 1 331 ? -7.049 -11.113 15.653 1.00 81.88 331 LEU A CA 1
ATOM 2709 C C . LEU A 1 331 ? -5.755 -11.005 16.461 1.00 81.88 331 LEU A C 1
ATOM 2711 O O . LEU A 1 331 ? -5.792 -10.533 17.593 1.00 81.88 331 LEU A O 1
ATOM 2715 N N . GLU A 1 332 ? -4.623 -11.413 15.891 1.00 84.44 332 GLU A N 1
ATOM 2716 C CA . GLU A 1 332 ? -3.341 -11.421 16.596 1.00 84.44 332 GLU A CA 1
ATOM 2717 C C . GLU A 1 332 ? -2.824 -10.011 16.903 1.00 84.44 332 GLU A C 1
ATOM 2719 O O . GLU A 1 332 ? -2.362 -9.740 18.016 1.00 84.44 332 GLU A O 1
ATOM 2724 N N . VAL A 1 333 ? -2.974 -9.076 15.962 1.00 88.06 333 VAL A N 1
ATOM 2725 C CA . VAL A 1 333 ? -2.608 -7.674 16.207 1.00 88.06 333 VAL A CA 1
ATOM 2726 C C . VAL A 1 333 ? -3.509 -7.066 17.283 1.00 88.06 333 VAL A C 1
ATOM 2728 O O . VAL A 1 333 ? -3.005 -6.448 18.219 1.00 88.06 333 VAL A O 1
ATOM 2731 N N . VAL A 1 334 ? -4.832 -7.272 17.212 1.00 89.75 334 VAL A N 1
ATOM 2732 C CA . VAL A 1 334 ? -5.757 -6.744 18.232 1.00 89.75 334 VAL A CA 1
ATOM 2733 C C . VAL A 1 334 ? -5.493 -7.368 19.603 1.00 89.75 334 VAL A C 1
ATOM 2735 O O . VAL A 1 334 ? -5.526 -6.659 20.609 1.00 89.75 334 VAL A O 1
ATOM 2738 N N . ARG A 1 335 ? -5.178 -8.666 19.658 1.00 89.62 335 ARG A N 1
ATOM 2739 C CA . ARG A 1 335 ? -4.762 -9.349 20.889 1.00 89.62 335 ARG A CA 1
ATOM 2740 C C . ARG A 1 335 ? -3.531 -8.680 21.494 1.00 89.62 335 ARG A C 1
ATOM 2742 O O . ARG A 1 335 ? -3.562 -8.296 22.657 1.00 89.62 335 ARG A O 1
ATOM 2749 N N . THR A 1 336 ? -2.501 -8.456 20.681 1.00 91.56 336 THR A N 1
ATOM 2750 C CA . THR A 1 336 ? -1.267 -7.783 21.112 1.00 91.56 336 THR A CA 1
ATOM 2751 C C . THR A 1 336 ? -1.532 -6.356 21.608 1.00 91.56 336 THR A C 1
ATOM 2753 O O . THR A 1 336 ? -0.937 -5.933 22.596 1.00 91.56 336 THR A O 1
ATOM 2756 N N . ILE A 1 337 ? -2.465 -5.617 20.991 1.00 92.94 337 ILE A N 1
ATOM 2757 C CA . ILE A 1 337 ? -2.875 -4.284 21.470 1.00 92.94 337 ILE A CA 1
ATOM 2758 C C . ILE A 1 337 ? -3.512 -4.374 22.867 1.00 92.94 337 ILE A C 1
ATOM 2760 O O . ILE A 1 337 ? -3.134 -3.617 23.761 1.00 92.94 337 ILE A O 1
ATOM 2764 N N . ILE A 1 338 ? -4.457 -5.300 23.072 1.00 91.62 338 ILE A N 1
ATOM 2765 C CA . ILE A 1 338 ? -5.133 -5.497 24.367 1.00 91.62 338 ILE A CA 1
ATOM 2766 C C . ILE A 1 338 ? -4.120 -5.890 25.451 1.00 91.62 338 ILE A C 1
ATOM 2768 O O . ILE A 1 338 ? -4.118 -5.302 26.537 1.00 91.62 338 ILE A O 1
ATOM 2772 N N . ASP A 1 339 ? -3.235 -6.836 25.137 1.00 91.94 339 ASP A N 1
ATOM 2773 C CA . ASP A 1 339 ? -2.178 -7.297 26.038 1.00 91.94 339 ASP A CA 1
ATOM 2774 C C . ASP A 1 339 ? -1.208 -6.152 26.384 1.00 91.94 339 ASP A C 1
ATOM 2776 O O . ASP A 1 339 ? -0.820 -5.998 27.548 1.00 91.94 339 ASP A O 1
ATOM 2780 N N . ARG A 1 340 ? -0.883 -5.269 25.424 1.00 93.12 340 ARG A N 1
ATOM 2781 C CA . ARG A 1 340 ? -0.022 -4.109 25.695 1.00 93.12 340 ARG A CA 1
ATOM 2782 C C . ARG A 1 340 ? -0.686 -3.072 26.598 1.00 93.12 340 ARG A C 1
ATOM 2784 O O . ARG A 1 340 ? -0.023 -2.553 27.493 1.00 93.12 340 ARG A O 1
ATOM 2791 N N . ILE A 1 341 ? -1.981 -2.801 26.428 1.00 92.19 341 ILE A N 1
ATOM 2792 C CA . ILE A 1 341 ? -2.731 -1.890 27.315 1.00 92.19 341 ILE A CA 1
ATOM 2793 C C . ILE A 1 341 ? -2.750 -2.426 28.758 1.00 92.19 341 ILE A C 1
ATOM 2795 O O . ILE A 1 341 ? -2.528 -1.667 29.709 1.00 92.19 341 ILE A O 1
ATOM 2799 N N . ALA A 1 342 ? -2.950 -3.738 28.938 1.00 90.81 342 ALA A N 1
ATOM 2800 C CA . ALA A 1 342 ? -2.858 -4.371 30.258 1.00 90.81 342 ALA A CA 1
ATOM 2801 C C . ALA A 1 342 ? -1.461 -4.223 30.863 1.00 90.81 342 ALA A C 1
ATOM 2803 O O . ALA A 1 342 ? -1.337 -3.883 32.040 1.00 90.81 342 ALA A O 1
ATOM 2804 N N . TYR A 1 343 ? -0.415 -4.447 30.066 1.00 91.44 343 TYR A N 1
ATOM 2805 C CA . TYR A 1 343 ? 0.965 -4.292 30.511 1.00 91.44 343 TYR A CA 1
ATOM 2806 C C . TYR A 1 343 ? 1.258 -2.864 30.994 1.00 91.44 343 TYR A C 1
ATOM 2808 O O . TYR A 1 343 ? 1.761 -2.701 32.107 1.00 91.44 343 TYR A O 1
ATOM 2816 N N . LEU A 1 344 ? 0.876 -1.835 30.228 1.00 90.31 344 LEU A N 1
ATOM 2817 C CA . LEU A 1 344 ? 1.061 -0.430 30.623 1.00 90.31 344 LEU A CA 1
ATOM 2818 C C . LEU A 1 344 ? 0.356 -0.121 31.951 1.00 90.31 344 LEU A C 1
ATOM 2820 O O . LEU A 1 344 ? 0.950 0.476 32.850 1.00 90.31 344 LEU A O 1
ATOM 2824 N N . THR A 1 345 ? -0.872 -0.620 32.114 1.00 88.69 345 THR A N 1
ATOM 2825 C CA . THR A 1 345 ? -1.619 -0.485 33.371 1.00 88.69 345 THR A CA 1
ATOM 2826 C C . THR A 1 345 ? -0.907 -1.193 34.529 1.00 88.69 345 THR A C 1
ATOM 2828 O O . THR A 1 345 ? -0.828 -0.656 35.632 1.00 88.69 345 THR A O 1
ATOM 2831 N N . SER A 1 346 ? -0.354 -2.389 34.294 1.00 87.88 346 SER A N 1
ATOM 2832 C CA . SER A 1 346 ? 0.325 -3.180 35.330 1.00 87.88 346 SER A CA 1
ATOM 2833 C C . SER A 1 346 ? 1.603 -2.525 35.864 1.00 87.88 346 SER A C 1
ATOM 2835 O O . SER A 1 346 ? 1.968 -2.743 37.017 1.00 87.88 346 SER A O 1
ATOM 2837 N N . ILE A 1 347 ? 2.250 -1.684 35.051 1.00 88.06 347 ILE A N 1
ATOM 2838 C CA . ILE A 1 347 ? 3.436 -0.900 35.429 1.00 88.06 347 ILE A CA 1
ATOM 2839 C C . ILE A 1 347 ? 3.055 0.385 36.184 1.00 88.06 347 ILE A C 1
ATOM 2841 O O . ILE A 1 347 ? 3.918 1.071 36.728 1.00 88.06 347 ILE A O 1
ATOM 2845 N N . GLY A 1 348 ? 1.759 0.684 36.297 1.00 83.44 348 GLY A N 1
ATOM 2846 C CA . GLY A 1 348 ? 1.253 1.851 37.015 1.00 83.44 348 GLY A CA 1
ATOM 2847 C C . GLY A 1 348 ? 1.225 3.124 36.173 1.00 83.44 348 GLY A C 1
ATOM 2848 O O . GLY A 1 348 ? 1.241 4.217 36.735 1.00 83.44 348 GLY A O 1
ATOM 2849 N N . ILE A 1 349 ? 1.194 3.002 34.842 1.00 86.50 349 ILE A N 1
ATOM 2850 C CA . ILE A 1 349 ? 0.954 4.142 33.953 1.00 86.50 349 ILE A CA 1
ATOM 2851 C C . ILE A 1 349 ? -0.530 4.491 34.030 1.00 86.50 349 ILE A C 1
ATOM 2853 O O . ILE A 1 349 ? -1.386 3.645 33.764 1.00 86.50 349 ILE A O 1
ATOM 2857 N N . ASP A 1 350 ? -0.823 5.732 34.412 1.00 84.75 350 ASP A N 1
ATOM 2858 C CA . ASP A 1 350 ? -2.189 6.244 34.423 1.00 84.75 350 ASP A CA 1
ATOM 2859 C C . ASP A 1 350 ? -2.630 6.562 32.992 1.00 84.75 350 ASP A C 1
ATOM 2861 O O . ASP A 1 350 ? -1.938 7.286 32.277 1.00 84.75 350 ASP A O 1
ATOM 2865 N N . ILE A 1 351 ? -3.753 5.977 32.574 1.00 87.81 351 ILE A N 1
ATOM 2866 C CA . ILE A 1 351 ? -4.294 6.117 31.221 1.00 87.81 351 ILE A CA 1
ATOM 2867 C C . ILE A 1 351 ? -5.304 7.263 31.236 1.00 87.81 351 ILE A C 1
ATOM 2869 O O . ILE A 1 351 ? -6.456 7.091 31.654 1.00 87.81 351 ILE A O 1
ATOM 2873 N N . VAL A 1 352 ? -4.875 8.424 30.752 1.00 88.25 352 VAL A N 1
ATOM 2874 C CA . VAL A 1 352 ? -5.680 9.647 30.705 1.00 88.25 352 VAL A CA 1
ATOM 2875 C C . VAL A 1 352 ? -6.843 9.472 29.722 1.00 88.25 352 VAL A C 1
ATOM 2877 O O . VAL A 1 352 ? -8.004 9.613 30.117 1.00 88.25 352 VAL A O 1
ATOM 2880 N N . HIS A 1 353 ? -6.565 9.025 28.493 1.00 90.25 353 HIS A N 1
ATOM 2881 C CA . HIS A 1 353 ? -7.535 8.828 27.398 1.00 90.25 353 HIS A CA 1
ATOM 2882 C C . HIS A 1 353 ? -8.152 7.421 27.439 1.00 90.25 353 HIS A C 1
ATOM 2884 O O . HIS A 1 353 ? -8.256 6.681 26.455 1.00 90.25 353 HIS A O 1
ATOM 2890 N N . SER A 1 354 ? -8.535 7.012 28.650 1.00 89.00 354 SER A N 1
ATOM 2891 C CA . SER A 1 354 ? -9.172 5.720 28.935 1.00 89.00 354 SER A CA 1
ATOM 2892 C C . SER A 1 354 ? -10.485 5.526 28.176 1.00 89.00 354 SER A C 1
ATOM 2894 O O . SER A 1 354 ? -10.874 4.396 27.877 1.00 89.00 354 SER A O 1
ATOM 2896 N N . ASP A 1 355 ? -11.164 6.627 27.875 1.00 90.06 355 ASP A N 1
ATOM 2897 C CA . ASP A 1 355 ? -12.480 6.672 27.263 1.00 90.06 355 ASP A CA 1
ATOM 2898 C C . ASP A 1 355 ? -12.399 6.356 25.760 1.00 90.06 355 ASP A C 1
ATOM 2900 O O . ASP A 1 355 ? -13.095 5.459 25.275 1.00 90.06 355 ASP A O 1
ATOM 2904 N N . GLU A 1 356 ? -11.459 6.987 25.066 1.00 91.31 356 GLU A N 1
ATOM 2905 C CA . GLU A 1 356 ? -11.153 6.816 23.647 1.00 91.31 356 GLU A CA 1
ATOM 2906 C C . GLU A 1 356 ? -10.577 5.421 23.366 1.00 91.31 356 GLU A C 1
ATOM 2908 O O . GLU A 1 356 ? -10.968 4.765 22.396 1.00 91.31 356 GLU A O 1
ATOM 2913 N N . LEU A 1 357 ? -9.705 4.905 24.246 1.00 92.06 357 LEU A N 1
ATOM 2914 C CA . LEU A 1 357 ? -9.210 3.526 24.138 1.00 92.06 357 LEU A CA 1
ATOM 2915 C C . LEU A 1 357 ? -10.344 2.503 24.260 1.00 92.06 357 LEU A C 1
ATOM 2917 O O . LEU A 1 357 ? -10.362 1.516 23.525 1.00 92.06 357 LEU A O 1
ATOM 2921 N N . CYS A 1 358 ? -11.305 2.718 25.165 1.00 92.06 358 CYS A N 1
ATOM 2922 C CA . CYS A 1 358 ? -12.452 1.817 25.291 1.00 92.06 358 CYS A CA 1
ATOM 2923 C C . CYS A 1 358 ? -13.310 1.811 24.019 1.00 92.06 358 CYS A C 1
ATOM 2925 O O . CYS A 1 358 ? -13.740 0.741 23.580 1.00 92.06 358 CYS A O 1
ATOM 2927 N N . ASP A 1 359 ? -13.538 2.977 23.413 1.00 91.81 359 ASP A N 1
ATOM 2928 C CA . ASP A 1 359 ? -14.305 3.092 22.169 1.00 91.81 359 ASP A CA 1
ATOM 2929 C C . ASP A 1 359 ? -13.582 2.407 21.001 1.00 91.81 359 ASP A C 1
ATOM 2931 O O . ASP A 1 359 ? -14.207 1.672 20.229 1.00 91.81 359 ASP A O 1
ATOM 2935 N N . LEU A 1 360 ? -12.254 2.539 20.927 1.00 91.62 360 LEU A N 1
ATOM 2936 C CA . LEU A 1 360 ? -11.431 1.835 19.945 1.00 91.62 360 LEU A CA 1
ATOM 2937 C C . LEU A 1 360 ? -11.490 0.309 20.121 1.00 91.62 360 LEU A C 1
ATOM 2939 O O . LEU A 1 360 ? -11.623 -0.429 19.143 1.00 91.62 360 LEU A O 1
ATOM 2943 N N . LEU A 1 361 ? -11.462 -0.189 21.360 1.00 91.25 361 LEU A N 1
ATOM 2944 C CA . LEU A 1 361 ? -11.636 -1.617 21.631 1.00 91.25 361 LEU A CA 1
ATOM 2945 C C . LEU A 1 361 ? -13.014 -2.106 21.160 1.00 91.25 361 LEU A C 1
ATOM 2947 O O . LEU A 1 361 ? -13.104 -3.148 20.504 1.00 91.25 361 LEU A O 1
ATOM 2951 N N . TYR A 1 362 ? -14.090 -1.356 21.420 1.00 89.50 362 TYR A N 1
ATOM 2952 C CA . TYR A 1 362 ? -15.412 -1.691 20.880 1.00 89.50 362 TYR A CA 1
ATOM 2953 C C . TYR A 1 362 ? -15.435 -1.684 19.350 1.00 89.50 362 TYR A C 1
ATOM 2955 O O . TYR A 1 362 ? -16.010 -2.597 18.753 1.00 89.50 362 TYR A O 1
ATOM 2963 N N . HIS A 1 363 ? -14.778 -0.716 18.708 1.00 88.25 363 HIS A N 1
ATOM 2964 C CA . HIS A 1 363 ? -14.608 -0.715 17.258 1.00 88.25 363 HIS A CA 1
ATOM 2965 C C . HIS A 1 363 ? -13.940 -2.014 16.781 1.00 88.25 363 HIS A C 1
ATOM 2967 O O . HIS A 1 363 ? -14.473 -2.686 15.897 1.00 88.25 363 HIS A O 1
ATOM 2973 N N . PHE A 1 364 ? -12.858 -2.455 17.432 1.00 87.81 364 PHE A N 1
ATOM 2974 C CA . PHE A 1 364 ? -12.211 -3.723 17.090 1.00 87.81 364 PHE A CA 1
ATOM 2975 C C . PHE A 1 364 ? -13.124 -4.935 17.270 1.00 87.81 364 PHE A C 1
ATOM 2977 O O . PHE A 1 364 ? -13.153 -5.803 16.395 1.00 87.81 364 PHE A O 1
ATOM 2984 N N . LYS A 1 365 ? -13.906 -4.986 18.358 1.00 84.81 365 LYS A N 1
ATOM 2985 C CA . LYS A 1 365 ? -14.894 -6.049 18.593 1.00 84.81 365 LYS A CA 1
ATOM 2986 C C . LYS A 1 365 ? -15.907 -6.122 17.451 1.00 84.81 365 LYS A C 1
ATOM 2988 O O . LYS A 1 365 ? -16.152 -7.199 16.922 1.00 84.81 365 LYS A O 1
ATOM 2993 N N . TYR A 1 366 ? -16.512 -5.004 17.062 1.00 82.69 366 TYR A N 1
ATOM 2994 C CA . TYR A 1 366 ? -17.622 -5.037 16.105 1.00 82.69 366 TYR A CA 1
ATOM 2995 C C . TYR A 1 366 ? -17.180 -5.108 14.641 1.00 82.69 366 TYR A C 1
ATOM 2997 O O . TYR A 1 366 ? -17.921 -5.651 13.819 1.00 82.69 366 TYR A O 1
ATOM 3005 N N . VAL A 1 367 ? -15.993 -4.593 14.313 1.00 80.06 367 VAL A N 1
ATOM 3006 C CA . VAL A 1 367 ? -15.498 -4.534 12.932 1.00 80.06 367 VAL A CA 1
ATOM 3007 C C . VAL A 1 367 ? -14.599 -5.725 12.600 1.00 80.06 367 VAL A C 1
ATOM 3009 O O . VAL A 1 367 ? -14.861 -6.411 11.612 1.00 80.06 367 VAL A O 1
ATOM 3012 N N . PHE A 1 368 ? -13.593 -6.028 13.427 1.00 75.19 368 PHE A N 1
ATOM 3013 C CA . PHE A 1 368 ? -12.543 -6.999 13.082 1.00 75.19 368 PHE A CA 1
ATOM 3014 C C . PHE A 1 368 ? -12.727 -8.360 13.755 1.00 75.19 368 PHE A C 1
ATOM 3016 O O . PHE A 1 368 ? -12.716 -9.400 13.099 1.00 75.19 368 PHE A O 1
ATOM 3023 N N . VAL A 1 369 ? -12.905 -8.349 15.075 1.00 75.44 369 VAL A N 1
ATOM 3024 C CA . VAL A 1 369 ? -12.667 -9.511 15.941 1.00 75.44 369 VAL A CA 1
ATOM 3025 C C . VAL A 1 369 ? -13.933 -10.292 16.277 1.00 75.44 369 VAL A C 1
ATOM 3027 O O . VAL A 1 369 ? -13.861 -11.478 16.589 1.00 75.44 369 VAL A O 1
ATOM 3030 N N . GLY A 1 370 ? -15.107 -9.667 16.250 1.00 76.69 370 GLY A N 1
ATOM 3031 C CA . GLY A 1 370 ? -16.335 -10.284 16.750 1.00 76.69 370 GLY A CA 1
ATOM 3032 C C . GLY A 1 370 ? -16.164 -10.820 18.176 1.00 76.69 370 GLY A C 1
ATOM 3033 O O . GLY A 1 370 ? -15.622 -10.150 19.052 1.00 76.69 370 GLY A O 1
ATOM 3034 N N . ASP A 1 371 ? -16.592 -12.065 18.393 1.00 76.81 371 ASP A N 1
ATOM 3035 C CA . ASP A 1 371 ? -16.482 -12.748 19.689 1.00 76.81 371 ASP A CA 1
ATOM 3036 C C . ASP A 1 371 ? -15.222 -13.641 19.808 1.00 76.81 371 ASP A C 1
ATOM 3038 O O . ASP A 1 371 ? -15.077 -14.361 20.797 1.00 76.81 371 ASP A O 1
ATOM 3042 N N . TYR A 1 372 ? -14.299 -13.624 18.833 1.00 78.00 372 TYR A N 1
ATOM 3043 C CA . TYR A 1 372 ? -13.155 -14.552 18.802 1.00 78.00 372 TYR A CA 1
ATOM 3044 C C . TYR A 1 372 ? -12.122 -14.296 19.916 1.00 78.00 372 TYR A C 1
ATOM 3046 O O . TYR A 1 372 ? -11.606 -15.257 20.482 1.00 78.00 372 TYR A O 1
ATOM 3054 N N . LEU A 1 373 ? -11.851 -13.035 20.288 1.00 80.44 373 LEU A N 1
ATOM 3055 C CA . LEU A 1 373 ? -10.931 -12.705 21.396 1.00 80.44 373 LEU A CA 1
ATOM 3056 C C . LEU A 1 373 ? -11.615 -12.614 22.762 1.00 80.44 373 LEU A C 1
ATOM 3058 O O . LEU A 1 373 ? -10.951 -12.291 23.740 1.00 80.44 373 LEU A O 1
ATOM 3062 N N . ARG A 1 374 ? -12.916 -12.901 22.876 1.00 79.44 374 ARG A N 1
ATOM 3063 C CA . ARG A 1 374 ? -13.686 -12.626 24.099 1.00 79.44 374 ARG A CA 1
ATOM 3064 C C . ARG A 1 374 ? -13.050 -13.210 25.363 1.00 79.44 374 ARG A C 1
ATOM 3066 O O . ARG A 1 374 ? -12.832 -12.485 26.323 1.00 79.44 374 ARG A O 1
ATOM 3073 N N . ASN A 1 375 ? -12.735 -14.505 25.348 1.00 79.62 375 ASN A N 1
ATOM 3074 C CA . ASN A 1 375 ? -12.211 -15.194 26.531 1.00 79.62 375 ASN A CA 1
ATOM 3075 C C . ASN A 1 375 ? -10.812 -14.680 26.923 1.00 79.62 375 ASN A C 1
ATOM 3077 O O . ASN A 1 375 ? -10.484 -14.625 28.103 1.00 79.62 375 ASN A O 1
ATOM 3081 N N . ASN A 1 376 ? -9.991 -14.310 25.934 1.00 82.69 376 ASN A N 1
ATOM 3082 C CA . ASN A 1 376 ? -8.675 -13.720 26.173 1.00 82.69 376 ASN A CA 1
ATOM 3083 C C . ASN A 1 376 ? -8.819 -12.291 26.725 1.00 82.69 376 ASN A C 1
ATOM 3085 O O . ASN A 1 376 ? -8.247 -11.983 27.764 1.00 82.69 376 ASN A O 1
ATOM 3089 N N . ALA A 1 377 ? -9.676 -11.473 26.110 1.00 82.31 377 ALA A N 1
ATOM 3090 C CA . ALA A 1 377 ? -9.965 -10.115 26.550 1.00 82.31 377 ALA A CA 1
ATOM 3091 C C . ALA A 1 377 ? -10.540 -10.074 27.976 1.00 82.31 377 ALA A C 1
ATOM 3093 O O . ALA A 1 377 ? -10.112 -9.250 28.773 1.00 82.31 377 ALA A O 1
ATOM 3094 N N . GLU A 1 378 ? -11.447 -10.987 28.343 1.00 83.44 378 GLU A N 1
ATOM 3095 C CA . GLU A 1 378 ? -11.979 -11.102 29.712 1.00 83.44 378 GLU A CA 1
ATOM 3096 C C . GLU A 1 378 ? -10.879 -11.351 30.752 1.00 83.44 378 GLU A C 1
ATOM 3098 O O . GLU A 1 378 ? -10.884 -10.724 31.814 1.00 83.44 378 GLU A O 1
ATOM 3103 N N . ALA A 1 379 ? -9.921 -12.231 30.443 1.00 85.56 379 ALA A N 1
ATOM 3104 C CA . ALA A 1 379 ? -8.785 -12.494 31.318 1.00 85.56 379 ALA A CA 1
ATOM 3105 C C . ALA A 1 379 ? -7.869 -11.264 31.432 1.00 85.56 379 ALA A C 1
ATOM 3107 O O . ALA A 1 379 ? -7.482 -10.883 32.537 1.00 85.56 379 ALA A O 1
ATOM 3108 N N . THR A 1 380 ? -7.571 -10.606 30.310 1.00 87.44 380 THR A N 1
ATOM 3109 C CA . THR A 1 380 ? -6.671 -9.447 30.264 1.00 87.44 380 THR A CA 1
ATOM 3110 C C . THR A 1 380 ? -7.294 -8.193 30.904 1.00 87.44 380 THR A C 1
ATOM 3112 O O . THR A 1 380 ? -6.612 -7.450 31.614 1.00 87.44 380 THR A O 1
ATOM 3115 N N . PHE A 1 381 ? -8.609 -7.984 30.769 1.00 88.00 381 PHE A N 1
ATOM 3116 C CA . PHE A 1 381 ? -9.328 -6.851 31.371 1.00 88.00 381 PHE A CA 1
ATOM 3117 C C . PHE A 1 381 ? -9.359 -6.883 32.897 1.00 88.00 381 PHE A C 1
ATOM 3119 O O . PHE A 1 381 ? -9.577 -5.840 33.514 1.00 88.00 381 PHE A O 1
ATOM 3126 N N . ALA A 1 382 ? -9.102 -8.028 33.536 1.00 83.69 382 ALA A N 1
ATOM 3127 C CA . ALA A 1 382 ? -8.933 -8.076 34.986 1.00 83.69 382 ALA A CA 1
ATOM 3128 C C . ALA A 1 382 ? -7.804 -7.139 35.464 1.00 83.69 382 ALA A C 1
ATOM 3130 O O . ALA A 1 382 ? -7.913 -6.555 36.544 1.00 83.69 382 ALA A O 1
ATOM 3131 N N . GLY A 1 383 ? -6.768 -6.944 34.638 1.00 83.25 383 GLY A N 1
ATOM 3132 C CA . GLY A 1 383 ? -5.650 -6.037 34.904 1.00 83.25 383 GLY A CA 1
ATOM 3133 C C . GLY A 1 383 ? -5.919 -4.561 34.590 1.00 83.25 383 GLY A C 1
ATOM 3134 O O . GLY A 1 383 ? -5.106 -3.718 34.953 1.00 83.25 383 GLY A O 1
ATOM 3135 N N . PHE A 1 384 ? -7.036 -4.221 33.939 1.00 89.19 384 PHE A N 1
ATOM 3136 C CA . PHE A 1 384 ? -7.343 -2.839 33.545 1.00 89.19 384 PHE A CA 1
ATOM 3137 C C . PHE A 1 384 ? -7.833 -2.002 34.735 1.00 89.19 384 PHE A C 1
ATOM 3139 O O . PHE A 1 384 ? -8.374 -2.565 35.693 1.00 89.19 384 PHE A O 1
ATOM 3146 N N . PRO A 1 385 ? -7.759 -0.657 34.681 1.00 88.31 385 PRO A N 1
ATOM 3147 C CA . PRO A 1 385 ? -8.329 0.209 35.710 1.00 88.31 385 PRO A CA 1
ATOM 3148 C C . PRO A 1 385 ? -9.845 0.017 35.839 1.00 88.31 385 PRO A C 1
ATOM 3150 O O . PRO A 1 385 ? -10.540 -0.253 34.857 1.00 88.31 385 PRO A O 1
ATOM 3153 N N . LYS A 1 386 ? -10.395 0.222 37.045 1.00 87.94 386 LYS A N 1
ATOM 3154 C CA . LYS A 1 386 ? -11.834 0.028 37.312 1.00 87.94 386 LYS A CA 1
ATOM 3155 C C . LYS A 1 386 ? -12.727 0.819 36.343 1.00 87.94 386 LYS A C 1
ATOM 3157 O O . LYS A 1 386 ? -13.680 0.250 35.822 1.00 87.94 386 LYS A O 1
ATOM 3162 N N . LYS A 1 387 ? -12.368 2.076 36.046 1.00 89.06 387 LYS A N 1
ATOM 3163 C CA . LYS A 1 387 ? -13.087 2.944 35.093 1.00 89.06 387 LYS A CA 1
ATOM 3164 C C . LYS A 1 387 ? -13.225 2.286 33.711 1.00 89.06 387 LYS A C 1
ATOM 3166 O O . LYS A 1 387 ? -14.324 2.236 33.164 1.00 89.06 387 LYS A O 1
ATOM 3171 N N . MET A 1 388 ? -12.137 1.723 33.180 1.00 89.81 388 MET A N 1
ATOM 3172 C CA . MET A 1 388 ? -12.147 1.039 31.881 1.00 89.81 388 MET A CA 1
ATOM 3173 C C . MET A 1 388 ? -12.944 -0.265 31.932 1.00 89.81 388 MET A C 1
ATOM 3175 O O . MET A 1 388 ? -13.729 -0.526 31.027 1.00 89.81 388 MET A O 1
ATOM 3179 N N . ARG A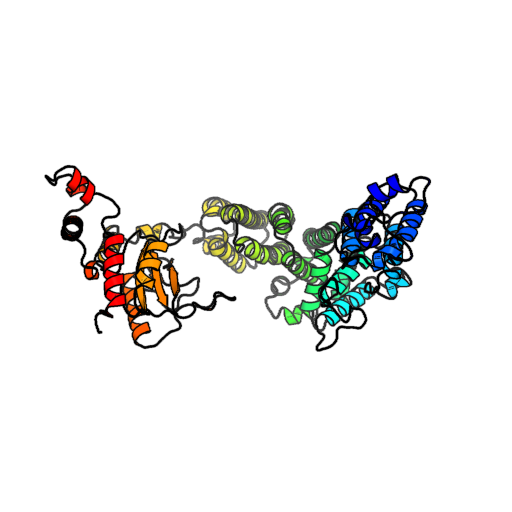 1 389 ? -12.812 -1.062 33.003 1.00 89.19 389 ARG A N 1
ATOM 3180 C CA . ARG A 1 389 ? -13.591 -2.307 33.166 1.00 89.19 389 ARG A CA 1
ATOM 3181 C C . ARG A 1 389 ? -15.096 -2.048 33.183 1.00 89.19 389 ARG A C 1
ATOM 3183 O O . ARG A 1 389 ? -15.846 -2.772 32.535 1.00 89.19 389 ARG A O 1
ATOM 3190 N N . ASP A 1 390 ? -15.529 -0.999 33.880 1.00 88.44 390 ASP A N 1
ATOM 3191 C CA . ASP A 1 390 ? -16.943 -0.622 33.953 1.00 88.44 390 ASP A CA 1
ATOM 3192 C C . ASP A 1 390 ? -17.484 -0.210 32.572 1.00 88.44 390 ASP A C 1
ATOM 3194 O O . ASP A 1 390 ? -18.616 -0.558 32.222 1.00 88.44 390 ASP A O 1
ATOM 3198 N N . ARG A 1 391 ? -16.669 0.467 31.751 1.00 88.31 391 ARG A N 1
ATOM 3199 C CA . ARG A 1 391 ? -17.027 0.865 30.379 1.00 88.31 391 ARG A CA 1
ATOM 3200 C C . ARG A 1 391 ? -16.977 -0.310 29.395 1.00 88.31 391 ARG A C 1
ATOM 3202 O O . ARG A 1 391 ? -17.851 -0.429 28.536 1.00 88.31 391 ARG A O 1
ATOM 3209 N N . LEU A 1 392 ? -16.026 -1.229 29.563 1.00 87.81 392 LEU A N 1
ATOM 3210 C CA . LEU A 1 392 ? -15.855 -2.455 28.769 1.00 87.81 392 LEU A CA 1
ATOM 3211 C C . LEU A 1 392 ? -16.738 -3.621 29.237 1.00 87.81 392 LEU A C 1
ATOM 3213 O O . LEU A 1 392 ? -16.642 -4.720 28.693 1.00 87.81 392 LEU A O 1
ATOM 3217 N N . ARG A 1 393 ? -17.653 -3.410 30.192 1.00 85.06 393 ARG A N 1
ATOM 3218 C CA . ARG A 1 393 ? -18.557 -4.464 30.690 1.00 85.06 393 ARG A CA 1
ATOM 3219 C C . ARG A 1 393 ? -19.371 -5.151 29.587 1.00 85.06 393 ARG A C 1
ATOM 3221 O O . ARG A 1 393 ? -19.724 -6.318 29.730 1.00 85.06 393 ARG A O 1
ATOM 3228 N N . PHE A 1 394 ? -19.641 -4.445 28.482 1.00 82.94 394 PHE A N 1
ATOM 3229 C CA . PHE A 1 394 ? -20.369 -4.978 27.327 1.00 82.94 394 PHE A CA 1
ATOM 3230 C C . PHE A 1 394 ? -19.474 -5.639 26.273 1.00 82.94 394 PHE A C 1
ATOM 3232 O O . PHE A 1 394 ? -19.960 -6.227 25.304 1.00 82.94 394 PHE A O 1
ATOM 3239 N N . TYR A 1 395 ? -18.155 -5.577 26.445 1.00 80.00 395 TYR A N 1
ATOM 3240 C CA . TYR A 1 395 ? -17.197 -6.231 25.560 1.00 80.00 395 TYR A CA 1
ATOM 3241 C C . TYR A 1 395 ? -17.261 -7.756 25.713 1.00 80.00 395 TYR A C 1
ATOM 3243 O O . TYR A 1 395 ? -17.276 -8.477 24.720 1.00 80.00 395 TYR A O 1
ATOM 3251 N N . ALA A 1 396 ? -17.398 -8.237 26.948 1.00 68.19 396 ALA A N 1
ATOM 3252 C CA . ALA A 1 396 ? -17.581 -9.649 27.288 1.00 68.19 396 ALA A CA 1
ATOM 3253 C C . ALA A 1 396 ? -19.006 -10.161 27.009 1.00 68.19 396 ALA A C 1
ATOM 3255 O O . ALA A 1 396 ? -19.239 -11.352 26.799 1.00 68.19 396 ALA A O 1
ATOM 3256 N N . THR A 1 397 ? -19.998 -9.266 26.982 1.00 66.81 397 THR A N 1
ATOM 3257 C CA . THR A 1 397 ? -21.373 -9.666 26.675 1.00 66.81 397 THR A CA 1
ATOM 3258 C C . THR A 1 397 ? -21.431 -10.133 25.225 1.00 66.81 397 THR A C 1
ATOM 3260 O O . THR A 1 397 ? -20.972 -9.431 24.319 1.00 66.81 397 THR A O 1
ATOM 3263 N N . GLN A 1 398 ? -21.930 -11.353 25.027 1.00 52.78 398 GLN A N 1
ATOM 3264 C CA . GLN A 1 398 ? -22.010 -12.002 23.724 1.00 52.78 398 GLN A CA 1
ATOM 3265 C C . GLN A 1 398 ? -22.632 -11.025 22.723 1.00 52.78 398 GLN A C 1
ATOM 3267 O O . GLN A 1 398 ? -23.699 -10.472 22.996 1.00 52.78 398 GLN A O 1
ATOM 3272 N N . SER A 1 399 ? -21.965 -10.770 21.588 1.00 47.53 399 SER A N 1
ATOM 3273 C CA . SER A 1 399 ? -22.703 -10.191 20.472 1.00 47.53 399 SER A CA 1
ATOM 3274 C C . SER A 1 399 ? -23.795 -11.208 20.155 1.00 47.53 399 SER A C 1
ATOM 3276 O O . SER A 1 399 ? -23.511 -12.378 19.889 1.00 47.53 399 SER A O 1
ATOM 3278 N N . ASP A 1 400 ? -25.055 -10.818 20.307 1.00 39.28 400 ASP A N 1
ATOM 3279 C CA . ASP A 1 400 ? -26.202 -11.722 20.249 1.00 39.28 400 ASP A CA 1
ATOM 3280 C C . ASP A 1 400 ? -26.436 -12.266 18.812 1.00 39.28 400 ASP A C 1
ATOM 3282 O O . ASP A 1 400 ? -27.560 -12.537 18.420 1.00 39.28 400 ASP A O 1
ATOM 3286 N N . ARG A 1 401 ? -25.398 -12.506 17.992 1.00 38.22 401 ARG A N 1
ATOM 3287 C CA . ARG A 1 401 ? -25.518 -13.146 16.669 1.00 38.22 401 ARG A CA 1
ATOM 3288 C C . ARG A 1 401 ? -26.115 -14.555 16.746 1.00 38.22 401 ARG A C 1
ATOM 3290 O O . ARG A 1 401 ? -26.807 -14.962 15.825 1.00 38.22 401 ARG A O 1
ATOM 3297 N N . LYS A 1 402 ? -25.884 -15.295 17.841 1.00 34.53 402 LYS A N 1
ATOM 3298 C CA . LYS A 1 402 ? -26.530 -16.605 18.109 1.00 34.53 402 LYS A CA 1
ATOM 3299 C C . LYS A 1 402 ? -27.835 -16.492 18.898 1.00 34.53 402 LYS A C 1
ATOM 3301 O O . LYS A 1 402 ? -28.546 -17.479 19.088 1.00 34.53 402 LYS A O 1
ATOM 3306 N N . THR A 1 403 ? -28.135 -15.304 19.391 1.00 33.31 403 THR A N 1
ATOM 3307 C CA . THR A 1 403 ? -29.260 -15.041 20.286 1.00 33.31 403 THR A CA 1
ATOM 3308 C C . THR A 1 403 ? -30.390 -14.358 19.537 1.00 33.31 403 THR A C 1
ATOM 3310 O O . THR A 1 403 ? -31.527 -14.520 19.949 1.00 33.31 403 THR A O 1
ATOM 3313 N N . ASP A 1 404 ? -30.130 -13.751 18.379 1.00 36.09 404 ASP A N 1
ATOM 3314 C CA . ASP A 1 404 ? -31.160 -13.401 17.397 1.00 36.09 404 ASP A CA 1
ATOM 3315 C C . ASP A 1 404 ? -31.748 -14.649 16.710 1.00 36.09 404 ASP A C 1
ATOM 3317 O O . ASP A 1 404 ? -32.943 -14.682 16.423 1.00 36.09 404 ASP A O 1
ATOM 3321 N N . GLU A 1 405 ? -30.982 -15.744 16.585 1.00 36.78 405 GLU A N 1
ATOM 3322 C CA . GLU A 1 405 ? -31.538 -17.065 16.231 1.00 36.78 405 GLU A CA 1
ATOM 3323 C C . GLU A 1 405 ? -32.379 -17.678 17.368 1.00 36.78 405 GLU A C 1
ATOM 3325 O O . GLU A 1 405 ? -33.297 -18.452 17.104 1.00 36.78 405 GLU A O 1
ATOM 3330 N N . LYS A 1 406 ? -32.102 -17.331 18.636 1.00 36.00 406 LYS A N 1
ATOM 3331 C CA . LYS A 1 406 ? -32.840 -17.840 19.813 1.00 36.00 406 LYS A CA 1
ATOM 3332 C C . LYS A 1 406 ? -33.955 -16.917 20.322 1.00 36.00 406 LYS A C 1
ATOM 3334 O O . LYS A 1 406 ? -34.804 -17.383 21.079 1.00 36.00 406 LYS A O 1
ATOM 3339 N N . LYS A 1 407 ? -33.984 -15.644 19.917 1.00 36.34 407 LYS A N 1
ATOM 3340 C CA . LYS A 1 407 ? -35.069 -14.679 20.182 1.00 36.34 407 LYS A CA 1
ATOM 3341 C C . LYS A 1 407 ? -36.183 -14.766 19.144 1.00 36.34 407 LYS A C 1
ATOM 3343 O O . LYS A 1 407 ? -37.291 -14.309 19.405 1.00 36.34 407 LYS A O 1
ATOM 3348 N N . MET A 1 408 ? -35.942 -15.429 18.015 1.00 40.03 408 MET A N 1
ATOM 3349 C CA . MET A 1 408 ? -37.020 -15.983 17.212 1.00 40.03 408 MET A CA 1
ATOM 3350 C C . MET A 1 408 ? -37.433 -17.299 17.870 1.00 40.03 408 MET A C 1
ATOM 3352 O O . MET A 1 408 ? -36.757 -18.315 17.718 1.00 40.03 408 MET A O 1
ATOM 3356 N N . GLY A 1 409 ? -38.520 -17.300 18.645 1.00 43.38 409 GLY A N 1
ATOM 3357 C CA . GLY A 1 409 ? -39.073 -18.558 19.142 1.00 43.38 409 GLY A CA 1
ATOM 3358 C C . GLY A 1 409 ? -39.199 -19.562 17.980 1.00 43.38 409 GLY A C 1
ATOM 3359 O O . GLY A 1 409 ? -39.504 -19.147 16.856 1.00 43.38 409 GLY A O 1
ATOM 3360 N N . PRO A 1 410 ? -38.981 -20.875 18.192 1.00 48.03 410 PRO A N 1
ATOM 3361 C CA . PRO A 1 410 ? -39.129 -21.874 17.129 1.00 48.03 410 PRO A CA 1
ATOM 3362 C C . PRO A 1 410 ? -40.504 -21.795 16.445 1.00 48.03 410 PRO A C 1
ATOM 3364 O O . PRO A 1 410 ? -40.627 -22.146 15.277 1.00 48.03 410 PRO A O 1
ATOM 3367 N N . GLU A 1 411 ? -41.514 -21.286 17.151 1.00 51.56 411 GLU A N 1
ATOM 3368 C CA . GLU A 1 411 ? -42.846 -20.932 16.651 1.00 51.56 411 GLU A CA 1
ATOM 3369 C C . GLU A 1 411 ? -42.822 -19.781 15.620 1.00 51.56 411 GLU A C 1
ATOM 3371 O O . GLU A 1 411 ? -43.410 -19.904 14.548 1.00 51.56 411 GLU A O 1
ATOM 3376 N N . THR A 1 412 ? -42.105 -18.684 15.888 1.00 56.12 412 THR A N 1
ATOM 3377 C CA . THR A 1 412 ? -42.079 -17.472 15.050 1.00 56.12 412 THR A CA 1
ATOM 3378 C C . THR A 1 412 ? -41.323 -17.694 13.736 1.00 56.12 412 THR A C 1
ATOM 3380 O O . THR A 1 412 ? -41.792 -17.278 12.679 1.00 56.12 412 THR A O 1
ATOM 3383 N N . TRP A 1 413 ? -40.198 -18.422 13.765 1.00 53.50 413 TRP A N 1
ATOM 3384 C CA . TRP A 1 413 ? -39.455 -18.791 12.548 1.00 53.50 413 TRP A CA 1
ATOM 3385 C C . TRP A 1 413 ? -40.221 -19.806 11.694 1.00 53.50 413 TRP A C 1
ATOM 3387 O O . TRP A 1 413 ? -40.325 -19.644 10.478 1.00 53.50 413 TRP A O 1
ATOM 3397 N N . LYS A 1 414 ? -40.827 -20.828 12.322 1.00 61.19 414 LYS A N 1
ATOM 3398 C CA . LYS A 1 414 ? -41.707 -21.779 11.621 1.00 61.19 414 LYS A CA 1
ATOM 3399 C C . LYS A 1 414 ? -42.898 -21.078 10.980 1.00 61.19 414 LYS A C 1
ATOM 3401 O O . LYS A 1 414 ? -43.252 -21.427 9.859 1.00 61.19 414 LYS A O 1
ATOM 3406 N N . ARG A 1 415 ? -43.492 -20.093 11.659 1.00 66.19 415 ARG A N 1
ATOM 3407 C CA . ARG A 1 415 ? -44.599 -19.289 11.132 1.00 66.19 415 ARG A CA 1
ATOM 3408 C C . ARG A 1 415 ? -44.173 -18.450 9.926 1.00 66.19 415 ARG A C 1
ATOM 3410 O O . ARG A 1 415 ? -44.822 -18.539 8.892 1.00 66.19 415 ARG A O 1
ATOM 3417 N N . ARG A 1 416 ? -43.043 -17.738 10.009 1.00 69.56 416 ARG A N 1
ATOM 3418 C CA . ARG A 1 416 ? -42.497 -16.943 8.890 1.00 69.56 416 ARG A CA 1
ATOM 3419 C C . ARG A 1 416 ? -42.121 -17.807 7.682 1.00 69.56 416 ARG A C 1
ATOM 3421 O O . ARG A 1 416 ? -42.406 -17.444 6.544 1.00 69.56 416 ARG A O 1
ATOM 3428 N N . LEU A 1 417 ? -41.539 -18.987 7.910 1.00 69.44 417 LEU A N 1
ATOM 3429 C CA . LEU A 1 417 ? -41.295 -19.954 6.837 1.00 69.44 417 LEU A CA 1
ATOM 3430 C C . LEU A 1 417 ? -42.599 -20.517 6.265 1.00 69.44 417 LEU A C 1
ATOM 3432 O O . LEU A 1 417 ? -42.693 -20.695 5.057 1.00 69.44 417 LEU A O 1
ATOM 3436 N N . ALA A 1 418 ? -43.610 -20.793 7.093 1.00 72.00 418 ALA A N 1
ATOM 3437 C CA . ALA A 1 418 ? -44.913 -21.257 6.619 1.00 72.00 418 ALA A CA 1
ATOM 3438 C C . ALA A 1 418 ? -45.616 -20.205 5.746 1.00 72.00 418 ALA A C 1
ATOM 3440 O O . ALA A 1 418 ? -46.188 -20.565 4.718 1.00 72.00 418 ALA A O 1
ATOM 3441 N N . GLU A 1 419 ? -45.522 -18.925 6.115 1.00 78.69 419 GLU A N 1
ATOM 3442 C CA . GLU A 1 419 ? -45.999 -17.791 5.315 1.00 78.69 419 GLU A CA 1
ATOM 3443 C C . GLU A 1 419 ? -45.270 -17.729 3.962 1.00 78.69 419 GLU A C 1
ATOM 3445 O O . GLU A 1 419 ? -45.922 -17.689 2.921 1.00 78.69 419 GLU A O 1
ATOM 3450 N N . LEU A 1 420 ? -43.937 -17.857 3.946 1.00 80.62 420 LEU A N 1
ATOM 3451 C CA . LEU A 1 420 ? -43.146 -17.897 2.709 1.00 80.62 420 LEU A CA 1
ATOM 3452 C C . LEU A 1 420 ? -43.471 -19.121 1.830 1.00 80.62 420 LEU A C 1
ATOM 3454 O O . LEU A 1 420 ? -43.618 -19.001 0.615 1.00 80.62 420 LEU A O 1
ATOM 3458 N N . TYR A 1 421 ? -43.623 -20.308 2.426 1.00 79.06 421 TYR A N 1
ATOM 3459 C CA . TYR A 1 421 ? -43.982 -21.538 1.711 1.00 79.06 421 TYR A CA 1
ATOM 3460 C C . TYR A 1 421 ? -45.407 -21.505 1.135 1.00 79.06 421 TYR A C 1
ATOM 3462 O O . TYR A 1 421 ? -45.695 -22.229 0.173 1.00 79.06 421 TYR A O 1
ATOM 3470 N N . ALA A 1 422 ? -46.294 -20.685 1.708 1.00 79.00 422 ALA A N 1
ATOM 3471 C CA . ALA A 1 422 ? -47.635 -20.447 1.185 1.00 79.00 422 ALA A CA 1
ATOM 3472 C C . ALA A 1 422 ? -47.627 -19.538 -0.055 1.00 79.00 422 ALA A C 1
ATOM 3474 O O . ALA A 1 422 ? -48.534 -19.637 -0.884 1.00 79.00 422 ALA A O 1
ATOM 3475 N N . CYS A 1 423 ? -46.598 -18.704 -0.230 1.00 84.44 423 CYS A N 1
ATOM 3476 C CA . CYS A 1 423 ? -46.471 -17.840 -1.395 1.00 84.44 423 CYS A CA 1
ATOM 3477 C C . CYS A 1 423 ? -46.235 -18.652 -2.682 1.00 84.44 423 CYS A C 1
ATOM 3479 O O . CYS A 1 423 ? -45.352 -19.513 -2.780 1.00 84.44 423 CYS A O 1
ATOM 3481 N N . SER A 1 424 ? -47.019 -18.353 -3.719 1.00 84.38 424 SER A N 1
ATOM 3482 C CA . SER A 1 424 ? -46.913 -19.006 -5.030 1.00 84.38 424 SER A CA 1
ATOM 3483 C C . SER A 1 424 ? -45.628 -18.631 -5.775 1.00 84.38 424 SER A C 1
ATOM 3485 O O . SER A 1 424 ? -45.144 -19.433 -6.571 1.00 84.38 424 SER A O 1
ATOM 3487 N N . TRP A 1 425 ? -45.070 -17.451 -5.496 1.00 88.12 425 TRP A N 1
ATOM 3488 C CA . TRP A 1 425 ? -43.858 -16.893 -6.106 1.00 88.12 425 TRP A CA 1
ATOM 3489 C C . TRP A 1 425 ? -42.549 -17.334 -5.459 1.00 88.12 425 TRP A C 1
ATOM 3491 O O . TRP A 1 425 ? -41.472 -16.977 -5.939 1.00 88.12 425 TRP A O 1
ATOM 3501 N N . TYR A 1 426 ? -42.622 -18.096 -4.368 1.00 89.50 426 TYR A N 1
ATOM 3502 C CA . TYR A 1 426 ? -41.454 -18.711 -3.760 1.00 89.50 426 TYR A CA 1
ATOM 3503 C C . TYR A 1 426 ? -41.248 -20.115 -4.336 1.00 89.50 426 TYR A C 1
ATOM 3505 O O . TYR A 1 426 ? -42.154 -20.952 -4.302 1.00 89.50 426 TYR A O 1
ATOM 3513 N N . TRP A 1 427 ? -40.056 -20.364 -4.876 1.00 87.00 427 TRP A N 1
ATOM 3514 C CA . TRP A 1 427 ? -39.712 -21.565 -5.644 1.00 87.00 427 TRP A CA 1
ATOM 3515 C C . TRP A 1 427 ? -38.776 -22.536 -4.912 1.00 87.00 427 TRP A C 1
ATOM 3517 O O . TRP A 1 427 ? -38.471 -23.600 -5.448 1.00 87.00 427 TRP A O 1
ATOM 3527 N N . GLY A 1 428 ? -38.338 -22.217 -3.690 1.00 84.38 428 GLY A N 1
ATOM 3528 C CA . GLY A 1 428 ? -37.370 -23.034 -2.946 1.00 84.38 428 GLY A CA 1
ATOM 3529 C C . GLY A 1 428 ? -35.997 -23.107 -3.626 1.00 84.38 428 GLY A C 1
ATOM 3530 O O . GLY A 1 428 ? -35.588 -22.172 -4.317 1.00 84.38 428 GLY A O 1
ATOM 3531 N N . ASP A 1 429 ? -35.287 -24.226 -3.452 1.00 83.38 429 ASP A N 1
ATOM 3532 C CA . ASP A 1 429 ? -33.948 -24.490 -4.014 1.00 83.38 429 ASP A CA 1
ATOM 3533 C C . ASP A 1 429 ? -33.961 -24.809 -5.529 1.00 83.38 429 ASP A C 1
ATOM 3535 O O . ASP A 1 429 ? -33.542 -25.881 -5.996 1.00 83.38 429 ASP A O 1
ATOM 3539 N N . ILE A 1 430 ? -34.473 -23.860 -6.317 1.00 84.31 430 ILE A N 1
ATOM 3540 C CA . ILE A 1 430 ? -34.302 -23.804 -7.772 1.00 84.31 430 ILE A CA 1
ATOM 3541 C C . ILE A 1 430 ? -32.950 -23.156 -8.114 1.00 84.31 430 ILE A C 1
ATOM 3543 O O . ILE A 1 430 ? -32.487 -22.225 -7.453 1.00 84.31 430 ILE A O 1
ATOM 3547 N N . SER A 1 431 ? -32.276 -23.650 -9.157 1.00 83.88 431 SER A N 1
ATOM 3548 C CA . SER A 1 431 ? -30.993 -23.079 -9.583 1.00 83.88 431 SER A CA 1
ATOM 3549 C C . SER A 1 431 ? -31.180 -21.711 -10.244 1.00 83.88 431 SER A C 1
ATOM 3551 O O . SER A 1 431 ? -32.201 -21.448 -10.876 1.00 83.88 431 SER A O 1
ATOM 3553 N N . TRP A 1 432 ? -30.157 -20.857 -10.166 1.00 81.56 432 TRP A N 1
ATOM 3554 C CA . TRP A 1 432 ? -30.161 -19.564 -10.859 1.00 81.56 432 TRP A CA 1
ATOM 3555 C C . TRP A 1 432 ? -30.342 -19.720 -12.378 1.00 81.56 432 TRP A C 1
ATOM 3557 O O . TRP A 1 432 ? -31.116 -18.975 -12.960 1.00 81.56 432 TRP A O 1
ATOM 3567 N N . LYS A 1 433 ? -29.738 -20.755 -12.985 1.00 87.00 433 LYS A N 1
ATOM 3568 C CA . LYS A 1 433 ? -29.891 -21.074 -14.417 1.00 87.00 433 LYS A CA 1
ATOM 3569 C C . LYS A 1 433 ? -31.341 -21.370 -14.797 1.00 87.00 433 LYS A C 1
ATOM 3571 O O . LYS A 1 433 ? -31.792 -20.984 -15.866 1.00 87.00 433 LYS A O 1
ATOM 3576 N N . TRP A 1 434 ? -32.066 -22.091 -13.941 1.00 86.88 434 TRP A N 1
ATOM 3577 C CA . TRP A 1 434 ? -33.480 -22.376 -14.174 1.00 86.88 434 TRP A CA 1
ATOM 3578 C C . TRP A 1 434 ? -34.347 -21.140 -13.952 1.00 86.88 434 TRP A C 1
ATOM 3580 O O . TRP A 1 434 ? -35.252 -20.898 -14.740 1.00 86.88 434 TRP A O 1
ATOM 3590 N N . ALA A 1 435 ? -34.044 -20.332 -12.933 1.00 87.62 435 ALA A N 1
ATOM 3591 C CA . ALA A 1 435 ? -34.725 -19.057 -12.730 1.00 87.62 435 ALA A CA 1
ATOM 3592 C C . ALA A 1 435 ? -34.554 -18.125 -13.943 1.00 87.62 435 ALA A C 1
ATOM 3594 O O . ALA A 1 435 ? -35.532 -17.555 -14.407 1.00 87.62 435 ALA A O 1
ATOM 3595 N N . GLU A 1 436 ? -33.342 -18.030 -14.490 1.00 89.38 436 GLU A N 1
ATOM 3596 C CA . GLU A 1 436 ? -33.039 -17.245 -15.689 1.00 89.38 436 GLU A CA 1
ATOM 3597 C C . GLU A 1 436 ? -33.806 -17.752 -16.915 1.00 89.38 436 GLU A C 1
ATOM 3599 O O . GLU A 1 436 ? -34.506 -16.977 -17.559 1.00 89.38 436 GLU A O 1
ATOM 3604 N N . LYS A 1 437 ? -33.777 -19.065 -17.182 1.00 90.31 437 LYS A N 1
ATOM 3605 C CA . LYS A 1 437 ? -34.545 -19.670 -18.284 1.00 90.31 437 LYS A CA 1
ATOM 3606 C C . LYS A 1 437 ? -36.045 -19.376 -18.212 1.00 90.31 437 LYS A C 1
ATOM 3608 O O . LYS A 1 437 ? -36.648 -19.091 -19.238 1.00 90.31 437 LYS A O 1
ATOM 3613 N N . LEU A 1 438 ? -36.651 -19.476 -17.027 1.00 90.00 438 LEU A N 1
ATOM 3614 C CA . LEU A 1 438 ? -38.088 -19.236 -16.860 1.00 90.00 438 LEU A CA 1
ATOM 3615 C C . LEU A 1 438 ? -38.430 -17.745 -16.991 1.00 90.00 438 LEU A C 1
ATOM 3617 O O . LEU A 1 438 ? -39.419 -17.398 -17.630 1.00 90.00 438 LEU A O 1
ATOM 3621 N N . LEU A 1 439 ? -37.615 -16.863 -16.406 1.00 90.25 439 LEU A N 1
ATOM 3622 C CA . LEU A 1 439 ? -37.866 -15.420 -16.402 1.00 90.25 439 LEU A CA 1
ATOM 3623 C C . LEU A 1 439 ? -37.619 -14.762 -17.764 1.00 90.25 439 LEU A C 1
ATOM 3625 O O . LEU A 1 439 ? -38.376 -13.867 -18.120 1.00 90.25 439 LEU A O 1
ATOM 3629 N N . LEU A 1 440 ? -36.645 -15.235 -18.551 1.00 90.00 440 LEU A N 1
ATOM 3630 C CA . LEU A 1 440 ? -36.412 -14.754 -19.923 1.00 90.00 440 LEU A CA 1
ATOM 3631 C C . LEU A 1 440 ? -37.571 -15.073 -20.880 1.00 90.00 440 LEU A C 1
ATOM 3633 O O . LEU A 1 440 ? -37.721 -14.415 -21.904 1.00 90.00 440 LEU A O 1
ATOM 3637 N N . LEU A 1 441 ? -38.390 -16.080 -20.560 1.00 89.00 441 LEU A N 1
ATOM 3638 C CA . LEU A 1 441 ? -39.616 -16.385 -21.304 1.00 89.00 441 LEU A CA 1
ATOM 3639 C C . LEU A 1 441 ? -40.801 -15.509 -20.873 1.00 89.00 441 LEU A C 1
ATOM 3641 O O . LEU A 1 441 ? -41.848 -15.568 -21.510 1.00 89.00 441 LEU A O 1
ATOM 3645 N N . CYS A 1 442 ? -40.663 -14.739 -19.792 1.00 87.69 442 CYS A N 1
ATOM 3646 C CA . CYS A 1 442 ? -41.699 -13.854 -19.270 1.00 87.69 442 CYS A CA 1
ATOM 3647 C C . CYS A 1 442 ? -41.461 -12.397 -19.705 1.00 87.69 442 CYS A C 1
ATOM 3649 O O . CYS A 1 442 ? -40.327 -12.029 -20.002 1.00 87.69 442 CYS A O 1
ATOM 3651 N N . PRO A 1 443 ? -42.489 -11.531 -19.703 1.00 87.88 443 PRO A N 1
ATOM 3652 C CA . PRO A 1 443 ? -42.324 -10.096 -19.908 1.00 87.88 443 PRO A CA 1
ATOM 3653 C C . PRO A 1 443 ? -41.442 -9.453 -18.832 1.00 87.88 443 PRO A C 1
ATOM 3655 O O . PRO A 1 443 ? -41.244 -10.012 -17.748 1.00 87.88 443 PRO A O 1
ATOM 3658 N N . GLU A 1 444 ? -40.949 -8.251 -19.111 1.00 86.81 444 GLU A N 1
ATOM 3659 C CA . GLU A 1 444 ? -40.181 -7.473 -18.137 1.00 86.81 444 GLU A CA 1
ATOM 3660 C C . GLU A 1 444 ? -40.999 -7.164 -16.870 1.00 86.81 444 GLU A C 1
ATOM 3662 O O . GLU A 1 444 ? -42.222 -6.991 -16.893 1.00 86.81 444 GLU A O 1
ATOM 3667 N N . GLY A 1 445 ? -40.304 -7.134 -15.733 1.00 84.56 445 GLY A N 1
ATOM 3668 C CA . GLY A 1 445 ? -40.873 -6.950 -14.401 1.00 84.56 445 GLY A CA 1
ATOM 3669 C C . GLY A 1 445 ? -41.385 -8.233 -13.730 1.00 84.56 445 GLY A C 1
ATOM 3670 O O . GLY A 1 445 ? -41.789 -8.189 -12.562 1.00 84.56 445 GLY A O 1
ATOM 3671 N N . TYR A 1 446 ? -41.331 -9.384 -14.416 1.00 90.19 446 TYR A N 1
ATOM 3672 C CA . TYR A 1 446 ? -41.576 -10.677 -13.776 1.00 90.19 446 TYR A CA 1
ATOM 3673 C C . TYR A 1 446 ? -40.453 -11.048 -12.806 1.00 90.19 446 TYR A C 1
ATOM 3675 O O . TYR A 1 446 ? -39.270 -10.852 -13.097 1.00 90.19 446 TYR A O 1
ATOM 3683 N N . PHE A 1 447 ? -40.816 -11.642 -11.667 1.00 91.75 447 PHE A N 1
ATOM 3684 C CA . PHE A 1 447 ? -39.848 -12.060 -10.655 1.00 91.75 447 PHE A CA 1
ATOM 3685 C C . PHE A 1 447 ? -40.228 -13.343 -9.923 1.00 91.75 447 PHE A C 1
ATOM 3687 O O . PHE A 1 447 ? -41.385 -13.758 -9.889 1.00 91.75 447 PHE A O 1
ATOM 3694 N N . LEU A 1 448 ? -39.237 -13.959 -9.283 1.00 91.50 448 LEU A N 1
ATOM 3695 C CA . LEU A 1 448 ? -39.427 -15.071 -8.359 1.00 91.50 448 LEU A CA 1
ATOM 3696 C C . LEU A 1 448 ? -38.412 -15.025 -7.219 1.00 91.50 448 LEU A C 1
ATOM 3698 O O . LEU A 1 448 ? -37.310 -14.490 -7.365 1.00 91.50 448 LEU A O 1
ATOM 3702 N N . VAL A 1 449 ? -38.761 -15.640 -6.090 1.00 90.19 449 VAL A N 1
ATOM 3703 C CA . VAL A 1 449 ? -37.860 -15.778 -4.938 1.00 90.19 449 VAL A CA 1
ATOM 3704 C C . VAL A 1 449 ? -37.439 -17.231 -4.789 1.00 90.19 449 VAL A C 1
ATOM 3706 O O . VAL A 1 449 ? -38.258 -18.148 -4.872 1.00 90.19 449 VAL A O 1
ATOM 3709 N N . ARG A 1 450 ? -36.146 -17.443 -4.562 1.00 87.56 450 ARG A N 1
ATOM 3710 C CA . ARG A 1 450 ? -35.531 -18.765 -4.421 1.00 87.56 450 ARG A CA 1
ATOM 3711 C C . ARG A 1 450 ? -34.534 -18.796 -3.277 1.00 87.56 450 ARG A C 1
ATOM 3713 O O . ARG A 1 450 ? -34.083 -17.747 -2.813 1.00 87.56 450 ARG A O 1
ATOM 3720 N N . ASP A 1 451 ? -34.144 -19.999 -2.885 1.00 81.31 451 ASP A N 1
ATOM 3721 C CA . ASP A 1 451 ? -33.063 -20.176 -1.923 1.00 81.31 451 ASP A CA 1
ATOM 3722 C C . ASP A 1 451 ? -31.732 -19.719 -2.538 1.00 81.31 451 ASP A C 1
ATOM 3724 O O . ASP A 1 451 ? -31.459 -19.854 -3.743 1.00 81.31 451 ASP A O 1
ATOM 3728 N N . SER A 1 452 ? -30.904 -19.111 -1.698 1.00 76.56 452 SER A N 1
ATOM 3729 C CA . SER A 1 452 ? -29.553 -18.711 -2.064 1.00 76.56 452 SER A CA 1
ATOM 3730 C C . SER A 1 452 ? -28.604 -19.902 -1.913 1.00 76.56 452 SER A C 1
ATOM 3732 O O . SER A 1 452 ? -28.673 -20.660 -0.955 1.00 76.56 452 SER A O 1
ATOM 3734 N N . ARG A 1 453 ? -27.678 -20.049 -2.867 1.00 66.69 453 ARG A N 1
ATOM 3735 C CA . ARG A 1 453 ? -26.582 -21.036 -2.802 1.00 66.69 453 ARG A CA 1
ATOM 3736 C C . ARG A 1 453 ? -25.317 -20.488 -2.138 1.00 66.69 453 ARG A C 1
ATOM 3738 O O . ARG A 1 453 ? -24.279 -21.133 -2.182 1.00 66.69 453 ARG A O 1
ATOM 3745 N N . SER A 1 454 ? -25.375 -19.260 -1.634 1.00 58.12 454 SER A N 1
ATOM 3746 C CA . SER A 1 454 ? -24.273 -18.628 -0.920 1.00 58.12 454 SER A CA 1
ATOM 3747 C C . SER A 1 454 ? -24.420 -18.891 0.570 1.00 58.12 454 SER A C 1
ATOM 3749 O O . SER A 1 454 ? -25.487 -18.633 1.115 1.00 58.12 454 SER A O 1
ATOM 3751 N N . ASP A 1 455 ? -23.334 -19.291 1.230 1.00 51.34 455 ASP A N 1
ATOM 3752 C CA . ASP A 1 455 ? -23.315 -19.576 2.675 1.00 51.34 455 ASP A CA 1
ATOM 3753 C C . ASP A 1 455 ? -23.657 -18.360 3.559 1.00 51.34 455 ASP A C 1
ATOM 3755 O O . ASP A 1 455 ? -23.883 -18.502 4.756 1.00 51.34 455 ASP A O 1
ATOM 3759 N N . SER A 1 456 ? -23.693 -17.150 2.987 1.00 48.78 456 SER A N 1
ATOM 3760 C CA . SER A 1 456 ? -23.938 -15.893 3.702 1.00 48.78 456 SER A CA 1
ATOM 3761 C C . SER A 1 456 ? -25.347 -15.315 3.540 1.00 48.78 456 SER A C 1
ATOM 3763 O O . SER A 1 456 ? -25.654 -14.326 4.196 1.00 48.78 456 SER A O 1
ATOM 3765 N N . HIS A 1 457 ? -26.192 -15.880 2.672 1.00 61.25 457 HIS A N 1
ATOM 3766 C CA . HIS A 1 457 ? -27.545 -15.369 2.416 1.00 61.25 457 HIS A CA 1
ATOM 3767 C C . HIS A 1 457 ? -28.526 -16.529 2.299 1.00 61.25 457 HIS A C 1
ATOM 3769 O O . HIS A 1 457 ? -28.204 -17.535 1.674 1.00 61.25 457 HIS A O 1
ATOM 3775 N N . LEU A 1 458 ? -29.739 -16.362 2.827 1.00 69.56 458 LEU A N 1
ATOM 3776 C CA . LEU A 1 458 ? -30.769 -17.405 2.802 1.00 69.56 458 LEU A CA 1
ATOM 3777 C C . LEU A 1 458 ? -31.600 -17.380 1.512 1.00 69.56 458 LEU A C 1
ATOM 3779 O O . LEU A 1 458 ? -31.903 -18.434 0.957 1.00 69.56 458 LEU A O 1
ATOM 3783 N N . PHE A 1 459 ? -31.907 -16.192 0.979 1.00 81.31 459 PHE A N 1
ATOM 3784 C CA . PHE A 1 459 ? -32.805 -16.035 -0.171 1.00 81.31 459 PHE A CA 1
ATOM 3785 C C . PHE A 1 459 ? -32.221 -15.136 -1.267 1.00 81.31 459 PHE A C 1
ATOM 3787 O O . PHE A 1 459 ? -31.331 -14.312 -1.049 1.00 81.31 459 PHE A O 1
ATOM 3794 N N . THR A 1 460 ? -32.716 -15.303 -2.490 1.00 83.50 460 THR A N 1
ATOM 3795 C CA . THR A 1 460 ? -32.379 -14.474 -3.653 1.00 83.50 460 THR A CA 1
ATOM 3796 C C . THR A 1 460 ? -33.640 -14.167 -4.454 1.00 83.50 460 THR A C 1
ATOM 3798 O O . THR A 1 460 ? -34.384 -15.079 -4.817 1.00 83.50 460 THR A O 1
ATOM 3801 N N . VAL A 1 461 ? -33.847 -12.891 -4.774 1.00 88.44 461 VAL A N 1
ATOM 3802 C CA . VAL A 1 461 ? -34.873 -12.406 -5.702 1.00 88.44 461 VAL A CA 1
ATOM 3803 C C . VAL A 1 461 ? -34.274 -12.393 -7.101 1.00 88.44 461 VAL A C 1
ATOM 3805 O O . VAL A 1 461 ? -33.241 -11.770 -7.330 1.00 88.44 461 VAL A O 1
ATOM 3808 N N . SER A 1 462 ? -34.883 -13.120 -8.031 1.00 88.12 462 SER A N 1
ATOM 3809 C CA . SER A 1 462 ? -34.492 -13.121 -9.445 1.00 88.12 462 SER A CA 1
ATOM 3810 C C . SER A 1 462 ? -35.577 -12.417 -10.251 1.00 88.12 462 SER A C 1
ATOM 3812 O O . SER A 1 462 ? -36.747 -12.742 -10.056 1.00 88.12 462 SER A O 1
ATOM 3814 N N . TYR A 1 463 ? -35.218 -11.467 -11.113 1.00 88.75 463 TYR A N 1
ATOM 3815 C CA . TYR A 1 463 ? -36.184 -10.637 -11.844 1.00 88.75 463 TYR A CA 1
ATOM 3816 C C . TYR A 1 463 ? -35.708 -10.297 -13.258 1.00 88.75 463 TYR A C 1
ATOM 3818 O O . TYR A 1 463 ? -34.505 -10.222 -13.499 1.00 88.75 463 TYR A O 1
ATOM 3826 N N . HIS A 1 464 ? -36.653 -10.120 -14.183 1.00 89.06 464 HIS A N 1
ATOM 3827 C CA . HIS A 1 464 ? -36.402 -9.772 -15.584 1.00 89.06 464 HIS A CA 1
ATOM 3828 C C . HIS A 1 464 ? -36.492 -8.254 -15.790 1.00 89.06 464 HIS A C 1
ATOM 3830 O O . HIS A 1 464 ? -37.536 -7.664 -15.512 1.00 89.06 464 HIS A O 1
ATOM 3836 N N . LEU A 1 465 ? -35.414 -7.632 -16.266 1.00 84.38 465 LEU A N 1
ATOM 3837 C CA . LEU A 1 465 ? -35.322 -6.197 -16.547 1.00 84.38 465 LEU A CA 1
ATOM 3838 C C . LEU A 1 465 ? -34.348 -5.953 -17.712 1.00 84.38 465 LEU A C 1
ATOM 3840 O O . LEU A 1 465 ? -33.308 -6.606 -17.777 1.00 84.38 465 LEU A O 1
ATOM 3844 N N . ASP A 1 466 ? -34.659 -5.012 -18.605 1.00 82.00 466 ASP A N 1
ATOM 3845 C CA . ASP A 1 466 ? -33.815 -4.615 -19.745 1.00 82.00 466 ASP A CA 1
ATOM 3846 C C . ASP A 1 466 ? -33.325 -5.815 -20.588 1.00 82.00 466 ASP A C 1
ATOM 3848 O O . ASP A 1 466 ? -32.144 -5.936 -20.931 1.00 82.00 466 ASP A O 1
ATOM 3852 N N . GLY A 1 467 ? -34.224 -6.765 -20.862 1.00 80.44 467 GLY A N 1
ATOM 3853 C CA . GLY A 1 467 ? -33.920 -8.000 -21.599 1.00 80.44 467 GLY A CA 1
ATOM 3854 C C . GLY A 1 467 ? -32.934 -8.968 -20.920 1.00 80.44 467 GLY A C 1
ATOM 3855 O O . GLY A 1 467 ? -32.444 -9.893 -21.573 1.00 80.44 467 GLY A O 1
ATOM 3856 N N . LYS A 1 468 ? -32.608 -8.775 -19.633 1.00 83.69 468 LYS A N 1
ATOM 3857 C CA . LYS A 1 468 ? -31.699 -9.627 -18.843 1.00 83.69 468 LYS A CA 1
ATOM 3858 C C . LYS A 1 468 ? -32.323 -10.029 -17.506 1.00 83.69 468 LYS A C 1
ATOM 3860 O O . LYS A 1 468 ? -33.212 -9.366 -16.978 1.00 83.69 468 LYS A O 1
ATOM 3865 N N . VAL A 1 469 ? -31.832 -11.116 -16.913 1.00 84.12 469 VAL A N 1
ATOM 3866 C CA . VAL A 1 469 ? -32.255 -11.530 -15.567 1.00 84.12 469 VAL A CA 1
ATOM 3867 C C . VAL A 1 469 ? -31.209 -11.122 -14.541 1.00 84.12 469 VAL A C 1
ATOM 3869 O O . VAL A 1 469 ? -30.052 -11.527 -14.616 1.00 84.12 469 VAL A O 1
ATOM 3872 N N . TYR A 1 470 ? -31.640 -10.356 -13.545 1.00 83.94 470 TYR A N 1
ATOM 3873 C CA . TYR A 1 470 ? -30.815 -9.936 -12.419 1.00 83.94 470 TYR A CA 1
ATOM 3874 C C . TYR A 1 470 ? -31.125 -10.764 -11.170 1.00 83.94 470 TYR A C 1
ATOM 3876 O O . TYR A 1 470 ? -32.212 -11.328 -11.011 1.00 83.94 470 TYR A O 1
ATOM 3884 N N . HIS A 1 471 ? -30.149 -10.843 -10.264 1.00 83.06 471 HIS A N 1
ATOM 3885 C CA . HIS A 1 471 ? -30.243 -11.613 -9.026 1.00 83.06 471 HIS A CA 1
ATOM 3886 C C . HIS A 1 471 ? -29.829 -10.763 -7.822 1.00 83.06 471 HIS A C 1
ATOM 3888 O O . HIS A 1 471 ? -28.639 -10.587 -7.558 1.00 83.06 471 HIS A O 1
ATOM 3894 N N . SER A 1 472 ? -30.810 -10.316 -7.043 1.00 79.56 472 SER A N 1
ATOM 3895 C CA . SER A 1 472 ? -30.588 -9.542 -5.819 1.00 79.56 472 SER A CA 1
ATOM 3896 C C . SER A 1 472 ? -30.707 -10.440 -4.596 1.00 79.56 472 SER A C 1
ATOM 3898 O O . SER A 1 472 ? -31.707 -11.132 -4.396 1.00 79.56 472 SER A O 1
ATOM 3900 N N . ARG A 1 473 ? -29.659 -10.474 -3.771 1.00 78.94 473 ARG A N 1
ATOM 3901 C CA . ARG A 1 473 ? -29.646 -11.283 -2.546 1.00 78.94 473 ARG A CA 1
ATOM 3902 C C . ARG A 1 473 ? -30.402 -10.562 -1.436 1.00 78.94 473 ARG A C 1
ATOM 3904 O O . ARG A 1 473 ? -30.262 -9.351 -1.285 1.00 78.94 473 ARG A O 1
ATOM 3911 N N . VAL A 1 474 ? -31.180 -11.322 -0.667 1.00 74.12 474 VAL A N 1
ATOM 3912 C CA . VAL A 1 474 ? -31.852 -10.814 0.533 1.00 74.12 474 VAL A CA 1
ATOM 3913 C C . VAL A 1 474 ? -30.937 -11.080 1.717 1.00 74.12 474 VAL A C 1
ATOM 3915 O O . VAL A 1 474 ? -30.628 -12.235 2.025 1.00 74.12 474 VAL A O 1
ATOM 3918 N N . SER A 1 475 ? -30.502 -10.003 2.355 1.00 66.69 475 SER A N 1
ATOM 3919 C CA . SER A 1 475 ? -29.686 -10.030 3.562 1.00 66.69 475 SER A CA 1
ATOM 3920 C C . SER A 1 475 ? -30.585 -9.870 4.781 1.00 66.69 475 SER A C 1
ATOM 3922 O O . SER A 1 475 ? -31.579 -9.147 4.752 1.00 66.69 475 SER A O 1
ATOM 3924 N N . THR A 1 476 ? -30.244 -10.544 5.873 1.00 59.34 476 THR A N 1
ATOM 3925 C CA . THR A 1 476 ? -30.945 -10.409 7.156 1.00 59.34 476 THR A CA 1
ATOM 3926 C C . THR A 1 476 ? -29.982 -9.835 8.184 1.00 59.34 476 THR A C 1
ATOM 3928 O O . THR A 1 476 ? -28.923 -10.417 8.421 1.00 59.34 476 THR A O 1
ATOM 3931 N N . PHE A 1 477 ? -30.329 -8.696 8.785 1.00 54.75 477 PHE A N 1
ATOM 3932 C CA . PHE A 1 477 ? -29.595 -8.113 9.910 1.00 54.75 477 PHE A CA 1
ATOM 3933 C C . PHE A 1 477 ? -30.504 -8.161 11.141 1.00 54.75 477 PHE A C 1
ATOM 3935 O O . PHE A 1 477 ? -31.513 -7.460 11.198 1.00 54.75 477 PHE A O 1
ATOM 3942 N N . GLY A 1 478 ? -30.193 -9.037 12.099 1.00 62.06 478 GLY A N 1
ATOM 3943 C CA . GLY A 1 478 ? -31.082 -9.314 13.232 1.00 62.06 478 GLY A CA 1
ATOM 3944 C C . GLY A 1 478 ? -32.432 -9.889 12.777 1.00 62.06 478 GLY A C 1
ATOM 3945 O O . GLY A 1 478 ? -32.474 -10.892 12.066 1.00 62.06 478 GLY A O 1
ATOM 3946 N N . THR A 1 479 ? -33.540 -9.245 13.161 1.00 56.50 479 THR A N 1
ATOM 3947 C CA . THR A 1 479 ? -34.920 -9.644 12.811 1.00 56.50 479 THR A CA 1
ATOM 3948 C C . THR A 1 479 ? -35.433 -9.078 11.484 1.00 56.50 479 THR A C 1
ATOM 3950 O O . THR A 1 479 ? -36.548 -9.429 11.082 1.00 56.50 479 THR A O 1
ATOM 3953 N N . LEU A 1 480 ? -34.650 -8.220 10.818 1.00 61.69 480 LEU A N 1
ATOM 3954 C CA . LEU A 1 480 ? -35.069 -7.449 9.649 1.00 61.69 480 LEU A CA 1
ATOM 3955 C C . LEU A 1 480 ? -34.413 -7.964 8.357 1.00 61.69 480 LEU A C 1
ATOM 3957 O O . LEU A 1 480 ? -33.190 -8.109 8.265 1.00 61.69 480 LEU A O 1
ATOM 3961 N N . ALA A 1 481 ? -35.234 -8.210 7.339 1.00 66.44 481 ALA A N 1
ATOM 3962 C CA . ALA A 1 481 ? -34.831 -8.534 5.978 1.00 66.44 481 ALA A CA 1
ATOM 3963 C C . ALA A 1 481 ? -34.679 -7.253 5.142 1.00 66.44 481 ALA A C 1
ATOM 3965 O O . ALA A 1 481 ? -35.497 -6.339 5.244 1.00 66.44 481 ALA A O 1
ATOM 3966 N N . HIS A 1 482 ? -33.646 -7.198 4.300 1.00 71.31 482 HIS A N 1
ATOM 3967 C CA . HIS A 1 482 ? -33.387 -6.073 3.403 1.00 71.31 482 HIS A CA 1
ATOM 3968 C C . HIS A 1 482 ? -32.711 -6.505 2.092 1.00 71.31 482 HIS A C 1
ATOM 3970 O O . HIS A 1 482 ? -32.150 -7.600 1.982 1.00 71.31 482 HIS A O 1
ATOM 3976 N N . LEU A 1 483 ? -32.766 -5.623 1.093 1.00 67.50 483 LEU A N 1
ATOM 3977 C CA . LEU A 1 483 ? -32.111 -5.767 -0.210 1.00 67.50 483 LEU A CA 1
ATOM 3978 C C . LEU A 1 483 ? -30.933 -4.780 -0.309 1.00 67.50 483 LEU A C 1
ATOM 3980 O O . LEU A 1 483 ? -31.085 -3.603 0.009 1.00 67.50 483 LEU A O 1
ATOM 3984 N N . GLY A 1 484 ? -29.766 -5.259 -0.754 1.00 58.41 484 GLY A N 1
ATOM 3985 C CA . GLY A 1 484 ? -28.542 -4.455 -0.916 1.00 58.41 484 GLY A CA 1
ATOM 3986 C C . GLY A 1 484 ? -27.516 -4.604 0.221 1.00 58.41 484 GLY A C 1
ATOM 3987 O O . GLY A 1 484 ? -27.822 -5.129 1.288 1.00 58.41 484 GLY A O 1
ATOM 3988 N N . ASP A 1 485 ? -26.275 -4.160 -0.019 1.00 50.06 485 ASP A N 1
ATOM 3989 C CA . ASP A 1 485 ? -25.168 -4.258 0.947 1.00 50.06 485 ASP A CA 1
ATOM 3990 C C . ASP A 1 485 ? -24.993 -2.962 1.769 1.00 50.06 485 ASP A C 1
ATOM 3992 O O . ASP A 1 485 ? -24.952 -1.855 1.235 1.00 50.06 485 ASP A O 1
ATOM 3996 N N . ARG A 1 486 ? -24.813 -3.134 3.087 1.00 50.31 486 ARG A N 1
ATOM 3997 C CA . ARG A 1 486 ? -24.365 -2.167 4.118 1.00 50.31 486 ARG A CA 1
ATOM 3998 C C . ARG A 1 486 ? -25.196 -0.890 4.367 1.00 50.31 486 ARG A C 1
ATOM 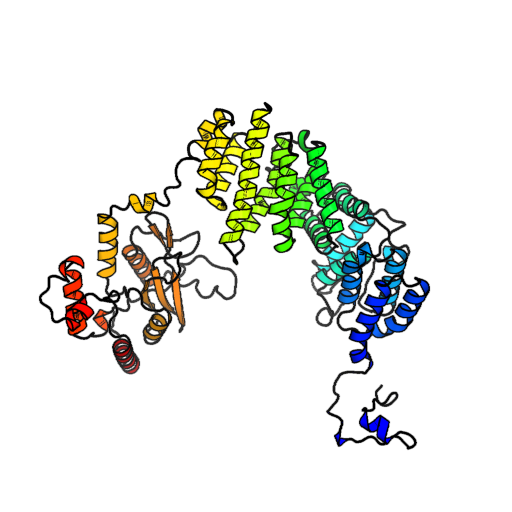4000 O O . ARG A 1 486 ? -25.023 -0.325 5.445 1.00 50.31 486 ARG A O 1
ATOM 4007 N N . ARG A 1 487 ? -26.106 -0.452 3.484 1.00 50.47 487 ARG A N 1
ATOM 4008 C CA . ARG A 1 487 ? -27.078 0.647 3.738 1.00 50.47 487 ARG A CA 1
ATOM 4009 C C . ARG A 1 487 ? -28.394 0.445 2.961 1.00 50.47 487 ARG A C 1
ATOM 4011 O O . ARG A 1 487 ? -28.559 1.046 1.900 1.00 50.47 487 ARG A O 1
ATOM 4018 N N . PRO A 1 488 ? -29.312 -0.411 3.434 1.00 56.22 488 PRO A N 1
ATOM 4019 C CA . PRO A 1 488 ? -30.589 -0.615 2.757 1.00 56.22 488 PRO A CA 1
ATOM 4020 C C . PRO A 1 488 ? -31.503 0.612 2.882 1.00 56.22 488 PRO A C 1
ATOM 4022 O O . PRO A 1 488 ? -31.569 1.230 3.942 1.00 56.22 488 PRO A O 1
ATOM 4025 N N . LEU A 1 489 ? -32.227 0.943 1.807 1.00 56.66 489 LEU A N 1
ATOM 4026 C CA . LEU A 1 489 ? -33.268 1.984 1.813 1.00 56.66 489 LEU A CA 1
ATOM 4027 C C . LEU A 1 489 ? -34.506 1.561 2.620 1.00 56.66 489 LEU A C 1
ATOM 4029 O O . LEU A 1 489 ? -35.194 2.411 3.179 1.00 56.66 489 LEU A O 1
ATOM 4033 N N . HIS A 1 490 ? -34.774 0.252 2.698 1.00 62.44 490 HIS A N 1
ATOM 4034 C CA . HIS A 1 490 ? -35.912 -0.306 3.419 1.00 62.44 490 HIS A CA 1
ATOM 4035 C C . HIS A 1 490 ? -35.559 -1.628 4.114 1.00 62.44 490 HIS A C 1
ATOM 4037 O O . HIS A 1 490 ? -34.838 -2.467 3.566 1.00 62.44 490 HIS A O 1
ATOM 4043 N N . CYS A 1 491 ? -36.104 -1.810 5.314 1.00 65.62 491 CYS A N 1
ATOM 4044 C CA . CYS A 1 491 ? -35.958 -3.001 6.144 1.00 65.62 491 CYS A CA 1
ATOM 4045 C C . CYS A 1 491 ? -37.346 -3.440 6.614 1.00 65.62 491 CYS A C 1
ATOM 4047 O O . CYS A 1 491 ? -38.103 -2.608 7.111 1.00 65.62 491 CYS A O 1
ATOM 4049 N N . SER A 1 492 ? -37.661 -4.731 6.518 1.00 67.69 492 SER A N 1
ATOM 4050 C CA . SER A 1 492 ? -38.960 -5.276 6.946 1.00 67.69 492 SER A CA 1
ATOM 4051 C C . SER A 1 492 ? -38.780 -6.491 7.850 1.00 67.69 492 SER A C 1
ATOM 4053 O O . SER A 1 492 ? -37.751 -7.162 7.796 1.00 67.69 492 SER A O 1
ATOM 4055 N N . GLU A 1 493 ? -39.772 -6.810 8.680 1.00 66.44 493 GLU A N 1
ATOM 4056 C CA . GLU A 1 493 ? -39.681 -7.938 9.615 1.00 66.44 493 GLU A CA 1
ATOM 4057 C C . GLU A 1 493 ? -39.835 -9.303 8.928 1.00 66.44 493 GLU A C 1
ATOM 4059 O O . GLU A 1 493 ? -39.346 -10.312 9.440 1.00 66.44 493 GLU A O 1
ATOM 4064 N N . SER A 1 494 ? -40.469 -9.357 7.755 1.00 73.62 494 SER A N 1
ATOM 4065 C CA . SER A 1 494 ? -40.617 -10.568 6.943 1.00 73.62 494 SER A CA 1
ATOM 4066 C C . SER A 1 494 ? -40.118 -10.363 5.512 1.00 73.62 494 SER A C 1
ATOM 4068 O O . SER A 1 494 ? -40.244 -9.285 4.937 1.00 73.62 494 SER A O 1
ATOM 4070 N N . VAL A 1 495 ? -39.610 -11.436 4.891 1.00 77.88 495 VAL A N 1
ATOM 4071 C CA . VAL A 1 495 ? -39.287 -11.449 3.451 1.00 77.88 495 VAL A CA 1
ATOM 4072 C C . VAL A 1 495 ? -40.543 -11.179 2.618 1.00 77.88 495 VAL A C 1
ATOM 4074 O O . VAL A 1 495 ? -40.458 -10.547 1.574 1.00 77.88 495 VAL A O 1
ATOM 4077 N N . VAL A 1 496 ? -41.715 -11.624 3.080 1.00 82.75 496 VAL A N 1
ATOM 4078 C CA . VAL A 1 496 ? -42.990 -11.400 2.380 1.00 82.75 496 VAL A CA 1
ATOM 4079 C C . VAL A 1 496 ? -43.351 -9.914 2.368 1.00 82.75 496 VAL A C 1
ATOM 4081 O O . VAL A 1 496 ? -43.661 -9.377 1.309 1.00 82.75 496 VAL A O 1
ATOM 4084 N N . GLU A 1 497 ? -43.242 -9.245 3.517 1.00 82.31 497 GLU A N 1
ATOM 4085 C CA . GLU A 1 497 ? -43.493 -7.802 3.649 1.00 82.31 497 GLU A CA 1
ATOM 4086 C C . GLU A 1 497 ? -42.496 -6.981 2.830 1.00 82.31 497 GLU A C 1
ATOM 4088 O O . GLU A 1 497 ? -42.894 -6.050 2.135 1.00 82.31 497 GLU A O 1
ATOM 4093 N N . LEU A 1 498 ? -41.219 -7.378 2.844 1.00 82.62 498 LEU A N 1
ATOM 4094 C CA . LEU A 1 498 ? -40.173 -6.740 2.048 1.00 82.62 498 LEU A CA 1
ATOM 4095 C C . LEU A 1 498 ? -40.506 -6.784 0.554 1.00 82.62 498 LEU A C 1
ATOM 4097 O O . LEU A 1 498 ? -40.454 -5.765 -0.126 1.00 82.62 498 LEU A O 1
ATOM 4101 N N . ILE A 1 499 ? -40.868 -7.960 0.035 1.00 84.25 499 ILE A N 1
ATOM 4102 C CA . ILE A 1 499 ? -41.224 -8.117 -1.380 1.00 84.25 499 ILE A CA 1
ATOM 4103 C C . ILE A 1 499 ? -42.499 -7.346 -1.712 1.00 84.25 499 ILE A C 1
ATOM 4105 O O . ILE A 1 499 ? -42.560 -6.715 -2.764 1.00 84.25 499 ILE A O 1
ATOM 4109 N N . GLN A 1 500 ? -43.498 -7.359 -0.829 1.00 84.00 500 GLN A N 1
ATOM 4110 C CA . GLN A 1 500 ? -44.730 -6.606 -1.038 1.00 84.00 500 GLN A CA 1
ATOM 4111 C C . GLN A 1 500 ? -44.454 -5.099 -1.131 1.00 84.00 500 GLN A C 1
ATOM 4113 O O . GLN A 1 500 ? -44.928 -4.456 -2.063 1.00 84.00 500 GLN A O 1
ATOM 4118 N N . HIS A 1 501 ? -43.624 -4.560 -0.238 1.00 81.06 501 HIS A N 1
ATOM 4119 C CA . HIS A 1 501 ? -43.226 -3.156 -0.272 1.00 81.06 501 HIS A CA 1
ATOM 4120 C C . HIS A 1 501 ? -42.493 -2.792 -1.573 1.00 81.06 501 HIS A C 1
ATOM 4122 O O . HIS A 1 501 ? -42.813 -1.791 -2.210 1.00 81.06 501 HIS A O 1
ATOM 4128 N N . VAL A 1 502 ? -41.561 -3.642 -2.016 1.00 78.88 502 VAL A N 1
ATOM 4129 C CA . VAL A 1 502 ? -40.804 -3.445 -3.267 1.00 78.88 502 VAL A CA 1
ATOM 4130 C C . VAL A 1 502 ? -41.723 -3.472 -4.495 1.00 78.88 502 VAL A C 1
ATOM 4132 O O . VAL A 1 502 ? -41.535 -2.691 -5.429 1.00 78.88 502 VAL A O 1
ATOM 4135 N N . VAL A 1 503 ? -42.738 -4.341 -4.503 1.00 83.31 503 VAL A N 1
ATOM 4136 C CA . VAL A 1 503 ? -43.750 -4.384 -5.571 1.00 83.31 503 VAL A CA 1
ATOM 4137 C C . VAL A 1 503 ? -44.619 -3.122 -5.552 1.00 83.31 503 VAL A C 1
ATOM 4139 O O . VAL A 1 503 ? -44.835 -2.519 -6.601 1.00 83.31 503 VAL A O 1
ATOM 4142 N N . GLU A 1 504 ? -45.073 -2.675 -4.378 1.00 81.75 504 GLU A N 1
ATOM 4143 C CA . GLU A 1 504 ? -45.870 -1.447 -4.231 1.00 81.75 504 GLU A CA 1
ATOM 4144 C C . GLU A 1 504 ? -45.104 -0.199 -4.699 1.00 81.75 504 GLU A C 1
ATOM 4146 O O . GLU A 1 504 ? -45.669 0.649 -5.390 1.00 81.75 504 GLU A O 1
ATOM 4151 N N . GLN A 1 505 ? -43.812 -0.093 -4.382 1.00 75.94 505 GLN A N 1
ATOM 4152 C CA . GLN A 1 505 ? -42.957 1.001 -4.857 1.00 75.94 505 GLN A CA 1
ATOM 4153 C C . GLN A 1 505 ? -42.699 0.926 -6.366 1.00 75.94 505 GLN A C 1
ATOM 4155 O O . GLN A 1 505 ? -42.798 1.940 -7.060 1.00 75.94 505 GLN A O 1
ATOM 4160 N N . SER A 1 506 ? -42.467 -0.279 -6.898 1.00 77.81 506 SER A N 1
ATOM 4161 C CA . SER A 1 506 ? -42.304 -0.497 -8.342 1.00 77.81 506 SER A CA 1
ATOM 4162 C C . SER A 1 506 ? -43.558 -0.080 -9.122 1.00 77.81 506 SER A C 1
ATOM 4164 O O . SER A 1 506 ? -43.452 0.476 -10.213 1.00 77.81 506 SER A O 1
ATOM 4166 N N . GLN A 1 507 ? -44.753 -0.299 -8.559 1.00 76.94 507 GLN A N 1
ATOM 4167 C CA . GLN A 1 507 ? -46.027 0.139 -9.144 1.00 76.94 507 GLN A CA 1
ATOM 4168 C C . GLN A 1 507 ? -46.232 1.660 -9.085 1.00 76.94 507 GLN A C 1
ATOM 4170 O O . GLN A 1 507 ? -46.938 2.210 -9.928 1.00 76.94 507 GLN A O 1
ATOM 4175 N N . ARG A 1 508 ? -45.609 2.350 -8.122 1.00 73.38 508 ARG A N 1
ATOM 4176 C CA . ARG A 1 508 ? -45.638 3.819 -7.998 1.00 73.38 508 ARG A CA 1
ATOM 4177 C C . ARG A 1 508 ? -44.641 4.533 -8.919 1.00 73.38 508 ARG A C 1
ATOM 4179 O O . ARG A 1 508 ? -44.671 5.758 -8.983 1.00 73.38 508 ARG A O 1
ATOM 4186 N N . GLY A 1 509 ? -43.798 3.792 -9.646 1.00 65.12 509 GLY A N 1
ATOM 4187 C CA . GLY A 1 509 ? -42.792 4.352 -10.557 1.00 65.12 509 GLY A CA 1
ATOM 4188 C C . GLY A 1 509 ? -41.504 4.816 -9.867 1.00 65.12 509 GLY A C 1
ATOM 4189 O O . GLY A 1 509 ? -40.730 5.566 -10.456 1.00 65.12 509 GLY A O 1
ATOM 4190 N N . GLU A 1 510 ? -41.258 4.390 -8.625 1.00 61.53 510 GLU A N 1
ATOM 4191 C CA . GLU A 1 510 ? -39.989 4.626 -7.930 1.00 61.53 510 GLU A CA 1
ATOM 4192 C C . GLU A 1 510 ? -38.990 3.529 -8.336 1.00 61.53 510 GLU A C 1
ATOM 4194 O O . GLU A 1 510 ? -39.220 2.348 -8.079 1.00 61.53 510 GLU A O 1
ATOM 4199 N N . HIS A 1 511 ? -37.901 3.901 -9.020 1.00 56.88 511 HIS A N 1
ATOM 4200 C CA . HIS A 1 511 ? -36.995 2.938 -9.667 1.00 56.88 511 HIS A CA 1
ATOM 4201 C C . HIS A 1 511 ? -35.665 2.703 -8.932 1.00 56.88 511 HIS A C 1
ATOM 4203 O O . HIS A 1 511 ? -35.019 1.690 -9.190 1.00 56.88 511 HIS A O 1
ATOM 4209 N N . ASP A 1 512 ? -35.261 3.579 -8.008 1.00 54.22 512 ASP A N 1
ATOM 4210 C CA . ASP A 1 512 ? -33.946 3.522 -7.353 1.00 54.22 512 ASP A CA 1
ATOM 4211 C C . ASP A 1 512 ? -34.040 2.863 -5.969 1.00 54.22 512 ASP A C 1
ATOM 4213 O O . ASP A 1 512 ? -34.246 3.525 -4.953 1.00 54.22 512 ASP A O 1
ATOM 4217 N N . MET A 1 513 ? -33.898 1.535 -5.919 1.00 56.16 513 MET A N 1
ATOM 4218 C CA . MET A 1 513 ? -34.015 0.767 -4.665 1.00 56.16 513 MET A CA 1
ATOM 4219 C C . MET A 1 513 ? -32.688 0.186 -4.158 1.00 56.16 513 MET A C 1
ATOM 4221 O O . MET A 1 513 ? -32.621 -0.309 -3.032 1.00 56.16 513 MET A O 1
ATOM 4225 N N . LEU A 1 514 ? -31.621 0.239 -4.961 1.00 55.03 514 LEU A N 1
ATOM 4226 C CA . LEU A 1 514 ? -30.309 -0.315 -4.620 1.00 55.03 514 LEU A CA 1
ATOM 4227 C C . LEU A 1 514 ? -29.251 0.798 -4.612 1.00 55.03 514 LEU A C 1
ATOM 4229 O O . LEU A 1 514 ? -29.037 1.475 -5.613 1.00 55.03 514 LEU A O 1
ATOM 4233 N N . MET A 1 515 ? -28.554 0.974 -3.484 1.00 42.88 515 MET A N 1
ATOM 4234 C CA . MET A 1 515 ? -27.419 1.903 -3.386 1.00 42.88 515 MET A CA 1
ATOM 4235 C C . MET A 1 515 ? -26.256 1.446 -4.290 1.00 42.88 515 MET A C 1
ATOM 4237 O O . MET A 1 515 ? -25.872 0.275 -4.281 1.00 42.88 515 MET A O 1
ATOM 4241 N N . HIS A 1 516 ? -25.685 2.380 -5.059 1.00 45.97 516 HIS A N 1
ATOM 4242 C CA . HIS A 1 516 ? -24.665 2.135 -6.089 1.00 45.97 516 HIS A CA 1
ATOM 4243 C C . HIS A 1 516 ? -23.394 1.394 -5.621 1.00 45.97 516 HIS A C 1
ATOM 4245 O O . HIS A 1 516 ? -22.797 1.716 -4.592 1.00 45.97 516 HIS A O 1
ATOM 4251 N N . ARG A 1 517 ? -22.883 0.513 -6.500 1.00 47.53 517 ARG A N 1
ATOM 4252 C CA . ARG A 1 517 ? -21.456 0.151 -6.625 1.00 47.53 517 ARG A CA 1
ATOM 4253 C C . ARG A 1 517 ? -20.820 0.949 -7.778 1.00 47.53 517 ARG A C 1
ATOM 4255 O O . ARG A 1 517 ? -21.492 1.240 -8.763 1.00 47.53 517 ARG A O 1
ATOM 4262 N N . ARG A 1 518 ? -19.528 1.297 -7.677 1.00 36.75 518 ARG A N 1
ATOM 4263 C CA . ARG A 1 518 ? -18.748 1.909 -8.779 1.00 36.75 518 ARG A CA 1
ATOM 4264 C C . ARG A 1 518 ? -18.316 0.839 -9.794 1.00 36.75 518 ARG A C 1
ATOM 4266 O O . ARG A 1 518 ? -17.801 -0.196 -9.381 1.00 36.75 518 ARG A O 1
ATOM 4273 N N . GLY A 1 519 ? -18.445 1.121 -11.095 1.00 46.84 519 GLY A N 1
ATOM 4274 C CA . GLY A 1 519 ? -17.957 0.279 -12.204 1.00 46.84 519 GLY A CA 1
ATOM 4275 C C . GLY A 1 519 ? -19.044 -0.102 -13.219 1.00 46.84 519 GLY A C 1
ATOM 4276 O O . GLY A 1 519 ? -20.182 0.337 -13.096 1.00 46.84 519 GLY A O 1
ATOM 4277 N N . ALA A 1 520 ? -18.706 -0.940 -14.208 1.00 39.91 520 ALA A N 1
ATOM 4278 C CA . ALA A 1 520 ? -19.622 -1.412 -15.263 1.00 39.91 520 ALA A CA 1
ATOM 4279 C C . ALA A 1 520 ? -20.837 -2.226 -14.747 1.00 39.91 520 ALA A C 1
ATOM 4281 O O . ALA A 1 520 ? -21.758 -2.504 -15.501 1.00 39.91 520 ALA A O 1
ATOM 4282 N N . GLU A 1 521 ? -20.868 -2.572 -13.455 1.00 47.50 521 GLU A N 1
ATOM 4283 C CA . GLU A 1 521 ? -22.009 -3.197 -12.763 1.00 47.50 521 GLU A CA 1
ATOM 4284 C C . GLU A 1 521 ? -23.038 -2.172 -12.230 1.00 47.50 521 GLU A C 1
ATOM 4286 O O . GLU A 1 521 ? -23.996 -2.546 -11.555 1.00 47.50 521 GLU A O 1
ATOM 4291 N N . ALA A 1 522 ? -22.868 -0.877 -12.529 1.00 46.06 522 ALA A N 1
ATOM 4292 C CA . ALA A 1 522 ? -23.823 0.182 -12.186 1.00 46.06 522 ALA A CA 1
ATOM 4293 C C . ALA A 1 522 ? -25.176 0.071 -12.924 1.00 46.06 522 ALA A C 1
ATOM 4295 O O . ALA A 1 522 ? -26.115 0.774 -12.557 1.00 46.06 522 ALA A O 1
ATOM 4296 N N . GLU A 1 523 ? -25.303 -0.819 -13.917 1.00 44.19 523 GLU A N 1
ATOM 4297 C CA . GLU A 1 523 ? -26.546 -1.052 -14.674 1.00 44.19 523 GLU A CA 1
ATOM 4298 C C . GLU A 1 523 ? -27.693 -1.625 -13.812 1.00 44.19 523 GLU A C 1
ATOM 4300 O O . GLU A 1 523 ? -28.855 -1.495 -14.177 1.00 44.19 523 GLU A O 1
ATOM 4305 N N . ALA A 1 524 ? -27.404 -2.198 -12.635 1.00 49.44 524 ALA A N 1
ATOM 4306 C CA . ALA A 1 524 ? -28.408 -2.789 -11.741 1.00 49.44 524 ALA A CA 1
ATOM 4307 C C . ALA A 1 524 ? -28.944 -1.828 -10.655 1.00 49.44 524 ALA A C 1
ATOM 4309 O O . ALA A 1 524 ? -29.429 -2.287 -9.621 1.00 49.44 524 ALA A O 1
ATOM 4310 N N . SER A 1 525 ? -28.849 -0.503 -10.833 1.00 53.16 525 SER A N 1
ATOM 4311 C CA . SER A 1 525 ? -29.419 0.458 -9.867 1.00 53.16 525 SER A CA 1
ATOM 4312 C C . SER A 1 525 ? -30.952 0.452 -9.847 1.00 53.16 525 SER A C 1
ATOM 4314 O O . SER A 1 525 ? -31.555 0.892 -8.868 1.00 53.16 525 SER A O 1
ATOM 4316 N N . LYS A 1 526 ? -31.572 -0.090 -10.904 1.00 62.56 526 LYS A N 1
ATOM 4317 C CA . LYS A 1 526 ? -33.021 -0.164 -11.071 1.00 62.56 526 LYS A CA 1
ATOM 4318 C C . LYS A 1 526 ? -33.555 -1.549 -10.715 1.00 62.56 526 LYS A C 1
ATOM 4320 O O . LYS A 1 526 ? -33.083 -2.565 -11.226 1.00 62.56 526 LYS A O 1
ATOM 4325 N N . MET A 1 527 ? -34.561 -1.595 -9.844 1.00 70.75 527 MET A N 1
ATOM 4326 C CA . MET A 1 527 ? -35.311 -2.813 -9.530 1.00 70.75 527 MET A CA 1
ATOM 4327 C C . MET A 1 527 ? -36.784 -2.564 -9.845 1.00 70.75 527 MET A C 1
ATOM 4329 O O . MET A 1 527 ? -37.400 -1.687 -9.251 1.00 70.75 527 MET A O 1
ATOM 4333 N N . GLN A 1 528 ? -37.341 -3.323 -10.790 1.00 75.56 528 GLN A N 1
ATOM 4334 C CA . GLN A 1 528 ? -38.752 -3.235 -11.163 1.00 75.56 528 GLN A CA 1
ATOM 4335 C C . GLN A 1 528 ? -39.404 -4.598 -10.952 1.00 75.56 528 GLN A C 1
ATOM 4337 O O . GLN A 1 528 ? -39.228 -5.515 -11.750 1.00 75.56 528 GLN A O 1
ATOM 4342 N N . LEU A 1 529 ? -40.144 -4.736 -9.853 1.00 83.50 529 LEU A N 1
ATOM 4343 C CA . LEU A 1 529 ? -40.940 -5.926 -9.565 1.00 83.50 529 LEU A CA 1
ATOM 4344 C C . LEU A 1 529 ? -42.408 -5.608 -9.844 1.00 83.50 529 LEU A C 1
ATOM 4346 O O . LEU A 1 529 ? -43.093 -5.029 -9.007 1.00 83.50 529 LEU A O 1
ATOM 4350 N N . SER A 1 530 ? -42.899 -5.971 -11.026 1.00 81.75 530 SER A N 1
ATOM 4351 C CA . SER A 1 530 ? -44.302 -5.742 -11.388 1.00 81.75 530 SER A CA 1
ATOM 4352 C C . SER A 1 530 ? -45.166 -6.953 -11.053 1.00 81.75 530 SER A C 1
ATOM 4354 O O . SER A 1 530 ? -46.247 -6.798 -10.480 1.00 81.75 530 SER A O 1
ATOM 4356 N N . ARG A 1 531 ? -44.692 -8.165 -11.382 1.00 85.38 531 ARG A N 1
ATOM 4357 C CA . ARG A 1 531 ? -45.519 -9.370 -11.317 1.00 85.38 531 ARG A CA 1
ATOM 4358 C C . ARG A 1 531 ? -44.768 -10.610 -10.819 1.00 85.38 531 ARG A C 1
ATOM 4360 O O . ARG A 1 531 ? -43.719 -10.960 -11.354 1.00 85.38 531 ARG A O 1
ATOM 4367 N N . PRO A 1 532 ? -45.309 -11.333 -9.828 1.00 90.56 532 PRO A N 1
ATOM 4368 C CA . PRO A 1 532 ? -44.733 -12.603 -9.412 1.00 90.56 532 PRO A CA 1
ATOM 4369 C C . PRO A 1 532 ? -44.964 -13.710 -10.449 1.00 90.56 532 PRO A C 1
ATOM 4371 O O . PRO A 1 532 ? -46.089 -13.913 -10.900 1.00 90.56 532 PRO A O 1
ATOM 4374 N N . LEU A 1 533 ? -43.938 -14.511 -10.737 1.00 89.69 533 LEU A N 1
ATOM 4375 C CA . LEU A 1 533 ? -44.083 -15.783 -11.442 1.00 89.69 533 LEU A CA 1
ATOM 4376 C C . LEU A 1 533 ? -44.532 -16.870 -10.454 1.00 89.69 533 LEU A C 1
ATOM 4378 O O . LEU A 1 533 ? -43.724 -17.443 -9.714 1.00 89.69 533 LEU A O 1
ATOM 4382 N N . GLY A 1 534 ? -45.835 -17.150 -10.425 1.00 86.44 534 GLY A N 1
ATOM 4383 C CA . GLY A 1 534 ? -46.421 -18.132 -9.516 1.00 86.44 534 GLY A CA 1
ATOM 4384 C C . GLY A 1 534 ? -46.288 -19.576 -10.009 1.00 86.44 534 GLY A C 1
ATOM 4385 O O . GLY A 1 534 ? -46.697 -19.904 -11.119 1.00 86.44 534 GLY A O 1
ATOM 4386 N N . ARG A 1 535 ? -45.840 -20.496 -9.145 1.00 85.94 535 ARG A N 1
ATOM 4387 C CA . ARG A 1 535 ? -45.762 -21.944 -9.452 1.00 85.94 535 ARG A CA 1
ATOM 4388 C C . ARG A 1 535 ? -47.095 -22.564 -9.885 1.00 85.94 535 ARG A C 1
ATOM 4390 O O . ARG A 1 535 ? -47.119 -23.508 -10.665 1.00 85.94 535 ARG A O 1
ATOM 4397 N N . LEU A 1 536 ? -48.203 -22.075 -9.327 1.00 81.56 536 LEU A N 1
ATOM 4398 C CA . LEU A 1 536 ? -49.552 -22.581 -9.609 1.00 81.56 536 LEU A CA 1
ATOM 4399 C C . LEU A 1 536 ? -50.103 -22.063 -10.940 1.00 81.56 536 LEU A C 1
ATOM 4401 O O . LEU A 1 536 ? -50.945 -22.718 -11.546 1.00 81.56 536 LEU A O 1
ATOM 4405 N N . GLU A 1 537 ? -49.609 -20.917 -11.413 1.00 78.62 537 GLU A N 1
ATOM 4406 C CA . GLU A 1 537 ? -50.050 -20.325 -12.675 1.00 78.62 537 GLU A CA 1
ATOM 4407 C C . GLU A 1 537 ? -49.554 -21.123 -13.882 1.00 78.62 537 GLU A C 1
ATOM 4409 O O . GLU A 1 537 ? -50.095 -20.959 -14.968 1.00 78.62 537 GLU A O 1
ATOM 4414 N N . LEU A 1 538 ? -48.569 -22.008 -13.711 1.00 81.19 538 LEU A N 1
ATOM 4415 C CA . LEU A 1 538 ? -48.001 -22.839 -14.777 1.00 81.19 538 LEU A CA 1
ATOM 4416 C C . LEU A 1 538 ? -48.758 -24.153 -15.008 1.00 81.19 538 LEU A C 1
ATOM 4418 O O . LEU A 1 538 ? -48.233 -25.046 -15.662 1.00 81.19 538 LEU A O 1
ATOM 4422 N N . LEU A 1 539 ? -49.982 -24.272 -14.478 1.00 76.94 539 LEU A N 1
ATOM 4423 C CA . LEU A 1 539 ? -50.850 -25.448 -14.626 1.00 76.94 539 LEU A CA 1
ATOM 4424 C C . LEU A 1 539 ? -50.120 -26.773 -14.310 1.00 76.94 539 LEU A C 1
ATOM 4426 O O . LEU A 1 539 ? -50.089 -27.680 -15.144 1.00 76.94 539 LEU A O 1
ATOM 4430 N N . PRO A 1 540 ? -49.505 -26.908 -13.119 1.00 80.75 540 PRO A N 1
ATOM 4431 C CA . PRO A 1 540 ? -48.741 -28.100 -12.785 1.00 80.75 540 PRO A CA 1
ATOM 4432 C C . PRO A 1 540 ? -49.644 -29.337 -12.686 1.00 80.75 540 PRO A C 1
ATOM 4434 O O . PRO A 1 540 ? -50.855 -29.241 -12.474 1.00 80.75 540 PRO A O 1
ATOM 4437 N N . SER A 1 541 ? -49.041 -30.523 -12.786 1.00 85.81 541 SER A N 1
ATOM 4438 C CA . SER A 1 541 ? -49.780 -31.786 -12.745 1.00 85.81 541 SER A CA 1
ATOM 4439 C C . SER A 1 541 ? -50.618 -31.940 -11.468 1.00 85.81 541 SER A C 1
ATOM 4441 O O . SER A 1 541 ? -50.235 -31.500 -10.377 1.00 85.81 541 SER A O 1
ATOM 4443 N N . LEU A 1 542 ? -51.748 -32.649 -11.577 1.00 88.31 542 LEU A N 1
ATOM 4444 C CA . LEU A 1 542 ? -52.589 -32.975 -10.419 1.00 88.31 542 LEU A CA 1
ATOM 4445 C C . LEU A 1 542 ? -51.783 -33.695 -9.324 1.00 88.31 542 LEU A C 1
ATOM 4447 O O . LEU A 1 542 ? -51.970 -33.434 -8.139 1.00 88.31 542 LEU A O 1
ATOM 4451 N N . GLN A 1 543 ? -50.824 -34.537 -9.723 1.00 87.94 543 GLN A N 1
ATOM 4452 C CA . GLN A 1 543 ? -49.906 -35.227 -8.818 1.00 87.94 543 GLN A CA 1
ATOM 4453 C C . GLN A 1 543 ? -49.096 -34.247 -7.946 1.00 87.94 543 GLN A C 1
ATOM 4455 O O . GLN A 1 543 ? -48.971 -34.453 -6.735 1.00 87.94 543 GLN A O 1
ATOM 4460 N N . TYR A 1 544 ? -48.583 -33.163 -8.534 1.00 87.69 544 TYR A N 1
ATOM 4461 C CA . TYR A 1 544 ? -47.864 -32.117 -7.808 1.00 87.69 544 TYR A CA 1
ATOM 4462 C C . TYR A 1 544 ? -48.787 -31.335 -6.862 1.00 87.69 544 TYR A C 1
ATOM 4464 O O . TYR A 1 544 ? -48.434 -31.110 -5.701 1.00 87.69 544 TYR A O 1
ATOM 4472 N N . LEU A 1 545 ? -49.995 -30.981 -7.312 1.00 87.06 545 LEU A N 1
ATOM 4473 C CA . LEU A 1 545 ? -50.987 -30.295 -6.473 1.00 87.06 545 LEU A CA 1
ATOM 4474 C C . LEU A 1 545 ? -51.372 -31.141 -5.249 1.00 87.06 545 LEU A C 1
ATOM 4476 O O . LEU A 1 545 ? -51.418 -30.630 -4.125 1.00 87.06 545 LEU A O 1
ATOM 4480 N N . CYS A 1 546 ? -51.567 -32.449 -5.439 1.00 88.12 546 CYS A N 1
ATOM 4481 C CA . CYS A 1 546 ? -51.791 -33.395 -4.349 1.00 88.12 546 CYS A CA 1
ATOM 4482 C C . CYS A 1 546 ? -50.600 -33.436 -3.381 1.00 88.12 546 CYS A C 1
ATOM 4484 O O . CYS A 1 546 ? -50.800 -33.352 -2.168 1.00 88.12 546 CYS A O 1
ATOM 4486 N N . ARG A 1 547 ? -49.359 -33.497 -3.888 1.00 87.88 547 ARG A N 1
ATOM 4487 C CA . ARG A 1 547 ? -48.141 -33.482 -3.057 1.00 87.88 547 ARG A CA 1
ATOM 4488 C C . ARG A 1 547 ? -48.037 -32.220 -2.205 1.00 87.88 547 ARG A C 1
ATOM 4490 O O . ARG A 1 547 ? -47.780 -32.329 -1.006 1.00 87.88 547 ARG A O 1
ATOM 4497 N N . LEU A 1 548 ? -48.268 -31.044 -2.790 1.00 85.75 548 LEU A N 1
ATOM 4498 C CA . LEU A 1 548 ? -48.281 -29.780 -2.050 1.00 85.75 548 LEU A CA 1
ATOM 4499 C C . LEU A 1 548 ? -49.340 -29.792 -0.946 1.00 85.75 548 LEU A C 1
ATOM 4501 O O . LEU A 1 548 ? -49.040 -29.438 0.193 1.00 85.75 548 LEU A O 1
ATOM 4505 N N . LYS A 1 549 ? -50.564 -30.241 -1.254 1.00 86.12 549 LYS A N 1
ATOM 4506 C CA . LYS A 1 549 ? -51.658 -30.235 -0.277 1.00 86.12 549 LYS A CA 1
ATOM 4507 C C . LYS A 1 549 ? -51.416 -31.201 0.882 1.00 86.12 549 LYS A C 1
ATOM 4509 O O . LYS A 1 549 ? -51.729 -30.862 2.023 1.00 86.12 549 LYS A O 1
ATOM 4514 N N . ILE A 1 550 ? -50.821 -32.364 0.607 1.00 86.31 550 ILE A N 1
ATOM 4515 C CA . ILE A 1 550 ? -50.407 -33.326 1.637 1.00 86.31 550 ILE A CA 1
ATOM 4516 C C . ILE A 1 550 ? -49.320 -32.709 2.528 1.00 86.31 550 ILE A C 1
ATOM 4518 O O . ILE A 1 550 ? -49.449 -32.740 3.747 1.00 86.31 550 ILE A O 1
ATOM 4522 N N . ARG A 1 551 ? -48.290 -32.081 1.944 1.00 82.75 551 ARG A N 1
ATOM 4523 C CA . ARG A 1 551 ? -47.183 -31.450 2.690 1.00 82.75 551 ARG A CA 1
ATOM 4524 C C . ARG A 1 551 ? -47.607 -30.242 3.528 1.00 82.75 551 ARG A C 1
ATOM 4526 O O . ARG A 1 551 ? -46.995 -29.988 4.556 1.00 82.75 551 ARG A O 1
ATOM 4533 N N . GLN A 1 552 ? -48.653 -29.526 3.118 1.00 78.12 552 GLN A N 1
ATOM 4534 C CA . GLN A 1 552 ? -49.234 -28.429 3.900 1.00 78.12 552 GLN A CA 1
ATOM 4535 C C . GLN A 1 552 ? -50.051 -28.921 5.103 1.00 78.12 552 GLN A C 1
ATOM 4537 O O . GLN A 1 552 ? -50.074 -28.255 6.133 1.00 78.12 552 GLN A O 1
ATOM 4542 N N . LYS A 1 553 ? -50.747 -30.061 4.979 1.00 80.81 553 LYS A N 1
ATOM 4543 C CA . LYS A 1 553 ? -51.616 -30.595 6.044 1.00 80.81 553 LYS A CA 1
ATOM 4544 C C . LYS A 1 553 ? -50.907 -31.553 7.001 1.00 80.81 553 LYS A C 1
ATOM 4546 O O . LYS A 1 553 ? -51.333 -31.675 8.146 1.00 80.81 553 LYS A O 1
ATOM 4551 N N . CYS A 1 554 ? -49.867 -32.246 6.545 1.00 79.19 554 CYS A N 1
ATOM 4552 C CA . CYS A 1 554 ? -49.176 -33.274 7.316 1.00 79.19 554 CYS A CA 1
ATOM 4553 C C . CYS A 1 554 ? -47.709 -32.880 7.563 1.00 79.19 554 CYS A C 1
ATOM 4555 O O . CYS A 1 554 ? -46.951 -32.743 6.598 1.00 79.19 554 CYS A O 1
ATOM 4557 N N . PRO A 1 555 ? -47.263 -32.747 8.829 1.00 71.81 555 PRO A N 1
ATOM 4558 C CA . PRO A 1 555 ? -45.855 -32.517 9.137 1.00 71.81 555 PRO A CA 1
ATOM 4559 C C . PRO A 1 555 ? -44.997 -33.732 8.736 1.00 71.81 555 PRO A C 1
ATOM 4561 O O . PRO A 1 555 ? -45.511 -34.850 8.713 1.00 71.81 555 PRO A O 1
ATOM 4564 N N . PRO A 1 556 ? -43.683 -33.566 8.480 1.00 69.62 556 PRO A N 1
ATOM 4565 C CA . PRO A 1 556 ? -42.812 -34.634 7.970 1.00 69.62 556 PRO A CA 1
ATOM 4566 C C . PRO A 1 556 ? -42.864 -35.939 8.776 1.00 69.62 556 PRO A C 1
ATOM 4568 O O . PRO A 1 556 ? -42.873 -37.018 8.191 1.00 69.62 556 PRO A O 1
ATOM 4571 N N . ALA A 1 557 ? -42.977 -35.835 10.104 1.00 71.00 557 ALA A N 1
ATOM 4572 C CA . ALA A 1 557 ? -43.073 -36.974 11.017 1.00 71.00 557 ALA A CA 1
ATOM 4573 C C . ALA A 1 557 ? -44.381 -37.780 10.881 1.00 71.00 557 ALA A C 1
ATOM 4575 O O . ALA A 1 557 ? -44.411 -38.953 11.231 1.00 71.00 557 ALA A O 1
ATOM 4576 N N . ALA A 1 558 ? -45.451 -37.168 10.365 1.00 75.56 558 ALA A N 1
ATOM 4577 C CA . ALA A 1 558 ? -46.748 -37.806 10.134 1.00 75.56 558 ALA A CA 1
ATOM 4578 C C . ALA A 1 558 ? -46.930 -38.284 8.681 1.00 75.56 558 ALA A C 1
ATOM 4580 O O . ALA A 1 558 ? -47.937 -38.899 8.354 1.00 75.56 558 ALA A O 1
ATOM 4581 N N . ILE A 1 559 ? -45.978 -38.004 7.783 1.00 78.25 559 ILE A N 1
ATOM 4582 C CA . ILE A 1 559 ? -46.046 -38.483 6.394 1.00 78.25 559 ILE A CA 1
ATOM 4583 C C . ILE A 1 559 ? -45.712 -39.975 6.335 1.00 78.25 559 ILE A C 1
ATOM 4585 O O . ILE A 1 559 ? -46.324 -40.704 5.562 1.00 78.25 559 ILE A O 1
ATOM 4589 N N . SER A 1 560 ? -44.793 -40.445 7.183 1.00 72.94 560 SER A N 1
ATOM 4590 C CA . SER A 1 560 ? -44.420 -41.862 7.290 1.00 72.94 560 SER A CA 1
ATOM 4591 C C . SER A 1 560 ? -45.551 -42.758 7.806 1.00 72.94 560 SER A C 1
ATOM 4593 O O . SER A 1 560 ? -45.513 -43.961 7.570 1.00 72.94 560 SER A O 1
ATOM 4595 N N . SER A 1 561 ? -46.564 -42.195 8.475 1.00 76.88 561 SER A N 1
ATOM 4596 C CA . SER A 1 561 ? -47.751 -42.933 8.926 1.00 76.88 561 SER A CA 1
ATOM 4597 C C . SER A 1 561 ? -48.877 -42.983 7.886 1.00 76.88 561 SER A C 1
ATOM 4599 O O . SER A 1 561 ? -49.864 -43.696 8.088 1.00 76.88 561 SER A O 1
ATOM 4601 N N . LEU A 1 562 ? -48.745 -42.276 6.755 1.00 80.50 562 LEU A N 1
ATOM 4602 C CA . LEU A 1 562 ? -49.687 -42.388 5.644 1.00 80.50 562 LEU A CA 1
ATOM 4603 C C . LEU A 1 562 ? -49.520 -43.756 4.973 1.00 80.50 562 LEU A C 1
ATOM 4605 O O . LEU A 1 562 ? -48.421 -44.134 4.573 1.00 80.50 562 LEU A O 1
ATOM 4609 N N . ARG A 1 563 ? -50.625 -44.489 4.790 1.00 81.31 563 ARG A N 1
ATOM 4610 C CA . ARG A 1 563 ? -50.660 -45.775 4.067 1.00 81.31 563 ARG A CA 1
ATOM 4611 C C . ARG A 1 563 ? -50.551 -45.569 2.549 1.00 81.31 563 ARG A C 1
ATOM 4613 O O . ARG A 1 563 ? -51.450 -45.937 1.800 1.00 81.31 563 ARG A O 1
ATOM 4620 N N . LEU A 1 564 ? -49.480 -44.916 2.103 1.00 83.44 564 LEU A N 1
ATOM 4621 C CA . LEU A 1 564 ? -49.181 -44.702 0.690 1.00 83.44 564 LEU A CA 1
ATOM 4622 C C . LEU A 1 564 ? -48.246 -45.804 0.167 1.00 83.44 564 LEU A C 1
ATOM 4624 O O . LEU A 1 564 ? -47.358 -46.248 0.896 1.00 83.44 564 LEU A O 1
ATOM 4628 N N . PRO A 1 565 ? -48.390 -46.215 -1.105 1.00 89.88 565 PRO A N 1
ATOM 4629 C CA . PRO A 1 565 ? -47.396 -47.037 -1.787 1.00 89.88 565 PRO A CA 1
ATOM 4630 C C . PRO A 1 565 ? -45.986 -46.425 -1.691 1.00 89.88 565 PRO A C 1
ATOM 4632 O O . PRO A 1 565 ? -45.860 -45.196 -1.719 1.00 89.88 565 PRO A O 1
ATOM 4635 N N . PRO A 1 566 ? -44.916 -47.241 -1.657 1.00 83.56 566 PRO A N 1
ATOM 4636 C CA . PRO A 1 566 ? -43.550 -46.780 -1.383 1.00 83.56 566 PRO A CA 1
ATOM 4637 C C . PRO A 1 566 ? -43.070 -45.687 -2.349 1.00 83.56 566 PRO A C 1
ATOM 4639 O O . PRO A 1 566 ? -42.453 -44.715 -1.922 1.00 83.56 566 PRO A O 1
ATOM 4642 N N . ASN A 1 567 ? -43.435 -45.776 -3.631 1.00 85.56 567 ASN A N 1
ATOM 4643 C CA . ASN A 1 567 ? -43.068 -44.775 -4.639 1.00 85.56 567 ASN A CA 1
ATOM 4644 C C . ASN A 1 567 ? -43.761 -43.422 -4.406 1.00 85.56 567 ASN A C 1
ATOM 4646 O O . ASN A 1 567 ? -43.153 -42.369 -4.592 1.00 85.56 567 ASN A O 1
ATOM 4650 N N . LEU A 1 568 ? -45.023 -43.433 -3.963 1.00 85.69 568 LEU A N 1
ATOM 4651 C CA . LEU A 1 568 ? -45.754 -42.207 -3.630 1.00 85.69 568 LEU A CA 1
ATOM 4652 C C . LEU A 1 568 ? -45.267 -41.614 -2.309 1.00 85.69 568 LEU A C 1
ATOM 4654 O O . LEU A 1 568 ? -45.165 -40.395 -2.193 1.00 85.69 568 LEU A O 1
ATOM 4658 N N . LEU A 1 569 ? -44.908 -42.460 -1.343 1.00 85.62 569 LEU A N 1
ATOM 4659 C CA . LEU A 1 569 ? -44.288 -42.012 -0.104 1.00 85.62 569 LEU A CA 1
ATOM 4660 C C . LEU A 1 569 ? -42.941 -41.331 -0.384 1.00 85.62 569 LEU A C 1
ATOM 4662 O O . LEU A 1 569 ? -42.717 -40.227 0.104 1.00 85.62 569 LEU A O 1
ATOM 4666 N N . ALA A 1 570 ? -42.085 -41.929 -1.219 1.00 83.81 570 ALA A N 1
ATOM 4667 C CA . ALA A 1 570 ? -40.820 -41.333 -1.655 1.00 83.81 570 ALA A CA 1
ATOM 4668 C C . ALA A 1 570 ? -41.031 -40.004 -2.404 1.00 83.81 570 ALA A C 1
ATOM 4670 O O . ALA A 1 570 ? -40.334 -39.022 -2.149 1.00 83.81 570 ALA A O 1
ATOM 4671 N N . TYR A 1 571 ? -42.041 -39.937 -3.277 1.00 84.88 571 TYR A N 1
ATOM 4672 C CA . TYR A 1 571 ? -42.395 -38.705 -3.980 1.00 84.88 571 TYR A CA 1
ATOM 4673 C C . TYR A 1 571 ? -42.829 -37.595 -3.010 1.00 84.88 571 TYR A C 1
ATOM 4675 O O . TYR A 1 571 ? -42.354 -36.467 -3.113 1.00 84.88 571 TYR A O 1
ATOM 4683 N N . VAL A 1 572 ? -43.687 -37.893 -2.030 1.00 84.50 572 VAL A N 1
ATOM 4684 C CA . VAL A 1 572 ? -44.188 -36.896 -1.068 1.00 84.50 572 VAL A CA 1
ATOM 4685 C C . VAL A 1 572 ? -43.111 -36.459 -0.067 1.00 84.50 572 VAL A C 1
ATOM 4687 O O . VAL A 1 572 ? -43.062 -35.279 0.281 1.00 84.50 572 VAL A O 1
ATOM 4690 N N . THR A 1 573 ? -42.235 -37.363 0.382 1.00 83.06 573 THR A N 1
ATOM 4691 C CA . THR A 1 573 ? -41.193 -37.066 1.387 1.00 83.06 573 THR A CA 1
ATOM 4692 C C . THR A 1 573 ? -39.993 -36.302 0.834 1.00 83.06 573 THR A C 1
ATOM 4694 O O . THR A 1 573 ? -39.273 -35.668 1.607 1.00 83.06 573 THR A O 1
ATOM 4697 N N . HIS A 1 574 ? -39.787 -36.312 -0.483 1.00 81.00 574 HIS A N 1
ATOM 4698 C CA . HIS A 1 574 ? -38.620 -35.704 -1.114 1.00 81.00 574 HIS A CA 1
ATOM 4699 C C . HIS A 1 574 ? -38.493 -34.197 -0.800 1.00 81.00 574 HIS A C 1
ATOM 4701 O O . HIS A 1 574 ? -39.461 -33.439 -0.900 1.00 81.00 574 HIS A O 1
ATOM 4707 N N . THR A 1 575 ? -37.274 -33.757 -0.463 1.00 75.12 575 THR A N 1
ATOM 4708 C CA . THR A 1 575 ? -36.940 -32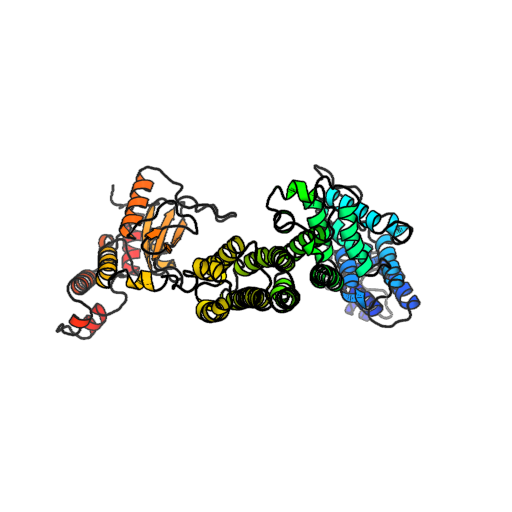.418 0.074 1.00 75.12 575 THR A CA 1
ATOM 4709 C C . THR A 1 575 ? -37.347 -31.268 -0.850 1.00 75.12 575 THR A C 1
ATOM 4711 O O . THR A 1 575 ? -37.898 -30.270 -0.395 1.00 75.12 575 THR A O 1
ATOM 4714 N N . LYS A 1 576 ? -37.177 -31.440 -2.164 1.00 79.00 576 LYS A N 1
ATOM 4715 C CA . LYS A 1 576 ? -37.596 -30.493 -3.216 1.00 79.00 576 LYS A CA 1
ATOM 4716 C C . LYS A 1 576 ? -39.084 -30.590 -3.587 1.00 79.00 576 LYS A C 1
ATOM 4718 O O . LYS A 1 576 ? -39.427 -30.758 -4.751 1.00 79.00 576 LYS A O 1
ATOM 4723 N N . TYR A 1 577 ? -39.982 -30.549 -2.604 1.00 79.56 577 TYR A N 1
ATOM 4724 C CA . TYR A 1 577 ? -41.428 -30.720 -2.840 1.00 79.56 577 TYR A CA 1
ATOM 4725 C C . TYR A 1 577 ? -42.154 -29.494 -3.383 1.00 79.56 577 TYR A C 1
ATOM 4727 O O . TYR A 1 577 ? -43.280 -29.615 -3.857 1.00 79.56 577 TYR A O 1
ATOM 4735 N N . LEU A 1 578 ? -41.514 -28.331 -3.316 1.00 81.19 578 LEU A N 1
ATOM 4736 C CA . LEU A 1 578 ? -42.072 -27.072 -3.796 1.00 81.19 578 LEU A CA 1
ATOM 4737 C C . LEU A 1 578 ? -41.813 -26.833 -5.277 1.00 81.19 578 LEU A C 1
ATOM 4739 O O . LEU A 1 578 ? -42.442 -25.949 -5.839 1.00 81.19 578 LEU A O 1
ATOM 4743 N N . ILE A 1 579 ? -40.902 -27.582 -5.894 1.00 84.25 579 ILE A N 1
ATOM 4744 C CA . ILE A 1 579 ? -40.487 -27.360 -7.277 1.00 84.25 579 ILE A CA 1
ATOM 4745 C C . ILE A 1 579 ? -41.391 -28.215 -8.181 1.00 84.25 579 ILE A C 1
ATOM 4747 O O . ILE A 1 579 ? -41.389 -29.441 -8.023 1.00 84.25 579 ILE A O 1
ATOM 4751 N N . PRO A 1 580 ? -42.200 -27.606 -9.072 1.00 83.88 580 PRO A N 1
ATOM 4752 C CA . PRO A 1 580 ? -42.952 -28.348 -10.082 1.00 83.88 580 PRO A CA 1
ATOM 4753 C C . PRO A 1 580 ? -42.002 -28.919 -11.144 1.00 83.88 580 PRO A C 1
ATOM 4755 O O . PRO A 1 580 ? -40.803 -28.647 -11.132 1.00 83.88 580 PRO A O 1
ATOM 4758 N N . ASP A 1 581 ? -42.527 -29.710 -12.076 1.00 85.19 581 ASP A N 1
ATOM 4759 C CA . ASP A 1 581 ? -41.740 -30.152 -13.228 1.00 85.19 581 ASP A CA 1
ATOM 4760 C C . ASP A 1 581 ? -41.298 -28.934 -14.056 1.00 85.19 581 ASP A C 1
ATOM 4762 O O . ASP A 1 581 ? -42.126 -28.203 -14.609 1.00 85.19 581 ASP A O 1
ATOM 4766 N N . LEU A 1 582 ? -39.988 -28.682 -14.072 1.00 86.44 582 LEU A N 1
ATOM 4767 C CA . LEU A 1 582 ? -39.398 -27.490 -14.674 1.00 86.44 582 LEU A CA 1
ATOM 4768 C C . LEU A 1 582 ? -39.452 -27.532 -16.202 1.00 86.44 582 LEU A C 1
ATOM 4770 O O . LEU A 1 582 ? -39.617 -26.484 -16.819 1.00 86.44 582 LEU A O 1
ATOM 4774 N N . GLU A 1 583 ? -39.373 -28.716 -16.809 1.00 85.75 583 GLU A N 1
ATOM 4775 C CA . GLU A 1 583 ? -39.425 -28.861 -18.268 1.00 85.75 583 GLU A CA 1
ATOM 4776 C C . GLU A 1 583 ? -40.845 -28.618 -18.781 1.00 85.75 583 GLU A C 1
ATOM 4778 O O . GLU A 1 583 ? -41.048 -27.856 -19.727 1.00 85.75 583 GLU A O 1
ATOM 4783 N N . ALA A 1 584 ? -41.846 -29.175 -18.093 1.00 85.75 584 ALA A N 1
ATOM 4784 C CA . ALA A 1 584 ? -43.249 -28.881 -18.378 1.00 85.75 584 ALA A CA 1
ATOM 4785 C C . ALA A 1 584 ? -43.571 -27.390 -18.152 1.00 85.75 584 ALA A C 1
ATOM 4787 O O . ALA A 1 584 ? -44.266 -26.769 -18.955 1.00 85.75 584 ALA A O 1
ATOM 4788 N N . SER A 1 585 ? -43.017 -26.795 -17.090 1.00 86.69 585 SER A N 1
ATOM 4789 C CA . SER A 1 585 ? -43.168 -25.364 -16.784 1.00 86.69 585 SER A CA 1
ATOM 4790 C C . SER A 1 585 ? -42.587 -24.471 -17.889 1.00 86.69 585 SER A C 1
ATOM 4792 O O . SER A 1 585 ? -43.216 -23.491 -18.287 1.00 86.69 585 SER A O 1
ATOM 4794 N N . GLU A 1 586 ? -41.412 -24.823 -18.418 1.00 88.19 586 GLU A N 1
ATOM 4795 C CA . GLU A 1 586 ? -40.772 -24.122 -19.536 1.00 88.19 586 GLU A CA 1
ATOM 4796 C C . GLU A 1 586 ? -41.626 -24.193 -20.812 1.00 88.19 586 GLU A C 1
ATOM 4798 O O . GLU A 1 586 ? -41.808 -23.181 -21.486 1.00 88.19 586 GLU A O 1
ATOM 4803 N N . GLN A 1 587 ? -42.195 -25.361 -21.131 1.00 87.06 587 GLN A N 1
ATOM 4804 C CA . GLN A 1 587 ? -43.070 -25.529 -22.299 1.00 87.06 587 GLN A CA 1
ATOM 4805 C C . GLN A 1 587 ? -44.328 -24.659 -22.212 1.00 87.06 587 GLN A C 1
ATOM 4807 O O . GLN A 1 587 ? -44.684 -23.994 -23.184 1.00 87.06 587 GLN A O 1
ATOM 4812 N N . VAL A 1 588 ? -44.973 -24.607 -21.043 1.00 86.69 588 VAL A N 1
ATOM 4813 C CA . VAL A 1 588 ? -46.147 -23.749 -20.821 1.00 86.69 588 VAL A CA 1
ATOM 4814 C C . VAL A 1 588 ? -45.795 -22.273 -21.019 1.00 86.69 588 VAL A C 1
ATOM 4816 O O . VAL A 1 588 ? -46.558 -21.540 -21.648 1.00 86.69 588 VAL A O 1
ATOM 4819 N N . LEU A 1 589 ? -44.635 -21.831 -20.523 1.00 87.75 589 LEU A N 1
ATOM 4820 C CA . LEU A 1 589 ? -44.175 -20.453 -20.706 1.00 87.75 589 LEU A CA 1
ATOM 4821 C C . LEU A 1 589 ? -43.836 -20.131 -22.164 1.00 87.75 589 LEU A C 1
ATOM 4823 O O . LEU A 1 589 ? -44.198 -19.053 -22.625 1.00 87.75 589 LEU A O 1
ATOM 4827 N N . LYS A 1 590 ? -43.228 -21.060 -22.913 1.00 87.44 590 LYS A N 1
ATOM 4828 C CA . LYS A 1 590 ? -42.989 -20.888 -24.358 1.00 87.44 590 LYS A CA 1
ATOM 4829 C C . LYS A 1 590 ? -44.291 -20.693 -25.126 1.00 87.44 590 LYS A C 1
ATOM 4831 O O . LYS A 1 590 ? -44.418 -19.722 -25.862 1.00 87.44 590 LYS A O 1
ATOM 4836 N N . ILE A 1 591 ? -45.288 -21.539 -24.870 1.00 86.19 591 ILE A N 1
ATOM 4837 C CA . ILE A 1 591 ? -46.614 -21.421 -25.493 1.00 86.19 591 ILE A CA 1
ATOM 4838 C C . ILE A 1 591 ? -47.254 -20.065 -25.154 1.00 86.19 591 ILE A C 1
ATOM 4840 O O . ILE A 1 591 ? -47.877 -19.443 -26.013 1.00 86.19 591 ILE A O 1
ATOM 4844 N N . ARG A 1 592 ? -47.106 -19.571 -23.918 1.00 86.56 592 ARG A N 1
ATOM 4845 C CA . ARG A 1 592 ? -47.617 -18.243 -23.532 1.00 86.56 592 ARG A CA 1
ATOM 4846 C C . ARG A 1 592 ? -46.887 -17.104 -24.225 1.00 86.56 592 ARG A C 1
ATOM 4848 O O . ARG A 1 592 ? -47.550 -16.178 -24.684 1.00 86.56 592 ARG A O 1
ATOM 4855 N N . ALA A 1 593 ? -45.563 -17.185 -24.312 1.00 85.06 593 ALA A N 1
ATOM 4856 C CA . ALA A 1 593 ? -44.739 -16.200 -24.997 1.00 85.06 593 ALA A CA 1
ATOM 4857 C C . ALA A 1 593 ? -45.096 -16.117 -26.490 1.00 85.06 593 ALA A C 1
ATOM 4859 O O . ALA A 1 593 ? -45.300 -15.021 -27.003 1.00 85.06 593 ALA A O 1
ATOM 4860 N N . GLU A 1 594 ? -45.260 -17.264 -27.157 1.00 84.75 594 GLU A N 1
ATOM 4861 C CA . GLU A 1 594 ? -45.624 -17.358 -28.578 1.00 84.75 594 GLU A CA 1
ATOM 4862 C C . GLU A 1 594 ? -47.029 -16.815 -28.873 1.00 84.75 594 GLU A C 1
ATOM 4864 O O . GLU A 1 594 ? -47.238 -16.157 -29.889 1.00 84.75 594 GLU A O 1
ATOM 4869 N N . ASN A 1 595 ? -47.992 -17.055 -27.978 1.00 82.94 595 ASN A N 1
ATOM 4870 C CA . ASN A 1 595 ? -49.384 -16.633 -28.166 1.00 82.94 595 ASN A CA 1
ATOM 4871 C C . ASN A 1 595 ? -49.711 -15.264 -27.539 1.00 82.94 595 ASN A C 1
ATOM 4873 O O . ASN A 1 595 ? -50.862 -14.833 -27.589 1.00 82.94 595 ASN A O 1
ATOM 4877 N N . GLY A 1 596 ? -48.743 -14.595 -26.901 1.00 77.38 596 GLY A N 1
ATOM 4878 C CA . GLY A 1 596 ? -48.970 -13.338 -26.173 1.00 77.38 596 GLY A CA 1
ATOM 4879 C C . GLY A 1 596 ? -49.954 -13.462 -24.999 1.00 77.38 596 GLY A C 1
ATOM 4880 O O . GLY A 1 596 ? -50.535 -12.467 -24.568 1.00 77.38 596 GLY A O 1
ATOM 4881 N N . LEU A 1 597 ? -50.163 -14.676 -24.479 1.00 74.00 597 LEU A N 1
ATOM 4882 C CA . LEU A 1 597 ? -51.148 -14.985 -23.440 1.00 74.00 597 LEU A CA 1
ATOM 4883 C C . LEU A 1 597 ? -50.561 -14.727 -22.050 1.00 74.00 597 LEU A C 1
ATOM 4885 O O . LEU A 1 597 ? -50.290 -15.653 -21.279 1.00 74.00 597 LEU A O 1
ATOM 4889 N N . TRP A 1 598 ? -50.375 -13.451 -21.733 1.00 76.94 598 TRP A N 1
ATOM 4890 C CA . TRP A 1 598 ? -50.040 -12.999 -20.388 1.00 76.94 598 TRP A CA 1
ATOM 4891 C C . TRP A 1 598 ? -51.307 -12.501 -19.703 1.00 76.94 598 TRP A C 1
ATOM 4893 O O . TRP A 1 598 ? -52.119 -11.836 -20.348 1.00 76.94 598 TRP A O 1
ATOM 4903 N N . PRO A 1 599 ? -51.529 -12.817 -18.417 1.00 63.78 599 PRO A N 1
ATOM 4904 C CA . PRO A 1 599 ? -52.731 -12.343 -17.757 1.00 63.78 599 PRO A CA 1
ATOM 4905 C C . PRO A 1 599 ? -52.683 -10.809 -17.725 1.00 63.78 599 PRO A C 1
ATOM 4907 O O . PRO A 1 599 ? -51.685 -10.229 -17.296 1.00 63.78 599 PRO A O 1
ATOM 4910 N N . VAL A 1 600 ? -53.733 -10.157 -18.214 1.00 55.00 600 VAL A N 1
ATOM 4911 C CA . VAL A 1 600 ? -53.866 -8.697 -18.140 1.00 55.00 600 VAL A CA 1
ATOM 4912 C C . VAL A 1 600 ? -54.088 -8.320 -16.670 1.00 55.00 600 VAL A C 1
ATOM 4914 O O . VAL A 1 600 ? -54.701 -9.094 -15.931 1.00 55.00 600 VAL A O 1
ATOM 4917 N N . SER A 1 601 ? -53.479 -7.213 -16.242 1.00 44.25 601 SER A N 1
ATOM 4918 C CA . SER A 1 601 ? -53.515 -6.674 -14.872 1.00 44.25 601 SER A CA 1
ATOM 4919 C C . SER A 1 601 ? -54.924 -6.496 -14.326 1.00 44.25 601 SER A C 1
ATOM 4921 O O . SER A 1 601 ? -55.740 -5.915 -15.081 1.00 44.25 601 SER A O 1
#